Protein AF-A0A931GR93-F1 (afdb_monomer_lite)

Foldseek 3Di:
DLLVLLVQLLVLLVVLVVCVVVVVQPPDPVSVLSSLVSLLSSLLSLLLSVLVVCVVVVLAPPVLSVLLSVLSVLLSVLLSQLLSLCVQQVVCVVVVHDRDPSVVCNVVSNVSSLVSQLSSQLSNQLSNCVVDPDNVVSNVLSNLCSNLVSVLSSLLSNHSLASNVSSVVSNVVVCCVVPDDPPPPPPPPDPQQDDDLVLLQVLLVLLLVLLVQLVVLVCQLQCVVVVDVVQPDSLSSNLSSLLSLLVSLLSLLVSVLVVVCSGPNPLSVQLSVLQNQLSVLSNVLSVDDPPPPCSVVSLLSSLLSNLLSVLSVCLVVDDDDPVVSVVSSNVSSVSSSVRCRNRVSSCSSVSSSSSSNVSSVVSNDDPPPPPPPPPPPPPPDPPPPDPDDD

Radius of gyration: 24.65 Å; chains: 1; bounding box: 74×46×94 Å

Secondary structure (DSSP, 8-state):
-HHHHHHHHHHHHHHHHHHHHTSTTSS-HHHHHHHHHHHHHHHHHHHHHHHHHHHHTTSS-HHHHHHHHHHHHHHHHHHHHHHHHHHHHHHHHHTTPPPPHHHHTHHHHHHHHHHHHHHHHHHHHHHHTTT-S-HHHHHHHHHHHHHHHHHHHHHHTTSTHHHHHHHHHHHHHHHHHHH--------------PPPHHHHHHHHHHHHHHHHHHHHHHHHHHHGGGT-GGG-SHHHHHHHHHHHHHHHHHHHHHHHHHHHHHHHGGGGHHHHHHHHHHHHHHHHHHHS-TT-TTTTTTHHHHHHHHHHHHHHHHGGG--S-HHHHHHHHHHHHHHHHHHHTTHHHHHHHHHHHHHHHHHHHHHHS----------------S-SSSS---

Structure (mmCIF, N/CA/C/O backbone):
data_AF-A0A931GR93-F1
#
_entry.id   AF-A0A931GR93-F1
#
loop_
_atom_site.group_PDB
_atom_site.id
_atom_site.type_symbol
_atom_site.label_atom_id
_atom_site.label_alt_id
_atom_site.label_comp_id
_atom_site.label_asym_id
_atom_site.label_entity_id
_atom_site.label_seq_id
_atom_site.pdbx_PDB_ins_code
_atom_site.Cartn_x
_atom_site.Cartn_y
_atom_site.Cartn_z
_atom_site.occupancy
_atom_site.B_iso_or_equiv
_atom_site.auth_seq_id
_atom_site.auth_comp_id
_atom_site.auth_asym_id
_atom_site.auth_atom_id
_atom_site.pdbx_PDB_model_num
ATOM 1 N N . MET A 1 1 ? 0.830 -23.330 14.591 1.00 83.44 1 MET A N 1
ATOM 2 C CA . MET A 1 1 ? 0.644 -23.114 13.138 1.00 83.44 1 MET A CA 1
ATOM 3 C C . MET A 1 1 ? 0.915 -21.674 12.693 1.00 83.44 1 MET A C 1
ATOM 5 O O . MET A 1 1 ? 1.816 -21.501 11.894 1.00 83.44 1 MET A O 1
ATOM 9 N N . ILE A 1 2 ? 0.229 -20.644 13.222 1.00 85.94 2 ILE A N 1
ATOM 10 C CA . ILE A 1 2 ? 0.420 -19.230 12.799 1.00 85.94 2 ILE A CA 1
ATOM 11 C C . ILE A 1 2 ? 1.882 -18.762 12.901 1.00 85.94 2 ILE A C 1
ATOM 13 O O . ILE A 1 2 ? 2.428 -18.267 11.922 1.00 85.94 2 ILE A O 1
ATOM 17 N N . ILE A 1 3 ? 2.520 -18.954 14.066 1.00 80.81 3 ILE A N 1
ATOM 18 C CA . ILE A 1 3 ? 3.933 -18.584 14.275 1.00 80.81 3 ILE A CA 1
ATOM 19 C C . ILE A 1 3 ? 4.841 -19.329 13.290 1.00 80.81 3 ILE A C 1
ATOM 21 O O . ILE A 1 3 ? 5.715 -18.714 12.700 1.00 80.81 3 ILE A O 1
ATOM 25 N N . ILE A 1 4 ? 4.605 -20.628 13.078 1.00 85.94 4 ILE A N 1
ATOM 26 C CA . ILE A 1 4 ? 5.413 -21.464 12.176 1.00 85.94 4 ILE A CA 1
ATOM 27 C C . ILE A 1 4 ? 5.313 -20.949 10.737 1.00 85.94 4 ILE A C 1
ATOM 29 O O . ILE A 1 4 ? 6.338 -20.745 10.100 1.00 85.94 4 ILE A O 1
ATOM 33 N N . ALA A 1 5 ? 4.101 -20.678 10.242 1.00 84.06 5 ALA A N 1
ATOM 34 C CA . ALA A 1 5 ? 3.899 -20.144 8.896 1.00 84.06 5 ALA A CA 1
ATOM 35 C C . ALA A 1 5 ? 4.558 -18.766 8.721 1.00 84.06 5 ALA A C 1
ATOM 37 O O . ALA A 1 5 ? 5.224 -18.529 7.719 1.00 84.06 5 ALA A O 1
ATOM 38 N N . ALA A 1 6 ? 4.435 -17.877 9.711 1.00 80.81 6 ALA A N 1
ATOM 39 C CA . ALA A 1 6 ? 5.067 -16.561 9.657 1.00 80.81 6 ALA A CA 1
ATOM 40 C C . ALA A 1 6 ? 6.603 -16.635 9.764 1.00 80.81 6 ALA A C 1
ATOM 42 O O . ALA A 1 6 ? 7.291 -15.902 9.062 1.00 80.81 6 ALA A O 1
ATOM 43 N N . ALA A 1 7 ? 7.148 -17.540 10.584 1.00 81.56 7 ALA A N 1
ATOM 44 C CA . ALA A 1 7 ? 8.587 -17.774 10.702 1.00 81.56 7 ALA A CA 1
ATOM 45 C C . ALA A 1 7 ? 9.171 -18.394 9.425 1.00 81.56 7 ALA A C 1
ATOM 47 O O . ALA A 1 7 ? 10.207 -17.945 8.949 1.00 81.56 7 ALA A O 1
ATOM 48 N N . LEU A 1 8 ? 8.484 -19.369 8.825 1.00 86.69 8 LEU A N 1
ATOM 49 C CA . LEU A 1 8 ? 8.890 -19.944 7.544 1.00 86.69 8 LEU A CA 1
ATOM 50 C C . LEU A 1 8 ? 8.805 -18.900 6.422 1.00 86.69 8 LEU A C 1
ATOM 52 O O . LEU A 1 8 ? 9.730 -18.779 5.626 1.00 86.69 8 LEU A O 1
ATOM 56 N N . GLY A 1 9 ? 7.744 -18.087 6.409 1.00 83.56 9 GLY A N 1
ATOM 57 C CA . GLY A 1 9 ? 7.619 -16.957 5.490 1.00 83.56 9 GLY A CA 1
ATOM 58 C C . GLY A 1 9 ? 8.741 -15.928 5.657 1.00 83.56 9 GLY A C 1
ATOM 59 O O . GLY A 1 9 ? 9.243 -15.415 4.661 1.00 83.56 9 GLY A O 1
ATOM 60 N N . LEU A 1 10 ? 9.182 -15.668 6.893 1.00 82.44 10 LEU A N 1
ATOM 61 C CA . LEU A 1 10 ? 10.344 -14.825 7.176 1.00 82.44 10 LEU A CA 1
ATOM 62 C C . LEU A 1 10 ? 11.623 -15.438 6.588 1.00 82.44 10 LEU A C 1
ATOM 64 O O . LEU A 1 10 ? 12.320 -14.769 5.832 1.00 82.44 10 LEU A O 1
ATOM 68 N N . LEU A 1 11 ? 11.902 -16.710 6.888 1.00 84.94 11 LEU A N 1
ATOM 69 C CA . LEU A 1 11 ? 13.098 -17.417 6.417 1.00 84.94 11 LEU A CA 1
ATOM 70 C C . LEU A 1 11 ? 13.192 -17.439 4.886 1.00 84.94 11 LEU A C 1
ATOM 72 O O . LEU A 1 11 ? 14.250 -17.138 4.336 1.00 84.94 11 LEU A O 1
ATOM 76 N N . LEU A 1 12 ? 12.076 -17.712 4.203 1.00 86.25 12 LEU A N 1
ATOM 77 C CA . LEU A 1 12 ? 12.015 -17.712 2.739 1.00 86.25 12 LEU A CA 1
ATOM 78 C C . LEU A 1 12 ? 12.284 -16.335 2.117 1.00 86.25 12 LEU A C 1
ATOM 80 O O . LEU A 1 12 ? 12.721 -16.275 0.975 1.00 86.25 12 LEU A O 1
ATOM 84 N N . ASN A 1 13 ? 12.067 -15.236 2.847 1.00 83.06 13 ASN A N 1
ATOM 85 C CA . ASN A 1 13 ? 12.374 -13.886 2.364 1.00 83.06 13 ASN A CA 1
ATOM 86 C C . ASN A 1 13 ? 13.775 -13.397 2.756 1.00 83.06 13 ASN A C 1
ATOM 88 O O . ASN A 1 13 ? 14.333 -12.549 2.064 1.00 83.06 13 ASN A O 1
ATOM 92 N N . VAL A 1 14 ? 14.377 -13.940 3.819 1.00 82.88 14 VAL A N 1
ATOM 93 C CA . VAL A 1 14 ? 15.749 -13.590 4.229 1.00 82.88 14 VAL A CA 1
ATOM 94 C C . VAL A 1 14 ? 16.768 -14.007 3.165 1.00 82.88 14 VAL A C 1
ATOM 96 O O . VAL A 1 14 ? 17.642 -13.214 2.829 1.00 82.88 14 VAL A O 1
ATOM 99 N N . GLY A 1 15 ? 16.635 -15.209 2.592 1.00 81.62 15 GLY A N 1
ATOM 100 C CA . GLY A 1 15 ? 17.536 -15.700 1.539 1.00 81.62 15 GLY A CA 1
ATOM 101 C C . GLY A 1 15 ? 17.631 -14.752 0.333 1.00 81.62 15 GLY A C 1
ATOM 102 O O . GLY A 1 15 ? 18.725 -14.272 0.037 1.00 81.62 15 GLY A O 1
ATOM 103 N N . PRO A 1 16 ? 16.505 -14.401 -0.316 1.00 80.75 16 PRO A N 1
ATOM 104 C CA . PRO A 1 16 ? 16.459 -13.401 -1.381 1.00 80.75 16 PRO A CA 1
ATOM 105 C C . PRO A 1 16 ? 17.078 -12.047 -1.021 1.00 80.75 16 PRO A C 1
ATOM 107 O O . PRO A 1 16 ? 17.747 -11.456 -1.863 1.00 80.75 16 PRO A O 1
ATOM 110 N N . VAL A 1 17 ? 16.892 -11.560 0.214 1.00 78.88 17 VAL A N 1
ATOM 111 C CA . VAL A 1 17 ? 17.523 -10.312 0.682 1.00 78.88 17 VAL A CA 1
ATOM 112 C C . VAL A 1 17 ? 19.041 -10.459 0.768 1.00 78.88 17 VAL A C 1
ATOM 114 O O . VAL A 1 17 ? 19.751 -9.585 0.287 1.00 78.88 17 VAL A O 1
ATOM 117 N N . ILE A 1 18 ? 19.550 -11.553 1.341 1.00 79.56 18 ILE A N 1
ATOM 118 C CA . ILE A 1 18 ? 20.998 -11.803 1.437 1.00 79.56 18 ILE A CA 1
ATOM 119 C C . ILE A 1 18 ? 21.616 -11.867 0.040 1.00 79.56 18 ILE A C 1
ATOM 121 O O . ILE A 1 18 ? 22.628 -11.221 -0.204 1.00 79.56 18 ILE A O 1
ATOM 125 N N . VAL A 1 19 ? 20.976 -12.595 -0.877 1.00 80.19 19 VAL A N 1
ATOM 126 C CA . VAL A 1 19 ? 21.403 -12.738 -2.276 1.00 80.19 19 VAL A CA 1
ATOM 127 C C . VAL A 1 19 ? 21.390 -11.395 -3.013 1.00 80.19 19 VAL A C 1
ATOM 129 O O . VAL A 1 19 ? 22.293 -11.107 -3.794 1.00 80.19 19 VAL A O 1
ATOM 132 N N . LEU A 1 20 ? 20.390 -10.548 -2.749 1.00 75.50 20 LEU A N 1
ATOM 133 C CA . LEU A 1 20 ? 20.323 -9.195 -3.301 1.00 75.50 20 LEU A CA 1
ATOM 134 C C . LEU A 1 20 ? 21.449 -8.300 -2.756 1.00 75.50 20 LEU A C 1
ATOM 136 O O . LEU A 1 20 ? 22.062 -7.563 -3.519 1.00 75.50 20 LEU A O 1
ATOM 140 N N . LEU A 1 21 ? 21.727 -8.367 -1.451 1.00 76.69 21 LEU A N 1
ATOM 141 C CA . LEU A 1 21 ? 22.740 -7.537 -0.789 1.00 76.69 21 LEU A CA 1
ATOM 142 C C . LEU A 1 21 ? 24.176 -7.982 -1.081 1.00 76.69 21 LEU A C 1
ATOM 144 O O . LEU A 1 21 ? 25.079 -7.152 -1.054 1.00 76.69 21 LEU A O 1
ATOM 148 N N . SER A 1 22 ? 24.402 -9.270 -1.342 1.00 79.00 22 SER A N 1
ATOM 149 C CA . SER A 1 22 ? 25.732 -9.798 -1.655 1.00 79.00 22 SER A CA 1
ATOM 150 C C . SER A 1 22 ? 26.155 -9.557 -3.104 1.00 79.00 22 SER A C 1
ATOM 152 O O . SER A 1 22 ? 27.312 -9.798 -3.436 1.00 79.00 22 SER A O 1
ATOM 154 N N . GLY A 1 23 ? 25.231 -9.139 -3.978 1.00 70.88 23 GLY A N 1
ATOM 155 C CA . GLY A 1 23 ? 25.476 -9.035 -5.418 1.00 70.88 23 GLY A CA 1
ATOM 156 C C . GLY A 1 23 ? 25.681 -10.387 -6.113 1.00 70.88 23 GLY A C 1
ATOM 157 O O . GLY A 1 23 ? 25.935 -10.420 -7.309 1.00 70.88 23 GLY A O 1
ATOM 158 N N . ALA A 1 24 ? 25.529 -11.508 -5.398 1.00 67.06 24 ALA A N 1
ATOM 159 C CA . ALA A 1 24 ? 25.815 -12.851 -5.910 1.00 67.06 24 ALA A CA 1
ATOM 160 C C . ALA A 1 24 ? 24.807 -13.345 -6.969 1.00 67.06 24 ALA A C 1
ATOM 162 O O . ALA A 1 24 ? 24.987 -14.414 -7.537 1.00 67.06 24 ALA A O 1
ATOM 163 N N . ALA A 1 25 ? 23.733 -12.592 -7.212 1.00 58.75 25 ALA A N 1
ATOM 164 C CA . ALA A 1 25 ? 22.562 -13.032 -7.967 1.00 58.75 25 ALA A CA 1
ATOM 165 C C . ALA A 1 25 ? 22.611 -12.766 -9.480 1.00 58.75 25 ALA A C 1
ATOM 167 O O . ALA A 1 25 ? 21.604 -13.012 -10.140 1.00 58.75 25 ALA A O 1
ATOM 168 N N . ALA A 1 26 ? 23.681 -12.162 -10.004 1.00 58.69 26 ALA A N 1
ATOM 169 C CA . ALA A 1 26 ? 23.597 -11.475 -11.293 1.00 58.69 26 ALA A CA 1
ATOM 170 C C . ALA A 1 26 ? 23.498 -12.413 -12.512 1.00 58.69 26 ALA A C 1
ATOM 172 O O . ALA A 1 26 ? 22.806 -12.057 -13.460 1.00 58.69 26 ALA A O 1
ATOM 173 N N . ASP A 1 27 ? 24.078 -13.621 -12.467 1.00 68.06 27 ASP A N 1
ATOM 174 C CA . ASP A 1 27 ? 24.372 -14.340 -13.721 1.00 68.06 27 ASP A CA 1
ATOM 175 C C . ASP A 1 27 ? 23.695 -15.717 -13.888 1.00 68.06 27 ASP A C 1
ATOM 177 O O . ASP A 1 27 ? 23.726 -16.277 -14.982 1.00 68.06 27 ASP A O 1
ATOM 181 N N . ASP A 1 28 ? 23.059 -16.282 -12.851 1.00 80.19 28 ASP A N 1
ATOM 182 C CA . ASP A 1 28 ? 22.460 -17.630 -12.918 1.00 80.19 28 ASP A CA 1
ATOM 183 C C . ASP A 1 28 ? 20.910 -17.597 -12.971 1.00 80.19 28 ASP A C 1
ATOM 185 O O . ASP A 1 28 ? 20.251 -17.217 -11.985 1.00 80.19 28 ASP A O 1
ATOM 189 N N . PRO A 1 29 ? 20.285 -18.046 -14.083 1.00 79.06 29 PRO A N 1
ATOM 190 C CA . PRO A 1 29 ? 18.831 -18.151 -14.216 1.00 79.06 29 PRO A CA 1
ATOM 191 C C . PRO A 1 29 ? 18.175 -19.004 -13.124 1.00 79.06 29 PRO A C 1
ATOM 193 O O . PRO A 1 29 ? 17.070 -18.691 -12.671 1.00 79.06 29 PRO A O 1
ATOM 196 N N . TRP A 1 30 ? 18.850 -20.063 -12.664 1.00 80.75 30 TRP A N 1
ATOM 197 C CA . TRP A 1 30 ? 18.313 -20.952 -11.637 1.00 80.75 30 TRP A CA 1
ATOM 198 C C . TRP A 1 30 ? 18.225 -20.254 -10.278 1.00 80.75 30 TRP A C 1
ATOM 200 O O . TRP A 1 30 ? 17.198 -20.332 -9.597 1.00 80.75 30 TRP A O 1
ATOM 210 N N . GLN A 1 31 ? 19.256 -19.493 -9.908 1.00 81.44 31 GLN A N 1
ATOM 211 C CA . GLN A 1 31 ? 19.249 -18.688 -8.685 1.00 81.44 31 GLN A CA 1
ATOM 212 C C . GLN A 1 31 ? 18.173 -17.605 -8.727 1.00 81.44 31 GLN A C 1
ATOM 214 O O . GLN A 1 31 ? 17.493 -17.378 -7.724 1.00 81.44 31 GLN A O 1
ATOM 219 N N . THR A 1 32 ? 17.954 -16.988 -9.891 1.00 81.25 32 THR A N 1
ATOM 220 C CA . THR A 1 32 ? 16.860 -16.027 -10.078 1.00 81.25 32 THR A CA 1
ATOM 221 C C . THR A 1 32 ? 15.496 -16.693 -9.889 1.00 81.25 32 THR A C 1
ATOM 223 O O . THR A 1 32 ? 14.662 -16.175 -9.141 1.00 81.25 32 THR A O 1
ATOM 226 N N . GLY A 1 33 ? 15.278 -17.870 -10.484 1.00 83.81 33 GLY A N 1
ATOM 227 C CA . GLY A 1 33 ? 14.043 -18.642 -10.322 1.00 83.81 33 GLY A CA 1
ATOM 228 C C . GLY A 1 33 ? 13.776 -19.051 -8.871 1.00 83.81 33 GLY A C 1
ATOM 229 O O . GLY A 1 33 ? 12.669 -18.853 -8.359 1.00 83.81 33 GLY A O 1
ATOM 230 N N . LEU A 1 34 ? 14.797 -19.551 -8.170 1.00 84.88 34 LEU A N 1
ATOM 231 C CA . LEU A 1 34 ? 14.709 -19.886 -6.747 1.00 84.88 34 LEU A CA 1
ATOM 232 C C . LEU A 1 34 ? 14.417 -18.655 -5.886 1.00 84.88 34 LEU A C 1
ATOM 234 O O . LEU A 1 34 ? 13.566 -18.721 -4.998 1.00 84.88 34 LEU A O 1
ATOM 238 N N . ARG A 1 35 ? 15.072 -17.522 -6.165 1.00 85.81 35 ARG A N 1
ATOM 239 C CA . ARG A 1 35 ? 14.861 -16.255 -5.454 1.00 85.81 35 ARG A CA 1
ATOM 240 C C . ARG A 1 35 ? 13.415 -15.782 -5.577 1.00 85.81 35 ARG A C 1
ATOM 242 O O . ARG A 1 35 ? 12.784 -15.498 -4.559 1.00 85.81 35 ARG A O 1
ATOM 249 N N . VAL A 1 36 ? 12.883 -15.735 -6.801 1.00 86.81 36 VAL A N 1
ATOM 250 C CA . VAL A 1 36 ? 11.489 -15.341 -7.068 1.00 86.81 36 VAL A CA 1
ATOM 251 C C . VAL A 1 36 ? 10.528 -16.320 -6.393 1.00 86.81 36 VAL A C 1
ATOM 253 O O . VAL A 1 36 ? 9.618 -15.904 -5.680 1.00 86.81 36 VAL A O 1
ATOM 256 N N . THR A 1 37 ? 10.763 -17.625 -6.524 1.00 88.38 37 THR A N 1
ATOM 257 C CA . THR A 1 37 ? 9.907 -18.643 -5.899 1.00 88.38 37 THR A CA 1
ATOM 258 C C . THR A 1 37 ? 9.872 -18.490 -4.378 1.00 88.38 37 THR A C 1
ATOM 260 O O . THR A 1 37 ? 8.792 -18.455 -3.789 1.00 88.38 37 THR A O 1
ATOM 263 N N . ALA A 1 38 ? 11.032 -18.339 -3.732 1.00 88.25 38 ALA A N 1
ATOM 264 C CA . ALA A 1 38 ? 11.133 -18.166 -2.286 1.00 88.25 38 ALA A CA 1
ATOM 265 C C . ALA A 1 38 ? 10.428 -16.885 -1.806 1.00 88.25 38 ALA A C 1
ATOM 267 O O . ALA A 1 38 ? 9.664 -16.923 -0.840 1.00 88.25 38 ALA A O 1
ATOM 268 N N . GLN A 1 39 ? 10.606 -15.772 -2.521 1.00 88.12 39 GLN A N 1
ATOM 269 C CA . GLN A 1 39 ? 9.983 -14.484 -2.212 1.00 88.12 39 GLN A CA 1
ATOM 270 C C . GLN A 1 39 ? 8.446 -14.549 -2.250 1.00 88.12 39 GLN A C 1
ATOM 272 O O . GLN A 1 39 ? 7.775 -14.147 -1.293 1.00 88.12 39 GLN A O 1
ATOM 277 N N . PHE A 1 40 ? 7.869 -15.119 -3.311 1.00 90.38 40 PHE A N 1
ATOM 278 C CA . PHE A 1 40 ? 6.412 -15.207 -3.467 1.00 90.38 40 PHE A CA 1
ATOM 279 C C . PHE A 1 40 ? 5.794 -16.292 -2.574 1.00 90.38 40 PHE A C 1
ATOM 281 O O . PHE A 1 40 ? 4.736 -16.065 -1.980 1.00 90.38 40 PHE A O 1
ATOM 288 N N . ALA A 1 41 ? 6.474 -17.428 -2.383 1.00 91.75 41 ALA A N 1
ATOM 289 C CA . ALA A 1 41 ? 6.064 -18.439 -1.408 1.00 91.75 41 ALA A CA 1
ATOM 290 C C . ALA A 1 41 ? 6.064 -17.870 0.019 1.00 91.75 41 ALA A C 1
ATOM 292 O O . ALA A 1 41 ? 5.120 -18.082 0.784 1.00 91.75 41 ALA A O 1
ATOM 293 N N . GLY A 1 42 ? 7.082 -17.081 0.370 1.00 87.00 42 GLY A N 1
ATOM 294 C CA . GLY A 1 42 ? 7.139 -16.385 1.645 1.00 87.00 42 GLY A CA 1
ATOM 295 C C . GLY A 1 42 ? 5.984 -15.392 1.813 1.00 87.00 42 GLY A C 1
ATOM 296 O O . GLY A 1 42 ? 5.293 -15.434 2.833 1.00 87.00 42 GLY A O 1
ATOM 297 N N . GLY A 1 43 ? 5.708 -14.561 0.799 1.00 87.69 43 GLY A N 1
ATOM 298 C CA . GLY A 1 43 ? 4.552 -13.649 0.765 1.00 87.69 43 GLY A CA 1
ATOM 299 C C . GLY A 1 43 ? 3.206 -14.354 0.982 1.00 87.69 43 GLY A C 1
ATOM 300 O O . GLY A 1 43 ? 2.369 -13.898 1.776 1.00 87.69 43 GLY A O 1
ATOM 301 N N . PHE A 1 44 ? 3.019 -15.518 0.358 1.00 92.25 44 PHE A N 1
ATOM 302 C CA . PHE A 1 44 ? 1.843 -16.364 0.557 1.00 92.25 44 PHE A CA 1
ATOM 303 C C . PHE A 1 44 ? 1.726 -16.892 1.995 1.00 92.25 44 PHE A C 1
ATOM 305 O O . PHE A 1 44 ? 0.657 -16.786 2.609 1.00 92.25 44 PHE A O 1
ATOM 312 N N . LEU A 1 45 ? 2.814 -17.402 2.582 1.00 90.50 45 LEU A N 1
ATOM 313 C CA . LEU A 1 45 ? 2.814 -17.890 3.968 1.00 90.50 45 LEU A CA 1
ATOM 314 C C . LEU A 1 45 ? 2.488 -16.781 4.976 1.00 90.50 45 LEU A C 1
ATOM 316 O O . LEU A 1 45 ? 1.735 -17.005 5.927 1.00 90.50 45 LEU A O 1
ATOM 320 N N . ILE A 1 46 ? 2.993 -15.569 4.744 1.00 86.06 46 ILE A N 1
ATOM 321 C CA . ILE A 1 46 ? 2.688 -14.392 5.568 1.00 86.06 46 ILE A CA 1
ATOM 322 C C . ILE A 1 46 ? 1.208 -14.028 5.459 1.00 86.06 46 ILE A C 1
ATOM 324 O O . ILE A 1 46 ? 0.548 -13.813 6.478 1.00 86.06 46 ILE A O 1
ATOM 328 N N . SER A 1 47 ? 0.670 -14.004 4.237 1.00 88.69 47 SER A N 1
ATOM 329 C CA . SER A 1 47 ? -0.752 -13.742 3.980 1.00 88.69 47 SER A CA 1
ATOM 330 C C . SER A 1 47 ? -1.640 -14.773 4.685 1.00 88.69 47 SER A C 1
ATOM 332 O O . SER A 1 47 ? -2.626 -14.419 5.335 1.00 88.69 47 SER A O 1
ATOM 334 N N . THR A 1 48 ? -1.233 -16.044 4.644 1.00 91.31 48 THR A N 1
ATOM 335 C CA . THR A 1 48 ? -1.900 -17.159 5.330 1.00 91.31 48 THR A CA 1
ATOM 336 C C . THR A 1 48 ? -1.878 -16.980 6.846 1.00 91.31 48 THR A C 1
ATOM 338 O O . THR A 1 48 ? -2.911 -17.099 7.510 1.00 91.31 48 THR A O 1
ATOM 341 N N . ALA A 1 49 ? -0.718 -16.645 7.416 1.00 87.75 49 ALA A N 1
ATOM 342 C CA . ALA A 1 49 ? -0.571 -16.409 8.847 1.00 87.75 49 ALA A CA 1
ATOM 343 C C . ALA A 1 49 ? -1.398 -15.198 9.318 1.00 87.75 49 ALA A C 1
ATOM 345 O O . ALA A 1 49 ? -2.061 -15.273 10.357 1.00 87.75 49 ALA A O 1
ATOM 346 N N . ALA A 1 50 ? -1.434 -14.115 8.536 1.00 86.62 50 ALA A N 1
ATOM 347 C CA . ALA A 1 50 ? -2.273 -12.950 8.800 1.00 86.62 50 ALA A CA 1
ATOM 348 C C . ALA A 1 50 ? -3.772 -13.297 8.755 1.00 86.62 50 ALA A C 1
ATOM 350 O O . ALA A 1 50 ? -4.517 -12.944 9.673 1.00 86.62 50 ALA A O 1
ATOM 351 N N . GLY A 1 51 ? -4.218 -14.040 7.737 1.00 88.31 51 GLY A N 1
ATOM 352 C CA . GLY A 1 51 ? -5.595 -14.528 7.636 1.00 88.31 51 GLY A CA 1
ATOM 353 C C . GLY A 1 51 ? -5.990 -15.407 8.825 1.00 88.31 51 GLY A C 1
ATOM 354 O O . GLY A 1 51 ? -7.044 -15.204 9.430 1.00 88.31 51 GLY A O 1
ATOM 355 N N . ALA A 1 52 ? -5.109 -16.318 9.240 1.00 90.56 52 ALA A N 1
ATOM 356 C CA . ALA A 1 52 ? -5.326 -17.174 10.401 1.00 90.56 52 ALA A CA 1
ATOM 357 C C . ALA A 1 52 ? -5.413 -16.384 11.723 1.00 90.56 52 ALA A C 1
ATOM 359 O O . ALA A 1 52 ? -6.228 -16.726 12.583 1.00 90.56 52 ALA A O 1
ATOM 360 N N . LEU A 1 53 ? -4.635 -15.303 11.887 1.00 86.94 53 LEU A N 1
ATOM 361 C CA . LEU A 1 53 ? -4.774 -14.391 13.034 1.00 86.94 53 LEU A CA 1
ATOM 362 C C . LEU A 1 53 ? -6.141 -13.708 13.053 1.00 86.94 53 LEU A C 1
ATOM 364 O O . LEU A 1 53 ? -6.787 -13.641 14.099 1.00 86.94 53 LEU A O 1
ATOM 368 N N . LEU A 1 54 ? -6.600 -13.216 11.900 1.00 86.31 54 LEU A N 1
ATOM 369 C CA . LEU A 1 54 ? -7.910 -12.579 11.785 1.00 86.31 54 LEU A CA 1
ATOM 370 C C . LEU A 1 54 ? -9.048 -13.564 12.077 1.00 86.31 54 LEU A C 1
ATOM 372 O O . LEU A 1 54 ? -9.998 -13.199 12.776 1.00 86.31 54 LEU A O 1
ATOM 376 N N . LEU A 1 55 ? -8.939 -14.802 11.586 1.00 91.94 55 LEU A N 1
ATOM 377 C CA . LEU A 1 55 ? -9.906 -15.868 11.839 1.00 91.94 55 LEU A CA 1
ATOM 378 C C . LEU A 1 55 ? -9.959 -16.214 13.330 1.00 91.94 55 LEU A C 1
ATOM 380 O O . LEU A 1 55 ? -11.028 -16.183 13.936 1.00 91.94 55 LEU A O 1
ATOM 384 N N . ARG A 1 56 ? -8.799 -16.454 13.951 1.00 89.06 56 ARG A N 1
ATOM 385 C CA . ARG A 1 56 ? -8.700 -16.744 15.388 1.00 89.06 56 ARG A CA 1
ATOM 386 C C . ARG A 1 56 ? -9.236 -15.602 16.251 1.00 89.06 56 ARG A C 1
ATOM 388 O O . ARG A 1 56 ? -9.846 -15.847 17.285 1.00 89.06 56 ARG A O 1
ATOM 395 N N . GLY A 1 57 ? -9.029 -14.359 15.824 1.00 86.06 57 GLY A N 1
ATOM 396 C CA . GLY A 1 57 ? -9.568 -13.173 16.485 1.00 86.06 57 GLY A CA 1
ATOM 397 C C . GLY A 1 57 ? -11.072 -12.952 16.279 1.00 86.06 57 GLY A C 1
ATOM 398 O O . GLY A 1 57 ? -11.575 -11.910 16.702 1.00 86.06 57 GLY A O 1
ATOM 399 N N . GLY A 1 58 ? -11.778 -13.858 15.587 1.00 88.25 58 GLY A N 1
ATOM 400 C CA . GLY A 1 58 ? -13.202 -13.730 15.264 1.00 88.25 58 GLY A CA 1
ATOM 401 C C . GLY A 1 58 ? -13.520 -12.529 14.367 1.00 88.25 58 GLY A C 1
ATOM 402 O O . GLY A 1 58 ? -14.641 -12.021 14.378 1.00 88.25 58 GLY A O 1
ATOM 403 N N . ARG A 1 59 ? -12.524 -12.011 13.632 1.00 89.38 59 ARG A N 1
ATOM 404 C CA . ARG A 1 59 ? -12.660 -10.817 12.781 1.00 89.38 59 ARG A CA 1
ATOM 405 C C . ARG A 1 59 ? -13.186 -11.143 11.390 1.00 89.38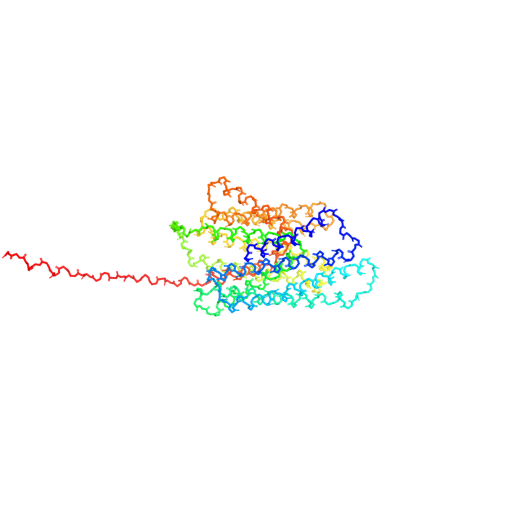 59 ARG A C 1
ATOM 407 O O . ARG A 1 59 ? -13.767 -10.268 10.751 1.00 89.38 59 ARG A O 1
ATOM 414 N N . ILE A 1 60 ? -12.989 -12.379 10.942 1.00 92.81 60 ILE A N 1
ATOM 415 C CA . ILE A 1 60 ? -13.457 -12.899 9.657 1.00 92.81 60 ILE A CA 1
ATOM 416 C C . ILE A 1 60 ? -14.102 -14.274 9.861 1.00 92.81 60 ILE A C 1
ATOM 418 O O . ILE A 1 60 ? -13.747 -14.988 10.797 1.00 92.81 60 ILE A O 1
ATOM 422 N N . ALA A 1 61 ? -15.064 -14.624 9.006 1.00 94.31 61 ALA A N 1
ATOM 423 C CA . ALA A 1 61 ? -15.665 -15.957 8.987 1.00 94.31 61 ALA A CA 1
ATOM 424 C C . ALA A 1 61 ? -14.722 -16.974 8.320 1.00 94.31 61 ALA A C 1
ATOM 426 O O . ALA A 1 61 ? -13.889 -16.591 7.496 1.00 94.31 61 ALA A O 1
ATOM 427 N N . ALA A 1 62 ? -14.872 -18.261 8.651 1.00 94.75 62 ALA A N 1
ATOM 428 C CA . ALA A 1 62 ? -14.039 -19.337 8.104 1.00 94.75 62 ALA A CA 1
ATOM 429 C C . ALA A 1 62 ? -14.145 -19.443 6.573 1.00 94.75 62 ALA A C 1
ATOM 431 O O . ALA A 1 62 ? -13.126 -19.549 5.899 1.00 94.75 62 ALA A O 1
ATOM 432 N N . GLU A 1 63 ? -15.356 -19.320 6.027 1.00 95.69 63 GLU A N 1
ATOM 433 C CA . GLU A 1 63 ? -15.621 -19.333 4.581 1.00 95.69 63 GLU A CA 1
ATOM 434 C C . GLU A 1 63 ? -14.875 -18.203 3.858 1.00 95.69 63 GLU A C 1
ATOM 436 O O . GLU A 1 63 ? -14.134 -18.446 2.906 1.00 95.69 63 GLU A O 1
ATOM 441 N N . SER A 1 64 ? -14.989 -16.968 4.364 1.00 93.25 64 SER A N 1
ATOM 442 C CA . SER A 1 64 ? -14.272 -15.812 3.815 1.00 93.25 64 SER A CA 1
ATOM 443 C C . SER A 1 64 ? -12.756 -15.975 3.912 1.00 93.25 64 SER A C 1
ATOM 445 O O . SER A 1 64 ? -12.039 -15.533 3.019 1.00 93.25 64 SER A O 1
ATOM 447 N N . ALA A 1 65 ? -12.262 -16.592 4.991 1.00 93.50 65 ALA A N 1
ATOM 448 C CA . ALA A 1 65 ? -10.839 -16.853 5.177 1.00 93.50 65 ALA A CA 1
ATOM 449 C C . ALA A 1 65 ? -10.314 -17.880 4.162 1.00 93.50 65 ALA A C 1
ATOM 451 O O . ALA A 1 65 ? -9.270 -17.647 3.558 1.00 93.50 65 ALA A O 1
ATOM 452 N N . LEU A 1 66 ? -11.051 -18.972 3.932 1.00 95.12 66 LEU A N 1
ATOM 453 C CA . LEU A 1 66 ? -10.732 -19.996 2.931 1.00 95.12 66 LEU A CA 1
ATOM 454 C C . LEU A 1 66 ? -10.743 -19.428 1.508 1.00 95.12 66 LEU A C 1
ATOM 456 O O . LEU A 1 66 ? -9.787 -19.625 0.762 1.00 95.12 66 LEU A O 1
ATOM 460 N N . ALA A 1 67 ? -11.776 -18.664 1.149 1.00 96.00 67 ALA A N 1
ATOM 461 C CA . ALA A 1 67 ? -11.866 -18.033 -0.166 1.00 96.00 67 ALA A CA 1
ATOM 462 C C . ALA A 1 67 ? -10.751 -16.990 -0.390 1.00 96.00 67 ALA A C 1
ATOM 464 O O . ALA A 1 67 ? -10.158 -16.934 -1.471 1.00 96.00 67 ALA A O 1
ATOM 465 N N . ALA A 1 68 ? -10.411 -16.202 0.637 1.00 94.38 68 ALA A N 1
ATOM 466 C CA . ALA A 1 68 ? -9.290 -15.264 0.578 1.00 94.38 68 ALA A CA 1
ATOM 467 C C . ALA A 1 68 ? -7.938 -15.987 0.475 1.00 94.38 68 ALA A C 1
ATOM 469 O O . ALA A 1 68 ? -7.044 -15.524 -0.232 1.00 94.38 68 ALA A O 1
ATOM 470 N N . LEU A 1 69 ? -7.792 -17.14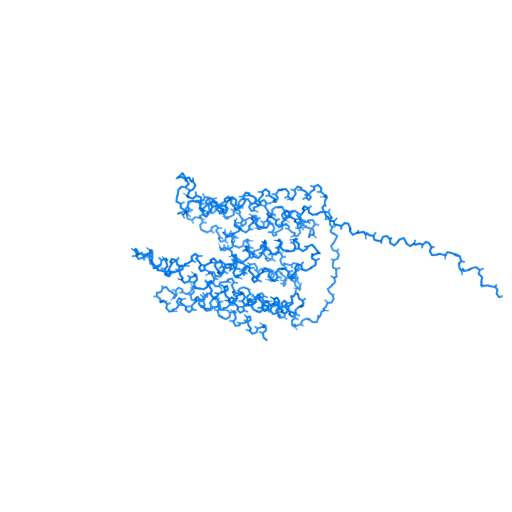0 1.130 1.00 95.31 69 LEU A N 1
ATOM 471 C CA . LEU A 1 69 ? -6.594 -17.967 1.040 1.00 95.31 69 LEU A CA 1
ATOM 472 C C . LEU A 1 69 ? -6.418 -18.540 -0.371 1.00 95.31 69 LEU A C 1
ATOM 474 O O . LEU A 1 69 ? -5.353 -18.364 -0.952 1.00 95.31 69 LEU A O 1
ATOM 478 N N . ALA A 1 70 ? -7.464 -19.136 -0.951 1.00 96.94 70 ALA A N 1
ATOM 479 C CA . ALA A 1 70 ? -7.429 -19.661 -2.317 1.00 96.94 70 ALA A CA 1
ATOM 480 C C . ALA A 1 70 ? -7.112 -18.556 -3.340 1.00 96.94 70 ALA A C 1
ATOM 482 O O . ALA A 1 70 ? -6.218 -18.707 -4.170 1.00 96.94 70 ALA A O 1
ATOM 483 N N . SER A 1 71 ? -7.778 -17.403 -3.218 1.00 96.06 71 SER A N 1
ATOM 484 C CA . SER A 1 71 ? -7.537 -16.248 -4.093 1.00 96.06 71 SER A CA 1
ATOM 485 C C . SER A 1 71 ? -6.118 -15.693 -3.939 1.00 96.06 71 SER A C 1
ATOM 487 O O . SER A 1 71 ? -5.496 -15.308 -4.926 1.00 96.06 71 SER A O 1
ATOM 489 N N . SER A 1 72 ? -5.573 -15.674 -2.715 1.00 94.81 72 SER A N 1
ATOM 490 C CA . SER A 1 72 ? -4.201 -15.211 -2.490 1.00 94.81 72 SER A CA 1
ATOM 491 C C . SER A 1 72 ? -3.161 -16.197 -3.025 1.00 94.81 72 SER A C 1
ATOM 493 O O . SER A 1 72 ? -2.176 -15.743 -3.592 1.00 94.81 72 SER A O 1
ATOM 495 N N . ALA A 1 73 ? -3.386 -17.514 -2.943 1.00 96.38 73 ALA A N 1
ATOM 496 C CA . ALA A 1 73 ? -2.504 -18.510 -3.559 1.00 96.38 73 ALA A CA 1
ATOM 497 C C . ALA A 1 73 ? -2.358 -18.276 -5.072 1.00 96.38 73 ALA A C 1
ATOM 499 O O . ALA A 1 73 ? -1.242 -18.209 -5.584 1.00 96.38 73 ALA A O 1
ATOM 500 N N . VAL A 1 74 ? -3.484 -18.064 -5.765 1.00 97.06 74 VAL A N 1
ATOM 501 C CA . VAL A 1 74 ? -3.501 -17.735 -7.199 1.00 97.06 74 VAL A CA 1
ATOM 502 C C . VAL A 1 74 ? -2.792 -16.406 -7.464 1.00 97.06 74 VAL A C 1
ATOM 504 O O . VAL A 1 74 ? -1.962 -16.323 -8.365 1.00 97.06 74 VAL A O 1
ATOM 507 N N . ALA A 1 75 ? -3.062 -15.379 -6.652 1.00 95.69 75 ALA A N 1
ATOM 508 C CA . ALA A 1 75 ? -2.429 -14.070 -6.793 1.00 95.69 75 ALA A CA 1
ATOM 509 C C . ALA A 1 75 ? -0.898 -14.136 -6.667 1.00 95.69 75 ALA A C 1
ATOM 511 O O . ALA A 1 75 ? -0.194 -13.560 -7.492 1.00 95.69 75 ALA A O 1
ATOM 512 N N . TRP A 1 76 ? -0.381 -14.855 -5.667 1.00 95.06 76 TRP A N 1
ATOM 513 C CA . TRP A 1 76 ? 1.059 -15.010 -5.448 1.00 95.06 76 TRP A CA 1
ATOM 514 C C . TRP A 1 76 ? 1.717 -15.859 -6.542 1.00 95.06 76 TRP A C 1
ATOM 516 O O . TRP A 1 76 ? 2.788 -15.496 -7.020 1.00 95.06 76 TRP A O 1
ATOM 526 N N . ALA A 1 77 ? 1.076 -16.938 -7.000 1.00 95.81 77 ALA A N 1
ATOM 527 C CA . ALA A 1 77 ? 1.601 -17.748 -8.101 1.00 95.81 77 ALA A CA 1
ATOM 528 C C . ALA A 1 77 ? 1.700 -16.942 -9.409 1.00 95.81 77 ALA A C 1
ATOM 530 O O . ALA A 1 77 ? 2.760 -16.889 -10.032 1.00 95.81 77 ALA A O 1
ATOM 531 N N . LEU A 1 78 ? 0.617 -16.256 -9.789 1.00 96.31 78 LEU A N 1
ATOM 532 C CA . LEU A 1 78 ? 0.587 -15.412 -10.986 1.00 96.31 78 LEU A CA 1
ATOM 533 C C . LEU A 1 78 ? 1.520 -14.205 -10.863 1.00 96.31 78 LEU A C 1
ATOM 535 O O . LEU A 1 78 ? 2.147 -13.828 -11.845 1.00 96.31 78 LEU A O 1
ATOM 539 N N . GLY A 1 79 ? 1.646 -13.620 -9.670 1.00 94.69 79 GLY A N 1
ATOM 540 C CA . GLY A 1 79 ? 2.572 -12.519 -9.415 1.00 94.69 79 GLY A CA 1
ATOM 541 C C . GLY A 1 79 ? 4.033 -12.936 -9.590 1.00 94.69 79 GLY A C 1
ATOM 542 O O . GLY A 1 79 ? 4.808 -12.193 -10.187 1.00 94.69 79 GLY A O 1
ATOM 543 N N . GLY A 1 80 ? 4.398 -14.139 -9.135 1.00 93.19 80 GLY A N 1
ATOM 544 C CA . GLY A 1 80 ? 5.742 -14.686 -9.327 1.00 93.19 80 GLY A CA 1
ATOM 545 C C . GLY A 1 80 ? 6.038 -14.949 -10.803 1.00 93.19 80 GLY A C 1
ATOM 546 O O . GLY A 1 80 ? 7.097 -14.567 -11.298 1.00 93.19 80 GLY A O 1
ATOM 547 N N . ALA A 1 81 ? 5.070 -15.519 -11.527 1.00 94.06 81 ALA A N 1
ATOM 548 C CA . ALA A 1 81 ? 5.169 -15.716 -12.972 1.00 94.06 81 ALA A CA 1
ATOM 549 C C . ALA A 1 81 ? 5.269 -14.384 -13.734 1.00 94.06 81 ALA A C 1
ATOM 551 O O . ALA A 1 81 ? 6.089 -14.261 -14.638 1.00 94.06 81 ALA A O 1
ATOM 552 N N . ALA A 1 82 ? 4.489 -13.371 -13.341 1.00 94.69 82 ALA A N 1
ATOM 553 C CA . ALA A 1 82 ? 4.560 -12.032 -13.917 1.00 94.69 82 ALA A CA 1
ATOM 554 C C . ALA A 1 82 ? 5.935 -11.394 -13.683 1.00 94.69 82 ALA A C 1
ATOM 556 O O . ALA A 1 82 ? 6.515 -10.840 -14.612 1.00 94.69 82 ALA A O 1
ATOM 557 N N . LEU A 1 83 ? 6.492 -11.503 -12.472 1.00 91.62 83 LEU A N 1
ATOM 558 C CA . LEU A 1 83 ? 7.820 -10.965 -12.184 1.00 91.62 83 LEU A CA 1
ATOM 559 C C . LEU A 1 83 ? 8.908 -11.659 -13.016 1.00 91.62 83 LEU A C 1
ATOM 561 O O . LEU A 1 83 ? 9.806 -10.994 -13.525 1.00 91.62 83 LEU A O 1
ATOM 565 N N . ALA A 1 84 ? 8.811 -12.979 -13.185 1.00 91.25 84 ALA A N 1
ATOM 566 C CA . ALA A 1 84 ? 9.717 -13.732 -14.044 1.00 91.25 84 ALA A CA 1
ATOM 567 C C . ALA A 1 84 ? 9.592 -13.308 -15.519 1.00 91.25 84 ALA A C 1
ATOM 569 O O . ALA A 1 84 ? 10.608 -13.057 -16.161 1.00 91.25 84 ALA A O 1
ATOM 570 N N . ALA A 1 85 ? 8.366 -13.164 -16.035 1.00 92.50 85 ALA A N 1
ATOM 571 C CA . ALA A 1 85 ? 8.102 -12.682 -17.394 1.00 92.50 85 ALA A CA 1
ATOM 572 C C . ALA A 1 85 ? 8.685 -11.283 -17.631 1.00 92.50 85 ALA A C 1
ATOM 574 O O . ALA A 1 85 ? 9.323 -11.036 -18.653 1.00 92.50 85 ALA A O 1
ATOM 575 N N . TRP A 1 86 ? 8.528 -10.386 -16.654 1.00 91.81 86 TRP A N 1
ATOM 576 C CA . TRP A 1 86 ? 9.110 -9.048 -16.703 1.00 91.81 86 TRP A CA 1
ATOM 577 C C . TRP A 1 86 ? 10.640 -9.082 -16.744 1.00 91.81 86 TRP A C 1
ATOM 579 O O . TRP A 1 86 ? 11.243 -8.400 -17.569 1.00 91.81 86 TRP A O 1
ATOM 589 N N . GLY A 1 87 ? 11.263 -9.911 -15.901 1.00 87.69 87 GLY A N 1
ATOM 590 C CA . GLY A 1 87 ? 12.716 -10.088 -15.884 1.00 87.69 87 GLY A CA 1
ATOM 591 C C . GLY A 1 87 ? 13.270 -10.620 -17.208 1.00 87.69 87 GLY A C 1
ATOM 592 O O . GLY A 1 87 ? 14.264 -10.102 -17.704 1.00 87.69 87 GLY A O 1
ATOM 593 N N . VAL A 1 88 ? 12.597 -11.601 -17.821 1.00 90.06 88 VAL A N 1
ATOM 594 C CA . VAL A 1 88 ? 12.969 -12.112 -19.153 1.00 90.06 88 VAL A CA 1
ATOM 595 C C . VAL A 1 88 ? 12.871 -11.011 -20.211 1.00 90.06 88 VAL A C 1
ATOM 597 O O . VAL A 1 88 ? 13.800 -10.846 -20.994 1.00 90.06 88 VAL A O 1
ATOM 600 N N . GLY A 1 89 ? 11.801 -10.211 -20.194 1.00 89.81 89 GLY A N 1
ATOM 601 C CA . GLY A 1 89 ? 11.631 -9.104 -21.139 1.00 89.81 89 GLY A CA 1
ATOM 602 C C . GLY A 1 89 ? 12.713 -8.027 -21.042 1.00 89.81 89 GLY A C 1
ATOM 603 O O . GLY A 1 89 ? 13.087 -7.458 -22.065 1.00 89.81 89 GLY A O 1
ATOM 604 N N . PHE A 1 90 ? 13.244 -7.761 -19.843 1.00 86.06 90 PHE A N 1
ATOM 605 C CA . PHE A 1 90 ? 14.406 -6.880 -19.689 1.00 86.06 90 PHE A CA 1
ATOM 606 C C . PHE A 1 90 ? 15.666 -7.476 -20.302 1.00 86.06 90 PHE A C 1
ATOM 608 O O . PHE A 1 90 ? 16.311 -6.810 -21.102 1.00 86.06 90 PHE A O 1
ATOM 615 N N . ASN A 1 91 ? 15.974 -8.738 -19.995 1.00 87.50 91 ASN A N 1
ATOM 616 C CA . ASN A 1 91 ? 17.156 -9.401 -20.546 1.00 87.50 91 ASN A CA 1
ATOM 617 C C . ASN A 1 91 ? 17.111 -9.458 -22.082 1.00 87.50 91 ASN A C 1
ATOM 619 O O . ASN A 1 91 ? 18.127 -9.263 -22.743 1.00 87.50 91 ASN A O 1
ATOM 623 N N . GLU A 1 92 ? 15.931 -9.702 -22.660 1.00 88.62 92 GLU A N 1
ATOM 624 C CA . GLU A 1 92 ? 15.726 -9.693 -24.112 1.00 88.62 92 GLU A CA 1
ATOM 625 C C . GLU A 1 92 ? 15.963 -8.307 -24.719 1.00 88.62 92 GLU A C 1
ATOM 627 O O . GLU A 1 92 ? 16.595 -8.206 -25.774 1.00 88.62 92 GLU A O 1
ATOM 632 N N . ALA A 1 93 ? 15.487 -7.252 -24.048 1.00 88.25 93 ALA A N 1
ATOM 633 C CA . ALA A 1 93 ? 15.691 -5.869 -24.465 1.00 88.25 93 ALA A CA 1
ATOM 634 C C . ALA A 1 93 ? 17.171 -5.462 -24.389 1.00 88.25 93 ALA A C 1
ATOM 636 O O . ALA A 1 93 ? 17.684 -4.883 -25.346 1.00 88.25 93 ALA A O 1
ATOM 637 N N . ASP A 1 94 ? 17.867 -5.828 -23.310 1.00 86.38 94 ASP A N 1
ATOM 638 C CA . ASP A 1 94 ? 19.299 -5.561 -23.124 1.00 86.38 94 ASP A CA 1
ATOM 639 C C . ASP A 1 94 ? 20.157 -6.322 -24.147 1.00 86.38 94 ASP A C 1
ATOM 641 O O . ASP A 1 94 ? 21.162 -5.807 -24.636 1.00 86.38 94 ASP A O 1
ATOM 645 N N . ALA A 1 95 ? 19.732 -7.529 -24.530 1.00 91.88 95 ALA A N 1
ATOM 646 C CA . ALA A 1 95 ? 20.366 -8.317 -25.583 1.00 91.88 95 ALA A CA 1
ATOM 647 C C . ALA A 1 95 ? 20.033 -7.831 -27.010 1.00 91.88 95 ALA A C 1
ATOM 649 O O . ALA A 1 95 ? 20.560 -8.381 -27.978 1.00 91.88 95 ALA A O 1
ATOM 650 N N . GLY A 1 96 ? 19.145 -6.842 -27.172 1.00 93.56 96 GLY A N 1
ATOM 651 C CA . GLY A 1 96 ? 18.688 -6.374 -28.485 1.00 93.56 96 GLY A CA 1
ATOM 652 C C . GLY A 1 96 ? 17.890 -7.424 -29.268 1.00 93.56 96 GLY A C 1
ATOM 653 O O . GLY A 1 96 ? 17.864 -7.400 -30.499 1.00 93.56 96 GLY A O 1
ATOM 654 N N . THR A 1 97 ? 17.264 -8.370 -28.567 1.00 95.00 97 THR A N 1
ATOM 655 C CA . THR A 1 97 ? 16.492 -9.471 -29.160 1.00 95.00 97 THR A CA 1
ATOM 656 C C . THR A 1 97 ? 14.995 -9.160 -29.200 1.00 95.00 97 THR A C 1
ATOM 658 O O . THR A 1 97 ? 14.488 -8.317 -28.460 1.00 95.00 97 THR A O 1
ATOM 661 N N . SER A 1 98 ? 14.259 -9.831 -30.092 1.00 94.12 98 SER A N 1
ATOM 662 C CA . SER A 1 98 ? 12.795 -9.742 -30.127 1.00 94.12 98 SER A CA 1
ATOM 663 C C . SER A 1 98 ? 12.179 -10.347 -28.866 1.00 94.12 98 SER A C 1
ATOM 665 O O . SER A 1 98 ? 12.651 -11.385 -28.401 1.00 94.12 98 SER A O 1
ATOM 667 N N . ARG A 1 99 ? 11.080 -9.760 -28.379 1.00 92.44 99 ARG A N 1
ATOM 668 C CA . ARG A 1 99 ? 10.350 -10.284 -27.218 1.00 92.44 99 ARG A CA 1
ATOM 669 C C . ARG A 1 99 ? 9.850 -11.708 -27.448 1.00 92.44 99 ARG A C 1
ATOM 671 O O . ARG A 1 99 ? 9.315 -12.017 -28.514 1.00 92.44 99 ARG A O 1
ATOM 678 N N . SER A 1 100 ? 10.014 -12.570 -26.449 1.00 95.69 100 SER A N 1
ATOM 679 C CA . SER A 1 100 ? 9.407 -13.899 -26.441 1.00 95.69 100 SER A CA 1
ATOM 680 C C . SER A 1 100 ? 7.933 -13.865 -26.028 1.00 95.69 100 SER A C 1
ATOM 682 O O . SER A 1 100 ? 7.443 -12.940 -25.383 1.00 95.69 100 SER A O 1
ATOM 684 N N . TRP A 1 101 ? 7.215 -14.953 -26.324 1.00 96.94 101 TRP A N 1
ATOM 685 C CA . TRP A 1 101 ? 5.828 -15.143 -25.882 1.00 96.94 101 TRP A CA 1
ATOM 686 C C . TRP A 1 101 ? 5.669 -15.059 -24.355 1.00 96.94 101 TRP A C 1
ATOM 688 O O . TRP A 1 101 ? 4.607 -14.681 -23.862 1.00 96.94 101 TRP A O 1
ATOM 698 N N . PHE A 1 102 ? 6.706 -15.437 -23.599 1.00 95.00 102 PHE A N 1
ATOM 699 C CA . PHE A 1 102 ? 6.669 -15.414 -22.143 1.00 95.00 102 PHE A CA 1
ATOM 700 C C . PHE A 1 102 ? 6.820 -13.990 -21.607 1.00 95.00 102 PHE A C 1
ATOM 702 O O . PHE A 1 102 ? 6.062 -13.606 -20.717 1.00 95.00 102 PHE A O 1
ATOM 709 N N . SER A 1 103 ? 7.729 -13.184 -22.167 1.00 92.50 103 SER A N 1
ATOM 710 C CA . SER A 1 103 ? 7.863 -11.778 -21.772 1.00 92.50 103 SER A CA 1
ATOM 711 C C . SER A 1 103 ? 6.630 -10.954 -22.161 1.00 92.50 103 SER A C 1
ATOM 713 O O . SER A 1 103 ? 6.151 -10.151 -21.356 1.00 92.50 103 SER A O 1
ATOM 715 N N . ASP A 1 104 ? 6.020 -11.239 -23.314 1.00 94.75 104 ASP A N 1
ATOM 716 C CA . ASP A 1 104 ? 4.756 -10.622 -23.744 1.00 94.75 104 ASP A CA 1
ATOM 717 C C . ASP A 1 104 ? 3.545 -11.017 -22.879 1.00 94.75 104 ASP A C 1
ATOM 719 O O . ASP A 1 104 ? 2.539 -10.304 -22.852 1.00 94.75 104 ASP A O 1
ATOM 723 N N . ALA A 1 105 ? 3.626 -12.113 -22.115 1.00 96.00 105 ALA A N 1
ATOM 724 C CA . ALA A 1 105 ? 2.569 -12.526 -21.192 1.00 96.00 105 ALA A CA 1
ATOM 725 C C . ALA A 1 105 ? 2.528 -11.695 -19.893 1.00 96.00 105 ALA A C 1
ATOM 727 O O . ALA A 1 105 ? 1.529 -11.756 -19.166 1.00 96.00 105 ALA A O 1
ATOM 728 N N . PHE A 1 106 ? 3.566 -10.897 -19.599 1.00 94.00 106 PHE A N 1
ATOM 729 C CA . PHE A 1 106 ? 3.658 -10.045 -18.405 1.00 94.00 106 PHE A CA 1
ATOM 730 C C . PHE A 1 106 ? 2.366 -9.274 -18.063 1.00 94.00 106 PHE A C 1
ATOM 732 O O . PHE A 1 106 ? 1.870 -9.449 -16.946 1.00 94.00 106 PHE A O 1
ATOM 739 N N . PRO A 1 107 ? 1.778 -8.449 -18.957 1.00 91.62 107 PRO A N 1
ATOM 740 C CA . PRO A 1 107 ? 0.607 -7.639 -18.620 1.00 91.62 107 PRO A CA 1
ATOM 741 C C . PRO A 1 107 ? -0.609 -8.486 -18.231 1.00 91.62 107 PRO A C 1
ATOM 743 O O . PRO A 1 107 ? -1.339 -8.123 -17.308 1.00 91.62 107 PRO A O 1
ATOM 746 N N . ILE A 1 108 ? -0.814 -9.630 -18.892 1.00 96.12 108 ILE A N 1
ATOM 747 C CA . ILE A 1 108 ? -1.931 -10.538 -18.600 1.00 96.12 108 ILE A CA 1
ATOM 748 C C . ILE A 1 108 ? -1.714 -11.206 -17.240 1.00 96.12 108 ILE A C 1
ATOM 750 O O . ILE A 1 108 ? -2.608 -11.181 -16.393 1.00 96.12 108 ILE A O 1
ATOM 754 N N . LEU A 1 109 ? -0.516 -11.747 -16.992 1.00 95.81 109 LEU A N 1
ATOM 755 C CA . LEU A 1 109 ? -0.169 -12.378 -15.716 1.00 95.81 109 LEU A CA 1
ATOM 756 C C . LEU A 1 109 ? -0.280 -11.385 -14.553 1.00 95.81 109 LEU A C 1
ATOM 758 O O . LEU A 1 109 ? -0.908 -11.693 -13.538 1.00 95.81 109 LEU A O 1
ATOM 762 N N . ALA A 1 110 ? 0.262 -10.176 -14.718 1.00 93.12 110 ALA A N 1
ATOM 763 C CA . ALA A 1 110 ? 0.184 -9.108 -13.728 1.00 93.12 110 ALA A CA 1
ATOM 764 C C . ALA A 1 110 ? -1.270 -8.677 -13.471 1.00 93.12 110 ALA A C 1
ATOM 766 O O . ALA A 1 110 ? -1.676 -8.531 -12.316 1.00 93.12 110 ALA A O 1
ATOM 767 N N . GLY A 1 111 ? -2.078 -8.535 -14.527 1.00 94.19 111 GLY A N 1
ATOM 768 C CA . GLY A 1 111 ? -3.499 -8.208 -14.424 1.00 94.19 111 GLY A CA 1
ATOM 769 C C . GLY A 1 111 ? -4.295 -9.268 -13.659 1.00 94.19 111 GLY A C 1
ATOM 770 O O . GLY A 1 111 ? -5.044 -8.938 -12.736 1.00 94.19 111 GLY A O 1
ATOM 771 N N . CYS A 1 112 ? -4.094 -10.551 -13.974 1.00 97.12 112 CYS A N 1
ATOM 772 C CA . CYS A 1 112 ? -4.752 -11.658 -13.280 1.00 97.12 112 CYS A CA 1
ATOM 773 C C . CYS A 1 112 ? -4.276 -11.807 -11.824 1.00 97.12 112 CYS A C 1
ATOM 775 O O . CYS A 1 112 ? -5.095 -12.070 -10.935 1.00 97.12 112 CYS A O 1
ATOM 777 N N . ALA A 1 113 ? -2.982 -11.596 -11.555 1.00 95.69 113 ALA A N 1
ATOM 778 C CA . ALA A 1 113 ? -2.429 -11.573 -10.202 1.00 95.69 113 ALA A CA 1
ATOM 779 C C . ALA A 1 113 ? -3.070 -10.459 -9.362 1.00 95.69 113 ALA A C 1
ATOM 781 O O . ALA A 1 113 ? -3.561 -10.704 -8.257 1.00 95.69 113 ALA A O 1
ATOM 782 N N . TRP A 1 114 ? -3.135 -9.245 -9.914 1.00 93.56 114 TRP A N 1
ATOM 783 C CA . TRP A 1 114 ? -3.740 -8.083 -9.269 1.00 93.56 114 TRP A CA 1
ATOM 784 C C . TRP A 1 114 ? -5.234 -8.272 -8.999 1.00 93.56 114 TRP A C 1
ATOM 786 O O . TRP A 1 114 ? -5.703 -7.984 -7.893 1.00 93.56 114 TRP A O 1
ATOM 796 N N . PHE A 1 115 ? -5.981 -8.800 -9.970 1.00 96.62 115 PHE A N 1
ATOM 797 C CA . PHE A 1 115 ? -7.400 -9.103 -9.806 1.00 96.62 115 PHE A CA 1
ATOM 798 C C . PHE A 1 115 ? -7.627 -10.130 -8.688 1.00 96.62 115 PHE A C 1
ATOM 800 O O . PHE A 1 115 ? -8.399 -9.879 -7.760 1.00 96.62 115 PHE A O 1
ATOM 807 N N . SER A 1 116 ? -6.884 -11.240 -8.707 1.00 97.00 116 SER A N 1
ATOM 808 C CA . SER A 1 116 ? -6.978 -12.296 -7.687 1.00 97.00 116 SER A CA 1
ATOM 809 C C . SER A 1 116 ? -6.613 -11.776 -6.290 1.00 97.00 116 SER A C 1
ATOM 811 O O . SER A 1 116 ? -7.313 -12.049 -5.310 1.00 97.00 116 SER A O 1
ATOM 813 N N . GLY A 1 117 ? -5.565 -10.950 -6.191 1.00 94.19 117 GLY A N 1
ATOM 814 C CA . GLY A 1 117 ? -5.173 -10.287 -4.946 1.00 94.19 117 GLY A CA 1
ATOM 815 C C . GLY A 1 117 ? -6.246 -9.317 -4.443 1.00 94.19 117 GLY A C 1
ATOM 816 O O . GLY A 1 117 ? -6.543 -9.275 -3.246 1.00 94.19 117 GLY A O 1
ATOM 817 N N . SER A 1 118 ? -6.897 -8.592 -5.355 1.00 94.31 118 SER A N 1
ATOM 818 C CA . SER A 1 118 ? -8.014 -7.698 -5.040 1.00 94.31 118 SER A CA 1
ATOM 819 C C . SER A 1 118 ? -9.222 -8.473 -4.512 1.00 94.31 118 SER A C 1
ATOM 821 O O . SER A 1 118 ? -9.821 -8.060 -3.521 1.00 94.31 118 SER A O 1
ATOM 823 N N . CYS A 1 119 ? -9.554 -9.628 -5.094 1.00 97.00 119 CYS A N 1
ATOM 824 C CA . CYS A 1 119 ? -10.600 -10.512 -4.573 1.00 97.00 119 CYS A CA 1
ATOM 825 C C . CYS A 1 119 ? -10.281 -10.993 -3.148 1.00 97.00 119 CYS A C 1
ATOM 827 O O . CYS A 1 119 ? -11.134 -10.893 -2.261 1.00 97.00 119 CYS A O 1
ATOM 829 N N . ALA A 1 120 ? -9.043 -11.436 -2.896 1.00 94.94 120 ALA A N 1
ATOM 830 C CA . ALA A 1 120 ? -8.610 -11.874 -1.569 1.00 94.94 120 ALA A CA 1
ATOM 831 C C . ALA A 1 120 ? -8.768 -10.761 -0.516 1.00 94.94 120 ALA A C 1
ATOM 833 O O . ALA A 1 120 ? -9.374 -10.959 0.543 1.00 94.94 120 ALA A O 1
ATOM 834 N N . LEU A 1 121 ? -8.273 -9.559 -0.823 1.00 90.81 121 LEU A N 1
ATOM 835 C CA . LEU A 1 121 ? -8.354 -8.410 0.078 1.00 90.81 121 LEU A CA 1
ATOM 836 C C . LEU A 1 121 ? -9.776 -7.876 0.232 1.00 90.81 121 LEU A C 1
ATOM 838 O O . LEU A 1 121 ? -10.129 -7.422 1.320 1.00 90.81 121 LEU A O 1
ATOM 842 N N . PHE A 1 122 ? -10.607 -7.950 -0.809 1.00 95.19 122 PHE A N 1
ATOM 843 C CA . PHE A 1 122 ? -12.009 -7.550 -0.739 1.00 95.19 122 PHE A CA 1
ATOM 844 C C . PHE A 1 122 ? -12.748 -8.372 0.315 1.00 95.19 122 PHE A C 1
ATOM 846 O O . PHE A 1 122 ? -13.414 -7.791 1.170 1.00 95.19 122 PHE A O 1
ATOM 853 N N . LEU A 1 123 ? -12.582 -9.698 0.319 1.00 95.44 123 LEU A N 1
ATOM 854 C CA . LEU A 1 123 ? -13.221 -10.593 1.292 1.00 95.44 123 LEU A CA 1
ATOM 855 C C . LEU A 1 123 ? -12.824 -10.253 2.737 1.00 95.44 123 LEU A C 1
ATOM 857 O O . LEU A 1 123 ? -13.677 -10.195 3.634 1.00 95.44 123 LEU A O 1
ATOM 861 N N . ILE A 1 124 ? -11.539 -9.961 2.954 1.00 91.00 124 ILE A N 1
ATOM 862 C CA . ILE A 1 124 ? -11.007 -9.548 4.258 1.00 91.00 124 ILE A CA 1
ATOM 863 C C . ILE A 1 124 ? -11.573 -8.179 4.651 1.00 91.00 124 ILE A C 1
ATOM 865 O O . ILE A 1 124 ? -12.175 -8.038 5.718 1.00 91.00 124 ILE A O 1
ATOM 869 N N . ALA A 1 125 ? -11.440 -7.173 3.786 1.00 89.31 125 ALA A N 1
ATOM 870 C CA . ALA A 1 125 ? -11.909 -5.816 4.043 1.00 89.31 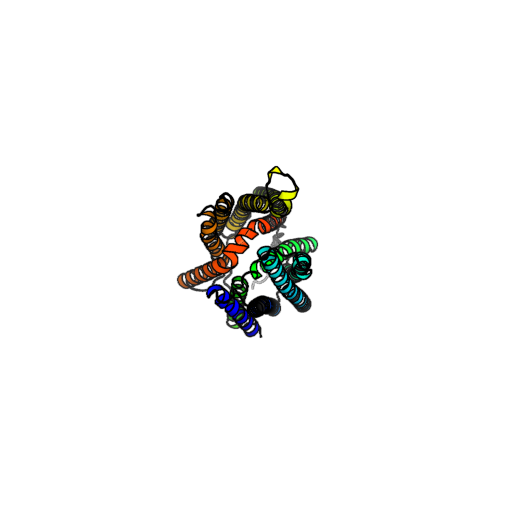125 ALA A CA 1
ATOM 871 C C . ALA A 1 125 ? -13.424 -5.777 4.286 1.00 89.31 125 ALA A C 1
ATOM 873 O O . ALA A 1 125 ? -13.890 -5.096 5.197 1.00 89.31 125 ALA A O 1
ATOM 874 N N . HIS A 1 126 ? -14.208 -6.529 3.512 1.00 93.81 126 HIS A N 1
ATOM 875 C CA . HIS A 1 126 ? -15.662 -6.617 3.654 1.00 93.81 126 HIS A CA 1
ATOM 876 C C . HIS A 1 126 ? -16.074 -7.200 5.002 1.00 93.81 126 HIS A C 1
ATOM 878 O O . HIS A 1 126 ? -16.989 -6.683 5.648 1.00 93.81 126 HIS A O 1
ATOM 884 N N . SER A 1 127 ? -15.348 -8.217 5.466 1.00 92.25 127 SER A N 1
ATOM 885 C CA . SER A 1 127 ? -15.552 -8.822 6.782 1.00 92.25 127 SER A CA 1
ATOM 886 C C . SER A 1 127 ? -15.177 -7.860 7.916 1.00 92.25 127 SER A C 1
ATOM 888 O O . SER A 1 127 ? -15.947 -7.679 8.860 1.00 92.25 127 SER A O 1
ATOM 890 N N . LEU A 1 128 ? -14.049 -7.153 7.799 1.00 85.75 128 LEU A N 1
ATOM 891 C CA . LEU A 1 128 ? -13.608 -6.162 8.791 1.00 85.75 128 LEU A CA 1
ATOM 892 C C . LEU A 1 128 ? -14.546 -4.951 8.881 1.00 85.75 128 LEU A C 1
ATOM 894 O O . LEU A 1 128 ? -14.732 -4.372 9.954 1.00 85.75 128 LEU A O 1
ATOM 898 N N . LEU A 1 129 ? -15.177 -4.591 7.765 1.00 88.81 129 LEU A N 1
ATOM 899 C CA . LEU A 1 129 ? -16.157 -3.517 7.674 1.00 88.81 129 LEU A CA 1
ATOM 900 C C . LEU A 1 129 ? -17.593 -3.975 7.988 1.00 88.81 129 LEU A C 1
ATOM 902 O O . LEU A 1 129 ? -18.530 -3.191 7.817 1.00 88.81 129 LEU A O 1
ATOM 906 N N . ARG A 1 130 ? -17.796 -5.194 8.516 1.00 91.12 130 ARG A N 1
ATOM 907 C CA . ARG A 1 130 ? -19.105 -5.702 8.977 1.00 91.12 130 ARG A CA 1
ATOM 908 C C . ARG A 1 130 ? -19.883 -4.742 9.897 1.00 91.12 130 ARG A C 1
ATOM 910 O O . ARG A 1 130 ? -21.106 -4.718 9.770 1.00 91.12 130 ARG A O 1
ATOM 917 N N . PRO A 1 131 ? -19.258 -3.919 10.769 1.00 88.44 131 PRO A N 1
ATOM 918 C CA . PRO A 1 131 ? -19.990 -2.936 11.576 1.00 88.44 131 PRO A CA 1
ATOM 919 C C . PRO A 1 131 ? -20.742 -1.867 10.762 1.00 88.44 131 PRO A C 1
ATOM 921 O O . PRO A 1 131 ? -21.634 -1.200 11.292 1.00 88.44 131 PRO A O 1
ATOM 924 N N . LEU A 1 132 ? -20.405 -1.675 9.482 1.00 84.56 132 LEU A N 1
ATOM 925 C CA . LEU A 1 132 ? -21.135 -0.775 8.595 1.00 84.56 132 LEU A CA 1
ATOM 926 C C . LEU A 1 132 ? -22.475 -1.404 8.193 1.00 84.56 132 LEU A C 1
ATOM 928 O O . LEU A 1 132 ? -22.521 -2.369 7.436 1.00 84.56 132 LEU A O 1
ATOM 932 N N . ARG A 1 133 ? -23.583 -0.810 8.659 1.00 87.06 133 ARG A N 1
ATOM 933 C CA . ARG A 1 133 ? -24.947 -1.285 8.352 1.00 87.06 133 ARG A CA 1
ATOM 934 C C . ARG A 1 133 ? -25.340 -1.158 6.875 1.00 87.06 133 ARG A C 1
ATOM 936 O O . ARG A 1 133 ? -26.230 -1.864 6.427 1.00 87.06 133 ARG A O 1
ATOM 943 N N . LEU A 1 134 ? -24.735 -0.226 6.133 1.00 90.75 134 LEU A N 1
ATOM 944 C CA . LEU A 1 134 ? -25.071 0.016 4.726 1.00 90.75 134 LEU A CA 1
ATOM 945 C C . LEU A 1 134 ? -24.225 -0.886 3.826 1.00 90.75 134 LEU A C 1
ATOM 947 O O . LEU A 1 134 ? -23.039 -0.613 3.637 1.00 90.75 134 LEU A O 1
ATOM 951 N N . GLN A 1 135 ? -24.846 -1.919 3.256 1.00 93.06 135 GLN A N 1
ATOM 952 C CA . GLN A 1 135 ? -24.174 -2.919 2.422 1.00 93.06 135 GLN A CA 1
ATOM 953 C C . GLN A 1 135 ? -23.466 -2.295 1.217 1.00 93.06 135 GLN A C 1
ATOM 955 O O . GLN A 1 135 ? -22.288 -2.564 1.014 1.00 93.06 135 GLN A O 1
ATOM 960 N N . THR A 1 136 ? -24.117 -1.373 0.502 1.00 92.38 136 THR A N 1
ATOM 961 C CA . THR A 1 136 ? -23.513 -0.661 -0.637 1.00 92.38 136 THR A CA 1
ATOM 962 C C . THR A 1 136 ? -22.243 0.090 -0.239 1.00 92.38 136 THR A C 1
ATOM 964 O O . THR A 1 136 ? -21.242 0.020 -0.943 1.00 92.38 136 THR A O 1
ATOM 967 N N . LEU A 1 137 ? -22.236 0.767 0.920 1.00 86.81 137 LEU A N 1
ATOM 968 C CA . LEU A 1 137 ? -21.021 1.436 1.402 1.00 86.81 137 LEU A CA 1
ATOM 969 C C . LEU A 1 137 ? -19.928 0.422 1.700 1.00 86.81 137 LEU A C 1
ATOM 971 O O . LEU A 1 137 ? -18.772 0.661 1.370 1.00 86.81 137 LEU A O 1
ATOM 975 N N . ARG A 1 138 ? -20.292 -0.656 2.396 1.00 91.44 138 ARG A N 1
ATOM 976 C CA . ARG A 1 138 ? -19.346 -1.694 2.778 1.00 91.44 138 ARG A CA 1
ATOM 977 C C . ARG A 1 138 ? -18.663 -2.239 1.531 1.00 91.44 138 ARG A C 1
ATOM 979 O O . ARG A 1 138 ? -17.446 -2.237 1.493 1.00 91.44 138 ARG A O 1
ATOM 986 N N . THR A 1 139 ? -19.429 -2.579 0.494 1.00 94.31 139 THR A N 1
ATOM 987 C CA . THR A 1 139 ? -18.901 -3.003 -0.808 1.00 94.31 139 THR A CA 1
ATOM 988 C C . THR A 1 139 ? -17.987 -1.945 -1.423 1.00 94.31 139 THR A C 1
ATOM 990 O O . THR A 1 139 ? -16.838 -2.259 -1.698 1.00 94.31 139 THR A O 1
ATOM 993 N N . ILE A 1 140 ? -18.436 -0.689 -1.548 1.00 89.31 140 ILE A N 1
ATOM 994 C CA . ILE A 1 140 ? -17.629 0.394 -2.140 1.00 89.31 140 ILE A CA 1
ATOM 995 C C . ILE A 1 140 ? -16.298 0.576 -1.395 1.00 89.31 140 ILE A C 1
ATOM 997 O O . ILE A 1 140 ? -15.247 0.611 -2.024 1.00 89.31 140 ILE A O 1
ATOM 1001 N N . LEU A 1 141 ? -16.314 0.665 -0.061 1.00 82.44 141 LEU A N 1
ATOM 1002 C CA . LEU A 1 141 ? -15.090 0.835 0.730 1.00 82.44 141 LEU A CA 1
ATOM 1003 C C . LEU A 1 141 ? -14.182 -0.390 0.661 1.00 82.44 141 LEU A C 1
ATOM 1005 O O . LEU A 1 141 ? -12.970 -0.230 0.599 1.00 82.44 141 LEU A O 1
ATOM 1009 N N . SER A 1 142 ? -14.744 -1.599 0.664 1.00 87.88 142 SER A N 1
ATOM 1010 C CA . SER A 1 142 ? -13.963 -2.824 0.496 1.00 87.88 142 SER A CA 1
ATOM 1011 C C . SER A 1 142 ? -13.270 -2.862 -0.857 1.00 87.88 142 SER A C 1
ATOM 1013 O O . SER A 1 142 ? -12.087 -3.169 -0.900 1.00 87.88 142 SER A O 1
ATOM 1015 N N . THR A 1 143 ? -13.964 -2.501 -1.938 1.00 90.25 143 THR A N 1
ATOM 1016 C CA . THR A 1 143 ? -13.392 -2.435 -3.288 1.00 90.25 143 THR A CA 1
ATOM 1017 C C . THR A 1 143 ? -12.311 -1.357 -3.379 1.00 90.25 143 THR A C 1
ATOM 1019 O O . THR A 1 143 ? -11.204 -1.640 -3.828 1.00 90.25 143 THR A O 1
ATOM 1022 N N . LEU A 1 144 ? -12.590 -0.149 -2.873 1.00 79.88 144 LEU A N 1
ATOM 1023 C CA . LEU A 1 144 ? -11.637 0.967 -2.859 1.00 79.88 144 LEU A CA 1
ATOM 1024 C C . LEU A 1 144 ? -10.400 0.703 -1.998 1.00 79.88 144 LEU A C 1
ATOM 1026 O O . LEU A 1 144 ? -9.363 1.299 -2.251 1.00 79.88 144 LEU A O 1
ATOM 1030 N N . LEU A 1 145 ? -10.496 -0.146 -0.974 1.00 78.44 145 LEU A N 1
ATOM 1031 C CA . LEU A 1 145 ? -9.339 -0.579 -0.191 1.00 78.44 145 LEU A CA 1
ATOM 1032 C C . LEU A 1 145 ? -8.593 -1.715 -0.890 1.00 78.44 145 LEU A C 1
ATOM 1034 O O . LEU A 1 145 ? -7.372 -1.672 -0.983 1.00 78.44 145 LEU A O 1
ATOM 1038 N N . ALA A 1 146 ? -9.311 -2.725 -1.375 1.00 85.31 146 ALA A N 1
ATOM 1039 C CA . ALA A 1 146 ? -8.723 -3.948 -1.902 1.00 85.31 146 ALA A CA 1
ATOM 1040 C C . ALA A 1 146 ? -7.911 -3.724 -3.178 1.00 85.31 146 ALA A C 1
ATOM 1042 O O . ALA A 1 146 ? -6.777 -4.181 -3.245 1.00 85.31 146 ALA A O 1
ATOM 1043 N N . ILE A 1 147 ? -8.459 -2.985 -4.145 1.00 86.44 147 ILE A N 1
ATOM 1044 C CA . ILE A 1 147 ? -7.830 -2.749 -5.451 1.00 86.44 147 ILE A CA 1
ATOM 1045 C C . ILE A 1 147 ? -6.440 -2.092 -5.325 1.00 86.44 147 ILE A C 1
ATOM 1047 O O . ILE A 1 147 ? -5.454 -2.681 -5.782 1.00 86.44 147 ILE A O 1
ATOM 1051 N N . PRO A 1 148 ? -6.299 -0.910 -4.690 1.00 76.38 148 PRO A N 1
ATOM 1052 C CA . PRO A 1 148 ? -4.995 -0.264 -4.563 1.00 76.38 148 PRO A CA 1
ATOM 1053 C C . PRO A 1 148 ? -4.085 -0.992 -3.577 1.00 76.38 148 PRO A C 1
ATOM 1055 O O . PRO A 1 148 ? -2.875 -0.984 -3.766 1.00 76.38 148 PRO A O 1
ATOM 1058 N N . THR A 1 149 ? -4.632 -1.646 -2.544 1.00 75.75 149 THR A N 1
ATOM 1059 C CA . THR A 1 149 ? -3.803 -2.413 -1.601 1.00 75.75 149 THR A CA 1
ATOM 1060 C C . THR A 1 149 ? -3.222 -3.654 -2.273 1.00 75.75 149 THR A C 1
ATOM 1062 O O . THR A 1 149 ? -2.070 -3.973 -2.021 1.00 75.75 149 THR A O 1
ATOM 1065 N N . ALA A 1 150 ? -3.964 -4.329 -3.155 1.00 85.75 150 ALA A N 1
ATOM 1066 C CA . ALA A 1 150 ? -3.448 -5.459 -3.925 1.00 85.75 150 ALA A CA 1
ATOM 1067 C C . ALA A 1 150 ? -2.320 -5.016 -4.856 1.00 85.75 150 ALA A C 1
ATOM 1069 O O . ALA A 1 150 ? -1.279 -5.663 -4.893 1.00 85.75 150 ALA A O 1
ATOM 1070 N N . LEU A 1 151 ? -2.505 -3.890 -5.555 1.00 81.31 151 LEU A N 1
ATOM 1071 C CA . LEU A 1 151 ? -1.469 -3.318 -6.414 1.00 81.31 151 LEU A CA 1
ATOM 1072 C C . LEU A 1 151 ? -0.232 -2.932 -5.601 1.00 81.31 151 LEU A C 1
ATOM 1074 O O . LEU A 1 151 ? 0.878 -3.321 -5.948 1.00 81.31 151 LEU A O 1
ATOM 1078 N N . ALA A 1 152 ? -0.429 -2.218 -4.491 1.00 73.56 152 ALA A N 1
ATOM 1079 C CA . ALA A 1 152 ? 0.646 -1.832 -3.593 1.00 73.56 152 ALA A CA 1
ATOM 1080 C C . ALA A 1 152 ? 1.389 -3.062 -3.069 1.00 73.56 152 ALA A C 1
ATOM 1082 O O . ALA A 1 152 ? 2.609 -3.073 -3.112 1.00 73.56 152 ALA A O 1
ATOM 1083 N N . LEU A 1 153 ? 0.677 -4.112 -2.640 1.00 77.69 153 LEU A N 1
ATOM 1084 C CA . LEU A 1 153 ? 1.286 -5.355 -2.171 1.00 77.69 153 LEU A CA 1
ATOM 1085 C C . LEU A 1 153 ? 2.044 -6.087 -3.287 1.00 77.69 153 LEU A C 1
ATOM 1087 O O . LEU A 1 153 ? 3.161 -6.530 -3.043 1.00 77.69 153 LEU A O 1
ATOM 1091 N N . GLY A 1 154 ? 1.495 -6.161 -4.499 1.00 81.62 154 GLY A N 1
ATOM 1092 C CA . GLY A 1 154 ? 2.157 -6.794 -5.643 1.00 81.62 154 GLY A CA 1
ATOM 1093 C C . GLY A 1 154 ? 3.430 -6.063 -6.075 1.00 81.62 154 GLY A C 1
ATOM 1094 O O . GLY A 1 154 ? 4.483 -6.682 -6.216 1.00 81.62 154 GLY A O 1
ATOM 1095 N N . LEU A 1 155 ? 3.368 -4.733 -6.201 1.00 77.38 155 LEU A N 1
ATOM 1096 C CA . LEU A 1 155 ? 4.545 -3.902 -6.487 1.00 77.38 155 LEU A CA 1
ATOM 1097 C C . LEU A 1 155 ? 5.565 -3.991 -5.353 1.00 77.38 155 LEU A C 1
ATOM 1099 O O . LEU A 1 155 ? 6.764 -4.098 -5.584 1.00 77.38 155 LEU A O 1
ATOM 1103 N N . SER A 1 156 ? 5.083 -4.006 -4.111 1.00 70.06 156 SER A N 1
ATOM 1104 C CA . SER A 1 156 ? 5.930 -4.153 -2.937 1.00 70.06 156 SER A CA 1
ATOM 1105 C C . SER A 1 156 ? 6.646 -5.504 -2.905 1.00 70.06 156 SER A C 1
ATOM 1107 O O . SER A 1 156 ? 7.793 -5.600 -2.491 1.00 70.06 156 SER A O 1
ATOM 1109 N N . SER A 1 157 ? 6.000 -6.558 -3.399 1.00 77.25 157 SER A N 1
ATOM 1110 C CA . SER A 1 157 ? 6.604 -7.878 -3.474 1.00 77.25 157 SER A CA 1
ATOM 1111 C C . SER A 1 157 ? 7.559 -8.047 -4.642 1.00 77.25 157 SER A C 1
ATOM 1113 O O . SER A 1 157 ? 8.037 -9.155 -4.828 1.00 77.25 157 SER A O 1
ATOM 1115 N N . VAL A 1 158 ? 7.855 -7.001 -5.416 1.00 79.62 158 VAL A N 1
ATOM 1116 C CA . VAL A 1 158 ? 9.004 -7.007 -6.331 1.00 79.62 158 VAL A CA 1
ATOM 1117 C C . VAL A 1 158 ? 10.303 -6.974 -5.523 1.00 79.62 158 VAL A C 1
ATOM 1119 O O . VAL A 1 158 ? 11.270 -7.639 -5.893 1.00 79.62 158 VAL A O 1
ATOM 1122 N N . THR A 1 159 ? 10.314 -6.311 -4.360 1.00 75.12 159 THR A N 1
ATOM 1123 C CA . THR A 1 159 ? 11.440 -6.370 -3.424 1.00 75.12 159 THR A CA 1
ATOM 1124 C C . THR A 1 159 ? 11.193 -7.376 -2.298 1.00 75.12 159 THR A C 1
ATOM 1126 O O . THR A 1 159 ? 10.117 -7.411 -1.695 1.00 75.12 159 THR A O 1
ATOM 1129 N N . PRO A 1 160 ? 12.203 -8.181 -1.930 1.00 68.69 160 PRO A N 1
ATOM 1130 C CA . PRO A 1 160 ? 12.043 -9.187 -0.880 1.00 68.69 160 PRO A CA 1
ATOM 1131 C C . PRO A 1 160 ? 11.952 -8.577 0.534 1.00 68.69 160 PRO A C 1
ATOM 1133 O O . PRO A 1 160 ? 11.627 -9.264 1.503 1.00 68.69 160 PRO A O 1
ATOM 1136 N N . THR A 1 161 ? 12.191 -7.270 0.677 1.00 68.56 161 THR A N 1
ATOM 1137 C CA . THR A 1 161 ? 12.195 -6.562 1.964 1.00 68.56 161 THR A CA 1
ATOM 1138 C C . THR A 1 161 ? 10.796 -6.380 2.562 1.00 68.56 161 THR A C 1
ATOM 1140 O O . THR A 1 161 ? 10.646 -6.388 3.785 1.00 68.56 161 THR A O 1
ATOM 1143 N N . ILE A 1 162 ? 9.748 -6.244 1.743 1.00 64.62 162 ILE A N 1
ATOM 1144 C CA . ILE A 1 162 ? 8.387 -5.933 2.224 1.00 64.62 162 ILE A CA 1
ATOM 1145 C C . ILE A 1 162 ? 7.664 -7.147 2.808 1.00 64.62 162 ILE A C 1
ATOM 1147 O O . ILE A 1 162 ? 7.136 -7.034 3.923 1.00 64.62 162 ILE A O 1
ATOM 1151 N N . PRO A 1 163 ? 7.689 -8.328 2.169 1.00 66.81 163 PRO A N 1
ATOM 1152 C CA . PRO A 1 163 ? 7.214 -9.545 2.814 1.00 66.81 163 PRO A CA 1
ATOM 1153 C C . PRO A 1 163 ? 7.947 -9.817 4.140 1.00 66.81 163 PRO A C 1
ATOM 1155 O O . PRO A 1 163 ? 7.312 -10.161 5.134 1.00 66.81 163 PRO A O 1
ATOM 1158 N N . LEU A 1 164 ? 9.257 -9.557 4.218 1.00 69.88 164 LEU A N 1
ATOM 1159 C CA . LEU A 1 164 ? 10.037 -9.736 5.448 1.00 69.88 164 LEU A CA 1
ATOM 1160 C C . LEU A 1 164 ? 9.474 -8.914 6.625 1.00 69.88 164 LEU A C 1
ATOM 1162 O O . LEU A 1 164 ? 9.317 -9.437 7.732 1.00 69.88 164 LEU A O 1
ATOM 1166 N N . LEU A 1 165 ? 9.065 -7.662 6.392 1.00 66.88 165 LEU A N 1
ATOM 1167 C CA . LEU A 1 165 ? 8.371 -6.883 7.422 1.00 66.88 165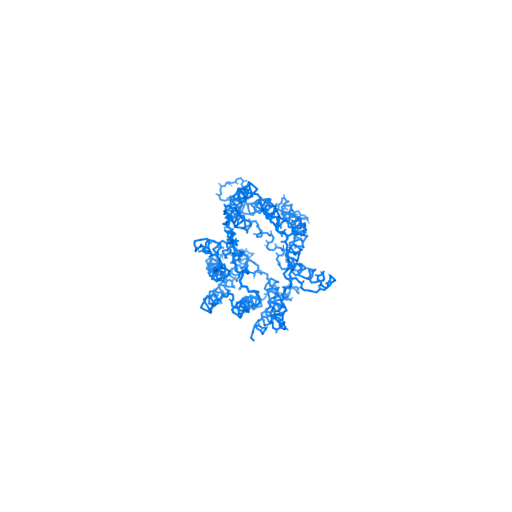 LEU A CA 1
ATOM 1168 C C . LEU A 1 165 ? 6.986 -7.411 7.751 1.00 66.88 165 LEU A C 1
ATOM 1170 O O . LEU A 1 165 ? 6.598 -7.420 8.919 1.00 66.88 165 LEU A O 1
ATOM 1174 N N . GLY A 1 166 ? 6.225 -7.806 6.730 1.00 65.31 166 GLY A N 1
ATOM 1175 C CA . GLY A 1 166 ? 4.909 -8.399 6.919 1.00 65.31 166 GLY A CA 1
ATOM 1176 C C . GLY A 1 166 ? 4.996 -9.599 7.860 1.00 65.31 166 GLY A C 1
ATOM 1177 O O . GLY A 1 166 ? 4.238 -9.680 8.827 1.00 65.31 166 GLY A O 1
ATOM 1178 N N . ALA A 1 167 ? 5.985 -10.470 7.645 1.00 69.56 167 ALA A N 1
ATOM 1179 C CA . ALA A 1 167 ? 6.285 -11.597 8.519 1.00 69.56 167 ALA A CA 1
ATOM 1180 C C . ALA A 1 167 ? 6.610 -11.150 9.948 1.00 69.56 167 ALA A C 1
ATOM 1182 O O . ALA A 1 167 ? 6.014 -11.663 10.895 1.00 69.56 167 ALA A O 1
ATOM 1183 N N . ALA A 1 168 ? 7.505 -10.171 10.113 1.00 69.69 168 ALA A N 1
ATOM 1184 C CA . ALA A 1 168 ? 7.890 -9.654 11.424 1.00 69.69 168 ALA A CA 1
ATOM 1185 C C . ALA A 1 168 ? 6.688 -9.070 12.187 1.00 69.69 168 ALA A C 1
ATOM 1187 O O . ALA A 1 168 ? 6.470 -9.399 13.353 1.00 69.69 168 ALA A O 1
ATOM 1188 N N . VAL A 1 169 ? 5.850 -8.267 11.526 1.00 73.00 169 VAL A N 1
ATOM 1189 C CA . VAL A 1 169 ? 4.628 -7.704 12.119 1.00 73.00 169 VAL A CA 1
ATOM 1190 C C . VAL A 1 169 ? 3.659 -8.815 12.518 1.00 73.00 169 VAL A C 1
ATOM 1192 O O . VAL A 1 169 ? 3.155 -8.809 13.641 1.00 73.00 169 VAL A O 1
ATOM 1195 N N . VAL A 1 170 ? 3.417 -9.791 11.639 1.00 69.69 170 VAL A N 1
ATOM 1196 C CA . VAL A 1 170 ? 2.546 -10.937 11.931 1.00 69.69 170 VAL A CA 1
ATOM 1197 C C . VAL A 1 170 ? 3.083 -11.747 13.114 1.00 69.69 170 VAL A C 1
ATOM 1199 O O . VAL A 1 170 ? 2.302 -12.098 13.995 1.00 69.69 170 VAL A O 1
ATOM 1202 N N . LEU A 1 171 ? 4.394 -11.991 13.193 1.00 71.25 171 LEU A N 1
ATOM 1203 C CA . LEU A 1 171 ? 5.044 -12.689 14.309 1.00 71.25 171 LEU A CA 1
ATOM 1204 C C . LEU A 1 171 ? 4.904 -11.930 15.629 1.00 71.25 171 LEU A C 1
ATOM 1206 O O . LEU A 1 171 ? 4.551 -12.531 16.645 1.00 71.25 171 LEU A O 1
ATOM 1210 N N . VAL A 1 172 ? 5.134 -10.617 15.619 1.00 73.12 172 VAL A N 1
ATOM 1211 C CA . VAL A 1 172 ? 5.002 -9.761 16.804 1.00 73.12 172 VAL A CA 1
ATOM 1212 C C . VAL A 1 172 ? 3.552 -9.749 17.288 1.00 73.12 172 VAL A C 1
ATOM 1214 O O . VAL A 1 172 ? 3.282 -10.013 18.460 1.00 73.12 172 VAL A O 1
ATOM 1217 N N . VAL A 1 173 ? 2.594 -9.521 16.384 1.00 73.88 173 VAL A N 1
ATOM 1218 C CA . VAL A 1 173 ? 1.160 -9.519 16.712 1.00 73.88 173 VAL A CA 1
ATOM 1219 C C . VAL A 1 173 ? 0.707 -10.892 17.207 1.00 73.88 173 VAL A C 1
ATOM 1221 O O . VAL A 1 173 ? -0.005 -10.967 18.210 1.00 73.88 173 VAL A O 1
ATOM 1224 N N . ALA A 1 174 ? 1.135 -11.975 16.551 1.00 74.19 174 ALA A N 1
ATOM 1225 C CA . ALA A 1 174 ? 0.831 -13.337 16.975 1.00 74.19 174 ALA A CA 1
ATOM 1226 C C . ALA A 1 174 ? 1.362 -13.610 18.384 1.00 74.19 174 ALA A C 1
ATOM 1228 O O . ALA A 1 174 ? 0.616 -14.111 19.222 1.00 74.19 174 ALA A O 1
ATOM 1229 N N . SER A 1 175 ? 2.612 -13.233 18.661 1.00 73.06 175 SER A N 1
ATOM 1230 C CA . SER A 1 175 ? 3.258 -13.419 19.966 1.00 73.06 175 SER A CA 1
ATOM 1231 C C . SER A 1 175 ? 2.509 -12.689 21.081 1.00 73.06 175 SER A C 1
ATOM 1233 O O . SER A 1 175 ? 2.235 -13.276 22.127 1.00 73.06 175 SER A O 1
ATOM 1235 N N . PHE A 1 176 ? 2.079 -11.446 20.841 1.00 74.19 176 PHE A N 1
ATOM 1236 C CA . PHE A 1 176 ? 1.285 -10.699 21.818 1.00 74.19 176 PHE A CA 1
ATOM 1237 C C . PHE A 1 176 ? -0.107 -11.295 22.034 1.00 74.19 176 PHE A C 1
ATOM 1239 O O . PHE A 1 176 ? -0.533 -11.443 23.179 1.00 74.19 176 PHE A O 1
ATOM 1246 N N . GLN A 1 177 ? -0.821 -11.663 20.967 1.00 73.25 177 GLN A N 1
ATOM 1247 C CA . GLN A 1 177 ? -2.162 -12.249 21.089 1.00 73.25 177 GLN A CA 1
ATOM 1248 C C . GLN A 1 177 ? -2.152 -13.636 21.742 1.00 73.25 177 GLN A C 1
ATOM 1250 O O . GLN A 1 177 ? -3.134 -14.028 22.366 1.00 73.25 177 GLN A O 1
ATOM 1255 N N . LEU A 1 178 ? -1.056 -14.380 21.593 1.00 71.81 178 LEU A N 1
ATOM 1256 C CA . LEU A 1 178 ? -0.856 -15.684 22.220 1.00 71.81 178 LEU A CA 1
ATOM 1257 C C . LEU A 1 178 ? -0.433 -15.576 23.687 1.00 71.81 178 LEU A C 1
ATOM 1259 O O . LEU A 1 178 ? -0.851 -16.404 24.492 1.00 71.81 178 LEU A O 1
ATOM 1263 N N . GLY A 1 179 ? 0.382 -14.575 24.029 1.00 62.44 179 GLY A N 1
ATOM 1264 C CA . GLY A 1 179 ? 0.954 -14.423 25.368 1.00 62.44 179 GLY A CA 1
ATOM 1265 C C . GLY A 1 179 ? 0.112 -13.605 26.347 1.00 62.44 179 GLY A C 1
ATOM 1266 O O . GLY A 1 179 ? 0.278 -13.743 27.557 1.00 62.44 179 GLY A O 1
ATOM 1267 N N . THR A 1 180 ? -0.798 -12.751 25.871 1.00 56.06 180 THR A N 1
ATOM 1268 C CA . THR A 1 180 ? -1.540 -11.841 26.755 1.00 56.06 180 THR A CA 1
ATOM 1269 C C . THR A 1 180 ? -2.966 -12.327 27.010 1.00 56.06 180 THR A C 1
ATOM 1271 O O . THR A 1 180 ? -3.822 -12.330 26.126 1.00 56.06 180 THR A O 1
ATOM 1274 N N . ARG A 1 181 ? -3.258 -12.707 28.265 1.00 53.78 181 ARG A N 1
ATOM 1275 C CA . ARG A 1 181 ? -4.644 -12.726 28.766 1.00 53.78 181 ARG A CA 1
ATOM 1276 C C . ARG A 1 181 ? -5.217 -11.315 28.585 1.00 53.78 181 ARG A C 1
ATOM 1278 O O . ARG A 1 181 ? -4.471 -10.362 28.802 1.00 53.78 181 ARG A O 1
ATOM 1285 N N . PRO A 1 182 ? -6.496 -11.151 28.203 1.00 52.59 182 PRO A N 1
ATOM 1286 C CA . PRO A 1 182 ? -7.072 -9.847 27.902 1.00 52.59 182 PRO A CA 1
ATOM 1287 C C . PRO A 1 182 ? -7.065 -8.957 29.149 1.00 52.59 182 PRO A C 1
ATOM 1289 O O . PRO A 1 182 ? -8.011 -8.934 29.934 1.00 52.59 182 PRO A O 1
ATOM 1292 N N . THR A 1 183 ? -5.991 -8.195 29.340 1.00 51.31 183 THR A N 1
ATOM 1293 C CA . THR A 1 183 ? -5.938 -7.111 30.308 1.00 51.31 183 THR A CA 1
ATOM 1294 C C . THR A 1 183 ? -6.917 -6.068 29.805 1.00 51.31 183 THR A C 1
ATOM 1296 O O . THR A 1 183 ? -6.733 -5.483 28.738 1.00 51.31 183 THR A O 1
ATOM 1299 N N . ARG A 1 184 ? -8.022 -5.904 30.538 1.00 49.16 184 ARG A N 1
ATOM 1300 C CA . ARG A 1 184 ? -9.117 -4.980 30.231 1.00 49.16 184 ARG A CA 1
ATOM 1301 C C . ARG A 1 184 ? -8.525 -3.598 29.955 1.00 49.16 184 ARG A C 1
ATOM 1303 O O . ARG A 1 184 ? -8.169 -2.880 30.885 1.00 49.16 184 ARG A O 1
ATOM 1310 N N . ALA A 1 185 ? -8.366 -3.256 28.675 1.00 52.53 185 ALA A N 1
ATOM 1311 C CA . ALA A 1 185 ? -7.719 -2.019 28.275 1.00 52.53 185 ALA A CA 1
ATOM 1312 C C . ALA A 1 185 ? -8.466 -0.853 28.925 1.00 52.53 185 ALA A C 1
ATOM 1314 O O . ALA A 1 185 ? -9.675 -0.687 28.722 1.00 52.53 185 ALA A O 1
ATOM 1315 N N . LYS A 1 186 ? -7.749 -0.070 29.737 1.00 47.72 186 LYS A N 1
ATOM 1316 C CA . LYS A 1 186 ? -8.271 1.148 30.354 1.00 47.72 186 LYS A CA 1
ATOM 1317 C C . LYS A 1 186 ? -8.749 2.029 29.200 1.00 47.72 186 LYS A C 1
ATOM 1319 O O . LYS A 1 186 ? -7.938 2.475 28.390 1.00 47.72 186 LYS A O 1
ATOM 1324 N N . ARG A 1 187 ? -10.069 2.198 29.052 1.00 51.16 187 ARG A N 1
ATOM 1325 C CA . ARG A 1 187 ? -10.636 3.068 28.015 1.00 51.16 187 ARG A CA 1
ATOM 1326 C C . ARG A 1 187 ? -10.174 4.482 28.328 1.00 51.16 187 ARG A C 1
ATOM 1328 O O . ARG A 1 187 ? -10.747 5.144 29.183 1.00 51.16 187 ARG A O 1
ATOM 1335 N N . VAL A 1 188 ? -9.121 4.928 27.653 1.00 55.97 188 VAL A N 1
ATOM 1336 C CA . VAL A 1 188 ? -8.769 6.341 27.629 1.00 55.97 188 VAL A CA 1
ATOM 1337 C C . VAL A 1 188 ? -9.870 7.021 26.829 1.00 55.97 188 VAL A C 1
ATOM 1339 O O . VAL A 1 188 ? -9.964 6.875 25.607 1.00 55.97 188 VAL A O 1
ATOM 1342 N N . THR A 1 189 ? -10.769 7.690 27.541 1.00 55.47 189 THR A N 1
ATOM 1343 C CA . THR A 1 189 ? -11.828 8.496 26.945 1.00 55.47 189 THR A CA 1
ATOM 1344 C C . THR A 1 189 ? -11.176 9.735 26.348 1.00 55.47 189 THR A C 1
ATOM 1346 O O . THR A 1 189 ? -11.048 10.763 27.000 1.00 55.47 189 THR A O 1
ATOM 1349 N N . TYR A 1 190 ? -10.711 9.639 25.105 1.00 57.47 190 TYR A N 1
ATOM 1350 C CA . TYR A 1 190 ? -10.325 10.829 24.358 1.00 57.47 190 TYR A CA 1
ATOM 1351 C C . TYR A 1 190 ? -11.577 11.684 24.156 1.00 57.47 190 TYR A C 1
ATOM 1353 O O . TYR A 1 190 ? -12.554 11.215 23.562 1.00 57.47 190 TYR A O 1
ATOM 1361 N N . HIS A 1 191 ? -11.552 12.931 24.632 1.00 59.38 191 HIS A N 1
ATOM 1362 C CA . HIS A 1 191 ? -12.549 13.927 24.259 1.00 59.38 191 HIS A CA 1
ATOM 1363 C C . HIS A 1 191 ? -12.443 14.174 22.755 1.00 59.38 191 HIS A C 1
ATOM 1365 O O . HIS A 1 191 ? -11.583 14.906 22.272 1.00 59.38 191 HIS A O 1
ATOM 1371 N N . ARG A 1 192 ? -13.299 13.491 21.994 1.00 70.12 192 ARG A N 1
ATOM 1372 C CA . ARG A 1 192 ? -13.402 13.678 20.552 1.00 70.12 192 ARG A CA 1
ATOM 1373 C C . ARG A 1 192 ? -14.083 15.011 20.303 1.00 70.12 192 ARG A C 1
ATOM 1375 O O . ARG A 1 192 ? -15.274 15.146 20.576 1.00 70.12 192 ARG A O 1
ATOM 1382 N N . GLN A 1 193 ? -13.349 15.962 19.742 1.00 78.88 193 GLN A N 1
ATOM 1383 C CA . GLN A 1 193 ? -13.973 17.144 19.172 1.00 78.88 193 GLN A CA 1
ATOM 1384 C C . GLN A 1 193 ? -14.695 16.718 17.892 1.00 78.88 193 GLN A C 1
ATOM 1386 O O . GLN A 1 193 ? -14.092 16.218 16.935 1.00 78.88 193 GLN A O 1
ATOM 1391 N N . ALA A 1 194 ? -16.020 16.844 17.902 1.00 81.44 194 ALA A N 1
ATOM 1392 C CA . ALA A 1 194 ? -16.818 16.607 16.714 1.00 81.44 194 ALA A CA 1
ATOM 1393 C C . ALA A 1 194 ? -16.516 17.711 15.690 1.00 81.44 194 ALA A C 1
ATOM 1395 O O . ALA A 1 194 ? -16.607 18.894 16.005 1.00 81.44 194 ALA A O 1
ATOM 1396 N N . LEU A 1 195 ? -16.153 17.323 14.465 1.00 86.12 195 LEU A N 1
ATOM 1397 C CA . LEU A 1 195 ? 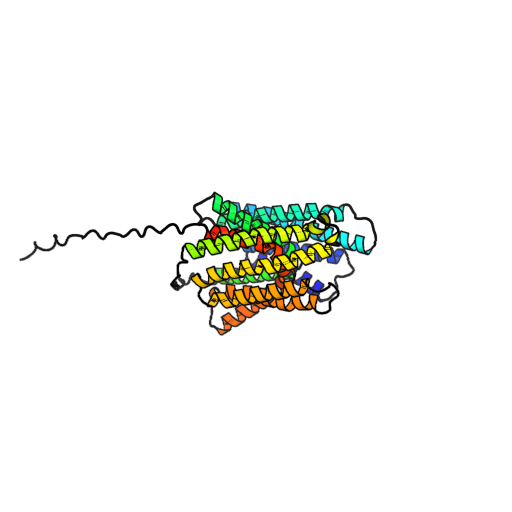-15.996 18.273 13.362 1.00 86.12 195 LEU A CA 1
ATOM 1398 C C . LEU A 1 195 ? -17.346 18.927 13.053 1.00 86.12 195 LEU A C 1
ATOM 1400 O O . LEU A 1 195 ? -18.353 18.223 12.929 1.00 86.12 195 LEU A O 1
ATOM 1404 N N . ASN A 1 196 ? -17.355 20.248 12.863 1.00 91.50 196 ASN A N 1
ATOM 1405 C CA . ASN A 1 196 ? -18.553 20.958 12.418 1.00 91.50 196 ASN A CA 1
ATOM 1406 C C . ASN A 1 196 ? -18.951 20.471 11.010 1.00 91.50 196 ASN A C 1
ATOM 1408 O O . ASN A 1 196 ? -18.089 20.195 10.174 1.00 91.50 196 ASN A O 1
ATOM 1412 N N . GLN A 1 197 ? -20.250 20.390 10.717 1.00 89.62 197 GLN A N 1
ATOM 1413 C CA . GLN A 1 197 ? -20.774 19.949 9.424 1.00 89.62 197 GLN A CA 1
ATOM 1414 C C . GLN A 1 197 ? -20.163 20.733 8.250 1.00 89.62 197 GLN A C 1
ATOM 1416 O O . GLN A 1 197 ? -19.798 20.121 7.250 1.00 89.62 197 GLN A O 1
ATOM 1421 N N . GLY A 1 198 ? -19.959 22.049 8.395 1.00 93.06 198 GLY A N 1
ATOM 1422 C CA . GLY A 1 198 ? -19.296 22.868 7.373 1.00 93.06 198 GLY A CA 1
ATOM 1423 C C . GLY A 1 198 ? -17.848 22.442 7.092 1.00 93.06 198 GLY A C 1
ATOM 1424 O O . GLY A 1 198 ? -17.450 22.333 5.934 1.00 93.06 198 GLY A O 1
ATOM 1425 N N . GLN A 1 199 ? -17.072 22.119 8.133 1.00 92.94 199 GLN A N 1
ATOM 1426 C CA . GLN A 1 199 ? -15.703 21.608 7.978 1.00 92.94 199 GLN A CA 1
ATOM 1427 C C . GLN A 1 199 ? -15.696 20.244 7.286 1.00 92.94 199 GLN A C 1
ATOM 1429 O O . GLN A 1 199 ? -14.871 19.999 6.412 1.00 92.94 199 GLN A O 1
ATOM 1434 N N . ARG A 1 200 ? -16.644 19.366 7.633 1.00 92.69 200 ARG A N 1
ATOM 1435 C CA . ARG A 1 200 ? -16.764 18.033 7.025 1.00 92.69 200 ARG A CA 1
ATOM 1436 C C . ARG A 1 200 ? -17.064 18.115 5.533 1.00 92.69 200 ARG A C 1
ATOM 1438 O O . ARG A 1 200 ? -16.421 17.411 4.764 1.00 92.69 200 ARG A O 1
ATOM 1445 N N . THR A 1 201 ? -17.983 18.994 5.128 1.00 94.38 201 THR A N 1
ATOM 1446 C CA . THR A 1 201 ? -18.278 19.230 3.709 1.00 94.38 201 THR A CA 1
ATOM 1447 C C . THR A 1 201 ? -17.049 19.762 2.977 1.00 94.38 201 THR A C 1
ATOM 1449 O O . THR A 1 201 ? -16.693 19.210 1.946 1.00 94.38 201 THR A O 1
ATOM 1452 N N . ARG A 1 202 ? -16.336 20.753 3.538 1.00 96.19 202 ARG A N 1
ATOM 1453 C CA . ARG A 1 202 ? -15.102 21.287 2.929 1.00 96.19 202 ARG A CA 1
ATOM 1454 C C . ARG A 1 202 ? -14.034 20.207 2.737 1.00 96.19 202 ARG A C 1
ATOM 1456 O O . ARG A 1 202 ? -13.495 20.086 1.645 1.00 96.19 202 ARG A O 1
ATOM 1463 N N . ILE A 1 203 ? -13.768 19.395 3.764 1.00 95.44 203 ILE A N 1
ATOM 1464 C CA . ILE A 1 203 ? -12.804 18.284 3.678 1.00 95.44 203 ILE A CA 1
ATOM 1465 C C . ILE A 1 203 ? -13.248 17.272 2.617 1.00 95.44 203 ILE A C 1
ATOM 1467 O O . ILE A 1 203 ? -12.418 16.798 1.848 1.00 95.44 203 ILE A O 1
ATOM 1471 N N . ALA A 1 204 ? -14.546 16.956 2.550 1.00 95.62 204 ALA A N 1
ATOM 1472 C CA . ALA A 1 204 ? -15.070 16.035 1.550 1.00 95.62 204 ALA A CA 1
ATOM 1473 C C . ALA A 1 204 ? -14.885 16.563 0.121 1.00 95.62 204 ALA A C 1
ATOM 1475 O O . ALA A 1 204 ? -14.441 15.813 -0.742 1.00 95.62 204 ALA A O 1
ATOM 1476 N N . THR A 1 205 ? -15.174 17.846 -0.117 1.00 96.50 205 THR A N 1
ATOM 1477 C CA . THR A 1 205 ? -14.984 18.493 -1.421 1.00 96.50 205 THR A CA 1
ATOM 1478 C C . THR A 1 205 ? -13.511 18.531 -1.817 1.00 96.50 205 THR A C 1
ATOM 1480 O O . THR A 1 205 ? -13.174 18.121 -2.921 1.00 96.50 205 THR A O 1
ATOM 1483 N N . VAL A 1 206 ? -12.621 18.953 -0.911 1.00 97.00 206 VAL A N 1
ATOM 1484 C CA . VAL A 1 206 ? -11.171 18.993 -1.167 1.00 97.00 206 VAL A CA 1
ATOM 1485 C C . VAL A 1 206 ? -10.632 17.597 -1.484 1.00 97.00 206 VAL A C 1
ATOM 1487 O O . VAL A 1 206 ? -9.885 17.432 -2.444 1.00 97.00 206 VAL A O 1
ATOM 1490 N N . ALA A 1 207 ? -11.050 16.578 -0.730 1.00 96.25 207 ALA A N 1
ATOM 1491 C CA . ALA A 1 207 ? -10.650 15.199 -0.983 1.00 96.25 207 ALA A CA 1
ATOM 1492 C C . ALA A 1 207 ? -11.220 14.655 -2.308 1.00 96.25 207 ALA A C 1
ATOM 1494 O O . ALA A 1 207 ? -10.534 13.923 -3.011 1.00 96.25 207 ALA A O 1
ATOM 1495 N N . ALA A 1 208 ? -12.440 15.037 -2.697 1.00 96.56 208 ALA A N 1
ATOM 1496 C CA . ALA A 1 208 ? -13.003 14.659 -3.993 1.00 96.56 208 ALA A CA 1
ATOM 1497 C C . ALA A 1 208 ? -12.230 15.293 -5.163 1.00 96.56 208 ALA A C 1
ATOM 1499 O O . ALA A 1 208 ? -11.921 14.602 -6.129 1.00 96.56 208 ALA A O 1
ATOM 1500 N N . ILE A 1 209 ? -11.859 16.574 -5.053 1.00 97.25 209 ILE A N 1
ATOM 1501 C CA . ILE A 1 209 ? -11.025 17.258 -6.054 1.00 97.25 209 ILE A CA 1
ATOM 1502 C C . ILE A 1 209 ? -9.653 16.582 -6.151 1.00 97.25 209 ILE A C 1
ATOM 1504 O O . ILE A 1 209 ? -9.212 16.249 -7.248 1.00 97.25 209 ILE A O 1
ATOM 1508 N N . ALA A 1 210 ? -9.006 16.314 -5.011 1.00 97.19 210 ALA A N 1
ATOM 1509 C CA . ALA A 1 210 ? -7.720 15.621 -4.980 1.00 97.19 210 ALA A CA 1
ATOM 1510 C C . ALA A 1 210 ? -7.802 14.212 -5.594 1.00 97.19 210 ALA A C 1
ATOM 1512 O O . ALA A 1 210 ? -6.877 13.797 -6.285 1.00 97.19 210 ALA A O 1
ATOM 1513 N N . ALA A 1 211 ? -8.915 13.495 -5.405 1.00 96.38 211 ALA A N 1
ATOM 1514 C CA . ALA A 1 211 ? -9.140 12.208 -6.055 1.00 96.38 211 ALA A CA 1
ATOM 1515 C C . ALA A 1 211 ? -9.198 12.336 -7.583 1.00 96.38 211 ALA A C 1
ATOM 1517 O O . ALA A 1 211 ? -8.498 11.605 -8.276 1.00 96.38 211 ALA A O 1
ATOM 1518 N N . VAL A 1 212 ? -10.004 13.266 -8.108 1.00 97.06 212 VAL A N 1
ATOM 1519 C CA . VAL A 1 212 ? -10.153 13.476 -9.560 1.00 97.06 212 VAL A CA 1
ATOM 1520 C C . VAL A 1 212 ? -8.819 13.859 -10.195 1.00 97.06 212 VAL A C 1
ATOM 1522 O O . VAL A 1 212 ? -8.395 13.223 -11.157 1.00 97.06 212 VAL A O 1
ATOM 1525 N N . LEU A 1 213 ? -8.130 14.852 -9.624 1.00 97.38 213 LEU A N 1
ATOM 1526 C CA . LEU A 1 213 ? -6.824 15.285 -10.119 1.00 97.38 213 LEU A CA 1
ATOM 1527 C C . LEU A 1 213 ? -5.792 14.158 -10.025 1.00 97.38 213 LEU A C 1
ATOM 1529 O O . LEU A 1 213 ? -5.043 13.923 -10.967 1.00 97.38 213 LEU A O 1
ATOM 1533 N N . GLY A 1 214 ? -5.786 13.419 -8.916 1.00 96.06 214 GLY A N 1
ATOM 1534 C CA . GLY A 1 214 ? -4.858 12.320 -8.704 1.00 96.06 214 GLY A CA 1
ATOM 1535 C C . GLY A 1 214 ? -5.072 11.155 -9.678 1.00 96.06 214 GLY A C 1
ATOM 1536 O O . GLY A 1 214 ? -4.097 10.613 -10.188 1.00 96.06 214 GLY A O 1
ATOM 1537 N N . PHE A 1 215 ? -6.323 10.800 -10.002 1.00 95.75 215 PHE A N 1
ATOM 1538 C CA . PHE A 1 215 ? -6.610 9.833 -11.070 1.00 95.75 215 PHE A CA 1
ATOM 1539 C C . PHE A 1 215 ? -6.147 10.342 -12.438 1.00 95.75 215 PHE A C 1
ATOM 1541 O O . PHE A 1 215 ? -5.608 9.559 -13.216 1.00 95.75 215 PHE A O 1
ATOM 1548 N N . GLY A 1 216 ? -6.298 11.642 -12.707 1.00 96.31 216 GLY A N 1
ATOM 1549 C CA . GLY A 1 216 ? -5.747 12.281 -13.902 1.00 96.31 216 GLY A CA 1
ATOM 1550 C C . GLY A 1 216 ? -4.227 12.133 -13.991 1.00 96.31 216 GLY A C 1
ATOM 1551 O O . GLY A 1 216 ? -3.717 11.708 -15.022 1.00 96.31 216 GLY A O 1
ATOM 1552 N N . CYS A 1 217 ? -3.502 12.390 -12.898 1.00 96.00 217 CYS A N 1
ATOM 1553 C CA . CYS A 1 217 ? -2.049 12.214 -12.844 1.00 96.00 217 CYS A CA 1
ATOM 1554 C C . CYS A 1 217 ? -1.615 10.754 -12.988 1.00 96.00 217 CYS A C 1
ATOM 1556 O O . CYS A 1 217 ? -0.643 10.485 -13.684 1.00 96.00 217 CYS A O 1
ATOM 1558 N N . ALA A 1 218 ? -2.337 9.812 -12.377 1.00 93.12 218 ALA A N 1
ATOM 1559 C CA . ALA A 1 218 ? -2.075 8.385 -12.535 1.00 93.12 218 ALA A CA 1
ATOM 1560 C C . ALA A 1 218 ? -2.286 7.925 -13.988 1.00 93.12 218 ALA A C 1
ATOM 1562 O O . ALA A 1 218 ? -1.448 7.216 -14.534 1.00 93.12 218 ALA A O 1
ATOM 1563 N N . ALA A 1 219 ? -3.374 8.360 -14.633 1.00 93.44 219 ALA A N 1
ATOM 1564 C CA . ALA A 1 219 ? -3.621 8.074 -16.043 1.00 93.44 219 ALA A CA 1
ATOM 1565 C C . ALA A 1 219 ? -2.536 8.696 -16.935 1.00 93.44 219 ALA A C 1
ATOM 1567 O O . ALA A 1 219 ? -1.986 8.016 -17.797 1.00 93.44 219 ALA A O 1
ATOM 1568 N N . PHE A 1 220 ? -2.163 9.952 -16.677 1.00 93.88 220 PHE A N 1
ATOM 1569 C CA . PHE A 1 220 ? -1.089 10.627 -17.400 1.00 93.88 220 PHE A CA 1
ATOM 1570 C C . PHE A 1 220 ? 0.262 9.915 -17.230 1.00 93.88 220 PHE A C 1
ATOM 1572 O O . PHE A 1 220 ? 0.985 9.743 -18.202 1.00 93.88 220 PHE A O 1
ATOM 1579 N N . ALA A 1 221 ? 0.577 9.422 -16.029 1.00 92.25 221 ALA A N 1
ATOM 1580 C CA . ALA A 1 221 ? 1.809 8.677 -15.787 1.00 92.25 221 ALA A CA 1
ATOM 1581 C C . ALA A 1 221 ? 1.890 7.370 -16.596 1.00 92.25 221 ALA A C 1
ATOM 1583 O O . ALA A 1 221 ? 2.981 6.942 -16.954 1.00 92.25 221 ALA A O 1
ATOM 1584 N N . LEU A 1 222 ? 0.748 6.724 -16.851 1.00 89.00 222 LEU A N 1
ATOM 1585 C CA . LEU A 1 222 ? 0.689 5.417 -17.513 1.00 89.00 222 LEU A CA 1
ATOM 1586 C C . LEU A 1 222 ? 0.587 5.515 -19.036 1.00 89.00 222 LEU A C 1
ATOM 1588 O O . LEU A 1 222 ? 1.166 4.692 -19.737 1.00 89.00 222 LEU A O 1
ATOM 1592 N N . ILE A 1 223 ? -0.186 6.475 -19.546 1.00 91.06 223 ILE A N 1
ATOM 1593 C CA . ILE A 1 223 ? -0.519 6.569 -20.977 1.00 91.06 223 ILE A CA 1
ATOM 1594 C C . ILE A 1 223 ? -0.331 7.976 -21.558 1.00 91.06 223 ILE A C 1
ATOM 1596 O O . ILE A 1 223 ? -0.657 8.198 -22.722 1.00 91.06 223 ILE A O 1
ATOM 1600 N N . GLY A 1 224 ? 0.205 8.932 -20.794 1.00 91.81 224 GLY A N 1
ATOM 1601 C CA . GLY A 1 224 ? 0.311 10.338 -21.203 1.00 91.81 224 GLY A CA 1
ATOM 1602 C C . GLY A 1 224 ? 1.173 10.578 -22.443 1.00 91.81 224 GLY A C 1
ATOM 1603 O O . GLY A 1 224 ? 0.879 11.494 -23.207 1.00 91.81 224 GLY A O 1
ATOM 1604 N N . SER A 1 225 ? 2.162 9.720 -22.711 1.00 93.12 225 SER A N 1
ATOM 1605 C CA . SER A 1 225 ? 2.987 9.790 -23.929 1.00 93.12 225 SER A CA 1
ATOM 1606 C C . SER A 1 225 ? 2.186 9.555 -25.215 1.00 93.12 225 SER A C 1
ATOM 1608 O O . SER A 1 225 ? 2.579 10.009 -26.283 1.00 93.12 225 SER A O 1
ATOM 1610 N N . THR A 1 226 ? 1.027 8.893 -25.124 1.00 92.62 226 THR A N 1
ATOM 1611 C CA . THR A 1 226 ? 0.128 8.681 -26.271 1.00 92.62 226 THR A CA 1
ATOM 1612 C C . THR A 1 226 ? -0.828 9.848 -26.511 1.00 92.62 226 THR A C 1
ATOM 1614 O O . THR A 1 226 ? -1.474 9.902 -27.554 1.00 92.62 226 THR A O 1
ATOM 1617 N N . TRP A 1 227 ? -0.956 10.777 -25.556 1.00 91.56 227 TRP A N 1
ATOM 1618 C CA . TRP A 1 227 ? -1.955 11.847 -25.630 1.00 91.56 227 TRP A CA 1
ATOM 1619 C C . TRP A 1 227 ? -1.475 13.014 -26.487 1.00 91.56 227 TRP A C 1
ATOM 1621 O O . TRP A 1 227 ? -2.255 13.579 -27.250 1.00 91.56 227 TRP A O 1
ATOM 1631 N N . LEU A 1 228 ? -0.205 13.401 -26.339 1.00 86.56 228 LEU A N 1
ATOM 1632 C CA . LEU A 1 228 ? 0.374 14.570 -26.994 1.00 86.56 228 LEU A CA 1
ATOM 1633 C C . LEU A 1 228 ? 1.858 14.316 -27.313 1.00 86.56 228 LEU A C 1
ATOM 1635 O O . LEU A 1 228 ? 2.610 13.996 -26.392 1.00 86.56 228 LEU A O 1
ATOM 1639 N N . PRO A 1 229 ? 2.325 14.566 -28.555 1.00 86.06 229 PRO A N 1
ATOM 1640 C CA . PRO A 1 229 ? 3.742 14.425 -28.919 1.00 86.06 229 PRO A CA 1
ATOM 1641 C C . PRO A 1 229 ? 4.694 15.285 -28.072 1.00 86.06 229 PRO A C 1
ATOM 1643 O O . PRO A 1 229 ? 5.860 14.951 -27.907 1.00 86.06 229 PRO A O 1
ATOM 1646 N N . ALA A 1 230 ? 4.193 16.394 -27.516 1.00 85.94 230 ALA A N 1
ATOM 1647 C CA . ALA A 1 230 ? 4.967 17.328 -26.699 1.00 85.94 230 ALA A CA 1
ATOM 1648 C C . ALA A 1 230 ? 5.344 16.792 -25.303 1.00 85.94 230 ALA A C 1
ATOM 1650 O O . ALA A 1 230 ? 6.147 17.419 -24.620 1.00 85.94 230 ALA A O 1
ATOM 1651 N N . VAL A 1 231 ? 4.757 15.674 -24.859 1.00 85.06 231 VAL A N 1
ATOM 1652 C CA . VAL A 1 231 ? 5.041 15.075 -23.541 1.00 85.06 231 VAL A CA 1
ATOM 1653 C C . VAL A 1 231 ? 6.381 14.329 -23.530 1.00 85.06 231 VAL A C 1
ATOM 1655 O O . VAL A 1 231 ? 6.937 14.117 -22.458 1.00 85.06 231 VAL A O 1
ATOM 1658 N N . GLY A 1 232 ? 6.921 13.991 -24.704 1.00 86.88 232 GLY A N 1
ATOM 1659 C CA . GLY A 1 232 ? 8.143 13.203 -24.832 1.00 86.88 232 GLY A CA 1
ATOM 1660 C C . GLY A 1 232 ? 7.857 11.703 -24.836 1.00 86.88 232 GLY A C 1
ATOM 1661 O O . GLY A 1 232 ? 6.821 11.252 -25.334 1.00 86.88 232 GLY A O 1
ATOM 1662 N N . ASP A 1 233 ? 8.798 10.924 -24.313 1.00 90.62 233 ASP A N 1
ATOM 1663 C CA . ASP A 1 233 ? 8.660 9.475 -24.217 1.00 90.62 233 ASP A CA 1
ATOM 1664 C C . ASP A 1 233 ? 7.773 9.049 -23.023 1.00 90.62 233 ASP A C 1
ATOM 1666 O O . ASP A 1 233 ? 7.218 9.860 -22.274 1.00 90.62 233 ASP A O 1
ATOM 1670 N N . GLY A 1 234 ? 7.595 7.736 -22.841 1.00 86.50 234 GLY A N 1
ATOM 1671 C CA . GLY A 1 234 ? 6.851 7.201 -21.694 1.00 86.50 234 GLY A CA 1
ATOM 1672 C C . GLY A 1 234 ? 7.496 7.525 -20.341 1.00 86.50 234 GLY A C 1
ATOM 1673 O O . GLY A 1 234 ? 6.790 7.644 -19.339 1.00 86.50 234 GLY A O 1
ATOM 1674 N N . THR A 1 235 ? 8.815 7.708 -20.308 1.00 89.31 235 THR A N 1
ATOM 1675 C CA . THR A 1 235 ? 9.580 8.015 -19.096 1.00 89.31 235 THR A CA 1
ATOM 1676 C C . THR A 1 235 ? 9.276 9.427 -18.610 1.00 89.31 235 THR A C 1
ATOM 1678 O O . THR A 1 235 ? 9.014 9.629 -17.422 1.00 89.31 235 THR A O 1
ATOM 1681 N N . ASP A 1 236 ? 9.233 10.393 -19.525 1.00 90.38 236 ASP A N 1
ATOM 1682 C CA . ASP A 1 236 ? 8.873 11.777 -19.233 1.00 90.38 236 ASP A CA 1
ATOM 1683 C C . ASP A 1 236 ? 7.417 11.904 -18.777 1.00 90.38 236 ASP A C 1
ATOM 1685 O O . ASP A 1 236 ? 7.145 12.539 -17.750 1.00 90.38 236 ASP A O 1
ATOM 1689 N N . ALA A 1 237 ? 6.490 11.222 -19.460 1.00 93.06 237 ALA A N 1
ATOM 1690 C CA . ALA A 1 237 ? 5.088 11.160 -19.047 1.00 93.06 237 ALA A CA 1
ATOM 1691 C C . ALA A 1 237 ? 4.938 10.595 -17.623 1.00 93.06 237 ALA A C 1
ATOM 1693 O O . ALA A 1 237 ? 4.270 11.194 -16.770 1.00 93.06 237 ALA A O 1
ATOM 1694 N N . MET A 1 238 ? 5.610 9.473 -17.338 1.00 93.00 238 MET A N 1
ATOM 1695 C CA . MET A 1 238 ? 5.612 8.837 -16.021 1.00 93.00 238 MET A CA 1
ATOM 1696 C C . MET A 1 238 ? 6.188 9.767 -14.951 1.00 93.00 238 MET A C 1
ATOM 1698 O O . MET A 1 238 ? 5.585 9.926 -13.887 1.00 93.00 238 MET A O 1
ATOM 1702 N N . ARG A 1 239 ? 7.316 10.427 -15.234 1.00 93.19 239 ARG A N 1
ATOM 1703 C CA . ARG A 1 239 ? 7.978 11.361 -14.315 1.00 93.19 239 ARG A CA 1
ATOM 1704 C C . ARG A 1 239 ? 7.074 12.531 -13.943 1.00 93.19 239 ARG A C 1
ATOM 1706 O O . ARG A 1 239 ? 6.860 12.782 -12.756 1.00 93.19 239 ARG A O 1
ATOM 1713 N N . VAL A 1 240 ? 6.497 13.207 -14.936 1.00 94.44 240 VAL A N 1
ATOM 1714 C CA . VAL A 1 240 ? 5.589 14.346 -14.718 1.00 94.44 240 VAL A CA 1
ATOM 1715 C C . VAL A 1 240 ? 4.315 13.904 -13.992 1.00 94.44 240 VAL A C 1
ATOM 1717 O O . VAL A 1 240 ? 3.838 14.605 -13.091 1.00 94.44 240 VAL A O 1
ATOM 1720 N N . GLY A 1 241 ? 3.780 12.726 -14.323 1.00 94.75 241 GLY A N 1
ATOM 1721 C CA . GLY A 1 241 ? 2.616 12.159 -13.648 1.00 94.75 241 GLY A CA 1
ATOM 1722 C C . GLY A 1 241 ? 2.881 11.822 -12.175 1.00 94.75 241 GLY A C 1
ATOM 1723 O O . GLY A 1 241 ? 2.074 12.183 -11.315 1.00 94.75 241 GLY A O 1
ATOM 1724 N N . ILE A 1 242 ? 4.030 11.213 -11.852 1.00 94.12 242 ILE A N 1
ATOM 1725 C CA . ILE A 1 242 ? 4.436 10.918 -10.466 1.00 94.12 242 ILE A CA 1
ATOM 1726 C C . ILE A 1 242 ? 4.656 12.212 -9.679 1.00 94.12 242 ILE A C 1
ATOM 1728 O O . ILE A 1 242 ? 4.117 12.329 -8.577 1.00 94.12 242 ILE A O 1
ATOM 1732 N N . LEU A 1 243 ? 5.379 13.182 -10.251 1.00 95.88 243 LEU A N 1
ATOM 1733 C CA . LEU A 1 243 ? 5.601 14.514 -9.680 1.00 95.88 243 LEU A CA 1
ATOM 1734 C C . LEU A 1 243 ? 4.277 15.193 -9.305 1.00 95.88 243 LEU A C 1
ATOM 1736 O O . LEU A 1 243 ? 4.049 15.551 -8.148 1.00 95.88 243 LEU A O 1
ATOM 1740 N N . SER A 1 244 ? 3.386 15.338 -10.285 1.00 96.62 244 SER A N 1
ATOM 1741 C CA . SER A 1 244 ? 2.094 16.009 -10.107 1.00 96.62 244 SER A CA 1
ATOM 1742 C C . SER A 1 244 ? 1.214 15.250 -9.111 1.00 96.62 244 SER A C 1
ATOM 1744 O O . SER A 1 244 ? 0.592 15.847 -8.231 1.00 96.62 244 SER A O 1
ATOM 1746 N N . GLY A 1 245 ? 1.217 13.916 -9.194 1.00 96.31 245 GLY A N 1
ATOM 1747 C CA . GLY A 1 245 ? 0.505 13.043 -8.267 1.00 96.31 245 GLY A CA 1
ATOM 1748 C C . GLY A 1 245 ? 1.001 13.176 -6.825 1.00 96.31 245 GLY A C 1
ATOM 1749 O O . GLY A 1 245 ? 0.179 13.213 -5.909 1.00 96.31 245 GLY A O 1
ATOM 1750 N N . ALA A 1 246 ? 2.310 13.337 -6.609 1.00 96.31 246 ALA A N 1
ATOM 1751 C CA . ALA A 1 246 ? 2.885 13.547 -5.282 1.00 96.31 246 ALA A CA 1
ATOM 1752 C C . ALA A 1 246 ? 2.439 14.893 -4.686 1.00 96.31 246 ALA A C 1
ATOM 1754 O O . ALA A 1 246 ? 2.046 14.952 -3.518 1.00 96.31 246 ALA A O 1
ATOM 1755 N N . VAL A 1 247 ? 2.398 15.956 -5.497 1.00 97.31 247 VAL A N 1
ATOM 1756 C CA . VAL A 1 247 ? 1.876 17.270 -5.083 1.00 97.31 247 VAL A CA 1
ATOM 1757 C C . VAL A 1 247 ? 0.393 17.182 -4.702 1.00 97.31 247 VAL A C 1
ATOM 1759 O O . VAL A 1 247 ? -0.017 17.692 -3.659 1.00 97.31 247 VAL A O 1
ATOM 1762 N N . ILE A 1 248 ? -0.428 16.479 -5.484 1.00 97.75 248 ILE A N 1
ATOM 1763 C CA . ILE A 1 248 ? -1.855 16.288 -5.170 1.00 97.75 248 ILE A CA 1
ATOM 1764 C C . ILE A 1 248 ? -2.047 15.399 -3.931 1.00 97.75 248 ILE A C 1
ATOM 1766 O O . ILE A 1 248 ? -2.951 15.631 -3.119 1.00 97.75 248 ILE A O 1
ATOM 1770 N N . ALA A 1 249 ? -1.181 14.407 -3.725 1.00 96.50 249 ALA A N 1
ATOM 1771 C CA . ALA A 1 249 ? -1.206 13.567 -2.535 1.00 96.50 249 ALA A CA 1
ATOM 1772 C C . ALA A 1 249 ? -1.004 14.388 -1.248 1.00 96.50 249 ALA A C 1
ATOM 1774 O O . ALA A 1 249 ? -1.635 14.074 -0.236 1.00 96.50 249 ALA A O 1
ATOM 1775 N N . ILE A 1 250 ? -0.233 15.486 -1.284 1.00 97.50 250 ILE A N 1
ATOM 1776 C CA . ILE A 1 250 ? -0.068 16.402 -0.138 1.00 97.50 250 ILE A CA 1
ATOM 1777 C C . ILE A 1 250 ? -1.425 16.966 0.298 1.00 97.50 250 ILE A C 1
ATOM 1779 O O . ILE A 1 250 ? -1.727 16.983 1.492 1.00 97.50 250 ILE A O 1
ATOM 1783 N N . ILE A 1 251 ? -2.289 17.346 -0.649 1.00 97.31 251 ILE A N 1
ATOM 1784 C CA . ILE A 1 251 ? -3.645 17.842 -0.358 1.00 97.31 251 ILE A CA 1
ATOM 1785 C C . ILE A 1 251 ? -4.451 16.775 0.396 1.00 97.31 251 ILE A C 1
ATOM 1787 O O . ILE A 1 251 ? -5.112 17.067 1.397 1.00 97.31 251 ILE A O 1
ATOM 1791 N N . THR A 1 252 ? -4.348 15.518 -0.041 1.00 96.25 252 THR A N 1
ATOM 1792 C CA . THR A 1 252 ? -5.014 14.375 0.604 1.00 96.25 252 THR A CA 1
ATOM 1793 C C . THR A 1 252 ? -4.485 14.139 2.020 1.00 96.25 252 THR A C 1
ATOM 1795 O O . THR A 1 252 ? -5.272 13.928 2.948 1.00 96.25 252 THR A O 1
ATOM 1798 N N . VAL A 1 253 ? -3.165 14.225 2.216 1.00 96.69 253 VAL A N 1
ATOM 1799 C CA . VAL A 1 253 ? -2.526 14.090 3.533 1.00 96.69 253 VAL A CA 1
ATOM 1800 C C . VAL A 1 253 ? -2.958 15.216 4.469 1.00 96.69 253 VAL A C 1
ATOM 1802 O O . VAL A 1 253 ? -3.325 14.931 5.607 1.00 96.69 253 VAL A O 1
ATOM 1805 N N . ILE A 1 254 ? -2.999 16.469 4.006 1.00 97.38 254 ILE A N 1
ATOM 1806 C CA . ILE A 1 254 ? -3.471 17.616 4.798 1.00 97.38 254 ILE A CA 1
ATOM 1807 C C . ILE A 1 254 ? -4.931 17.409 5.218 1.00 97.38 254 ILE A C 1
ATOM 1809 O O . ILE A 1 254 ? -5.264 17.535 6.398 1.00 97.38 254 ILE A O 1
ATOM 1813 N N . ALA A 1 255 ? -5.803 17.025 4.282 1.00 96.19 255 ALA A N 1
ATOM 1814 C CA . ALA A 1 255 ? -7.208 16.749 4.570 1.00 96.19 255 ALA A CA 1
ATOM 1815 C C . ALA A 1 255 ? -7.367 15.616 5.605 1.00 96.19 255 ALA A C 1
ATOM 1817 O O . ALA A 1 255 ? -8.142 15.735 6.560 1.00 96.19 255 ALA A O 1
ATOM 1818 N N . GLY A 1 256 ? -6.591 14.536 5.465 1.00 95.50 256 GLY A N 1
ATOM 1819 C CA . GLY A 1 256 ? -6.549 13.432 6.423 1.00 95.50 256 GLY A CA 1
ATOM 1820 C C . GLY A 1 256 ? -6.010 13.852 7.794 1.00 95.50 256 GLY A C 1
ATOM 1821 O O . GLY A 1 256 ? -6.563 13.454 8.823 1.00 95.50 256 GLY A O 1
ATOM 1822 N N . ALA A 1 257 ? -4.985 14.704 7.824 1.00 95.44 257 ALA A N 1
ATOM 1823 C CA . ALA A 1 257 ? -4.387 15.237 9.040 1.00 95.44 257 ALA A CA 1
ATOM 1824 C C . ALA A 1 257 ? -5.389 16.080 9.830 1.00 95.44 257 ALA A C 1
ATOM 1826 O O . ALA A 1 257 ? -5.527 15.869 11.031 1.00 95.44 257 ALA A O 1
ATOM 1827 N N . VAL A 1 258 ? -6.166 16.950 9.176 1.00 95.62 258 VAL A N 1
ATOM 1828 C CA . VAL A 1 258 ? -7.233 17.728 9.836 1.00 95.62 258 VAL A CA 1
ATOM 1829 C C . VAL A 1 258 ? -8.243 16.803 10.527 1.00 95.62 258 VAL A C 1
ATOM 1831 O O . VAL A 1 258 ? -8.611 17.024 11.684 1.00 95.62 258 VAL A O 1
ATOM 1834 N N . VAL A 1 259 ? -8.649 15.715 9.861 1.00 94.25 259 VAL A N 1
ATOM 1835 C CA . VAL A 1 259 ? -9.564 14.715 10.440 1.00 94.25 259 VAL A CA 1
ATOM 1836 C C . VAL A 1 259 ? -8.919 13.944 11.593 1.00 94.25 259 VAL A C 1
ATOM 1838 O O . VAL A 1 259 ? -9.585 13.624 12.581 1.00 94.25 259 VAL A O 1
ATOM 1841 N N . LEU A 1 260 ? -7.633 13.614 11.487 1.00 92.56 260 LEU A N 1
ATOM 1842 C CA . LEU A 1 260 ? -6.908 12.901 12.534 1.00 92.56 260 LEU A CA 1
ATOM 1843 C C . LEU A 1 260 ? -6.646 13.787 13.752 1.00 92.56 260 LEU A C 1
ATOM 1845 O O . LEU A 1 260 ? -6.815 13.309 14.872 1.00 92.56 260 LEU A O 1
ATOM 1849 N N . VAL A 1 261 ? -6.311 15.065 13.563 1.00 94.12 261 VAL A N 1
ATOM 1850 C CA . VAL A 1 261 ? -6.080 16.037 14.640 1.00 94.12 261 VAL A CA 1
ATOM 1851 C C . VAL A 1 261 ? -7.343 16.238 15.471 1.00 94.12 261 VAL A C 1
ATOM 1853 O O . VAL A 1 261 ? -7.266 16.236 16.696 1.00 94.12 261 VAL A O 1
ATOM 1856 N N . SER A 1 262 ? -8.526 16.281 14.852 1.00 89.50 262 SER A N 1
ATOM 1857 C CA . SER A 1 262 ? -9.787 16.399 15.604 1.00 89.50 262 SER A CA 1
ATOM 1858 C C . SER A 1 262 ? -10.082 15.177 16.495 1.00 89.50 262 SER A C 1
ATOM 1860 O O . SER A 1 262 ? -10.882 15.251 17.430 1.00 89.50 262 SER A O 1
ATOM 1862 N N . ARG A 1 263 ? -9.459 14.024 16.202 1.00 88.50 263 ARG A N 1
ATOM 1863 C CA . ARG A 1 263 ? -9.686 12.746 16.900 1.00 88.50 263 ARG A CA 1
ATOM 1864 C C . ARG A 1 263 ? -8.569 12.361 17.864 1.00 88.50 263 ARG A C 1
ATOM 1866 O O . ARG A 1 263 ? -8.853 11.732 18.879 1.00 88.50 263 ARG A O 1
ATOM 1873 N N . ARG A 1 264 ? -7.319 12.660 17.512 1.00 87.50 264 ARG A N 1
ATOM 1874 C CA . ARG A 1 264 ? -6.094 12.272 18.232 1.00 87.50 264 ARG A CA 1
ATOM 1875 C C . ARG A 1 264 ? -5.318 13.480 18.776 1.00 87.50 264 ARG A C 1
ATOM 1877 O O . ARG A 1 264 ? -4.260 13.298 19.372 1.00 87.50 264 ARG A O 1
ATOM 1884 N N . GLY A 1 265 ? -5.827 14.699 18.593 1.00 89.69 265 GLY A N 1
ATOM 1885 C CA . GLY A 1 265 ? -5.160 15.933 18.998 1.00 89.69 265 GLY A CA 1
ATOM 1886 C C . GLY A 1 265 ? -3.894 16.215 18.186 1.00 89.69 265 GLY A C 1
ATOM 1887 O O . GLY A 1 265 ? -3.694 15.686 17.091 1.00 89.69 265 GLY A O 1
ATOM 1888 N N . ARG A 1 266 ? -2.997 17.029 18.756 1.00 91.31 266 ARG A N 1
ATOM 1889 C CA . ARG A 1 266 ? -1.733 17.441 18.115 1.00 91.31 266 ARG A CA 1
ATOM 1890 C C . ARG A 1 266 ? -0.781 16.279 17.806 1.00 91.31 266 ARG A C 1
ATOM 1892 O O . ARG A 1 266 ? 0.085 16.429 16.955 1.00 91.31 266 ARG A O 1
ATOM 1899 N N . VAL A 1 267 ? -0.977 15.108 18.417 1.00 89.50 267 VAL A N 1
ATOM 1900 C CA . VAL A 1 267 ? -0.174 13.897 18.156 1.00 89.50 267 VAL A CA 1
ATOM 1901 C C . VAL A 1 267 ? -0.268 13.449 16.690 1.00 89.50 267 VAL A C 1
ATOM 1903 O O . VAL A 1 267 ? 0.657 12.834 16.173 1.00 89.50 267 VAL A O 1
ATOM 1906 N N . ALA A 1 268 ? -1.356 13.783 15.988 1.00 92.06 268 ALA A N 1
ATOM 1907 C CA . ALA A 1 268 ? -1.502 13.483 14.564 1.00 92.06 268 ALA A CA 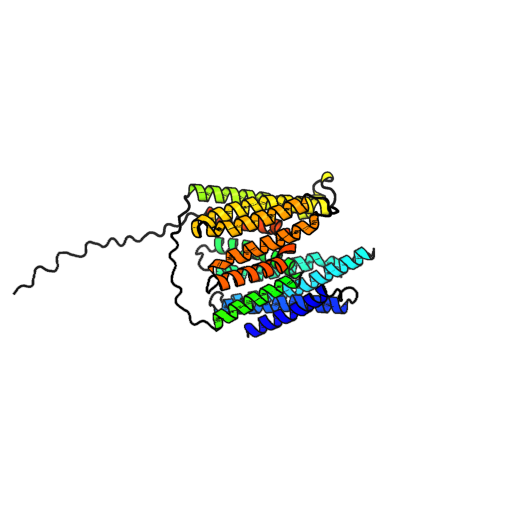1
ATOM 1908 C C . ALA A 1 268 ? -0.680 14.396 13.634 1.00 92.06 268 ALA A C 1
ATOM 1910 O O . ALA A 1 268 ? -0.557 14.077 12.454 1.00 92.06 268 ALA A O 1
ATOM 1911 N N . LEU A 1 269 ? -0.121 15.507 14.133 1.00 94.94 269 LEU A N 1
ATOM 1912 C CA . LEU A 1 269 ? 0.651 16.438 13.306 1.00 94.94 269 LEU A CA 1
ATOM 1913 C C . LEU A 1 269 ? 1.996 15.842 12.890 1.00 94.94 269 LEU A C 1
ATOM 1915 O O . LEU A 1 269 ? 2.331 15.912 11.718 1.00 94.94 269 LEU A O 1
ATOM 1919 N N . ALA A 1 270 ? 2.713 15.185 13.805 1.00 94.88 270 ALA A N 1
ATOM 1920 C CA . ALA A 1 270 ? 4.024 14.594 13.522 1.00 94.88 270 ALA A CA 1
ATOM 1921 C C . ALA A 1 270 ? 4.028 13.572 12.355 1.00 94.88 270 ALA A C 1
ATOM 1923 O O . ALA A 1 270 ? 4.850 13.711 11.449 1.00 94.88 270 ALA A O 1
ATOM 1924 N N . PRO A 1 271 ? 3.120 12.571 12.293 1.00 95.56 271 PRO A N 1
ATOM 1925 C CA . PRO A 1 271 ? 3.072 11.670 11.139 1.00 95.56 271 PRO A CA 1
ATOM 1926 C C . PRO A 1 271 ? 2.650 12.382 9.847 1.00 95.56 271 PRO A C 1
ATOM 1928 O O . PRO A 1 271 ? 3.108 11.994 8.773 1.00 95.56 271 PRO A O 1
ATOM 1931 N N . ALA A 1 272 ? 1.806 13.417 9.934 1.00 96.12 272 ALA A N 1
ATOM 1932 C CA . ALA A 1 272 ? 1.386 14.198 8.774 1.00 96.12 272 ALA A CA 1
ATOM 1933 C C . ALA A 1 272 ? 2.531 15.051 8.213 1.00 96.12 272 ALA A C 1
ATOM 1935 O O . ALA A 1 272 ? 2.738 15.058 7.005 1.00 96.12 272 ALA A O 1
ATOM 1936 N N . THR A 1 273 ? 3.311 15.718 9.068 1.00 97.06 273 THR A N 1
ATOM 1937 C CA . THR A 1 273 ? 4.482 16.497 8.642 1.00 97.06 273 THR A CA 1
ATOM 1938 C C . THR A 1 273 ? 5.546 15.604 8.020 1.00 97.06 273 THR A C 1
ATOM 1940 O O . THR A 1 273 ? 6.096 15.964 6.985 1.00 97.06 273 THR A O 1
ATOM 1943 N N . ALA A 1 274 ? 5.786 14.418 8.591 1.00 95.69 274 ALA A N 1
ATOM 1944 C CA . ALA A 1 274 ? 6.688 13.434 7.997 1.00 95.69 274 ALA A CA 1
ATOM 1945 C C . ALA A 1 274 ? 6.192 12.976 6.613 1.00 95.69 274 ALA A C 1
ATOM 1947 O O . ALA A 1 274 ? 6.968 12.969 5.664 1.00 95.69 274 ALA A O 1
ATOM 1948 N N . ALA A 1 275 ? 4.890 12.706 6.459 1.00 95.56 275 ALA A N 1
ATOM 1949 C CA . ALA A 1 275 ? 4.315 12.273 5.184 1.00 95.56 275 ALA A CA 1
ATOM 1950 C C . ALA A 1 275 ? 4.390 13.368 4.111 1.00 95.56 275 ALA A C 1
ATOM 1952 O O . ALA A 1 275 ? 4.714 13.088 2.962 1.00 95.56 275 ALA A O 1
ATOM 1953 N N . ILE A 1 276 ? 4.117 14.621 4.486 1.00 97.06 276 ILE A N 1
ATOM 1954 C CA . ILE A 1 276 ? 4.247 15.773 3.586 1.00 97.06 276 ILE A CA 1
ATOM 1955 C C . ILE A 1 276 ? 5.709 15.953 3.171 1.00 97.06 276 ILE A C 1
ATOM 1957 O O . ILE A 1 276 ? 5.977 16.098 1.985 1.00 97.06 276 ILE A O 1
ATOM 1961 N N . GLY A 1 277 ? 6.652 15.888 4.117 1.00 96.75 277 GLY A N 1
ATOM 1962 C CA . GLY A 1 277 ? 8.082 15.950 3.810 1.00 96.75 277 GLY A CA 1
ATOM 1963 C C . GLY A 1 277 ? 8.514 14.843 2.845 1.00 96.75 277 GLY A C 1
ATOM 1964 O O . GLY A 1 277 ? 9.218 15.117 1.879 1.00 96.75 277 GLY A O 1
ATOM 1965 N N . ALA A 1 278 ? 8.014 13.621 3.046 1.00 95.31 278 ALA A N 1
ATOM 1966 C CA . ALA A 1 278 ? 8.272 12.491 2.161 1.00 95.31 278 ALA A CA 1
ATOM 1967 C C . ALA A 1 278 ? 7.782 12.769 0.725 1.00 95.31 278 ALA A C 1
ATOM 1969 O O . ALA A 1 278 ? 8.531 12.594 -0.232 1.00 95.31 278 ALA A O 1
ATOM 1970 N N . LEU A 1 279 ? 6.553 13.276 0.577 1.00 96.19 279 LEU A N 1
ATOM 1971 C CA . LEU A 1 279 ? 5.972 13.639 -0.721 1.00 96.19 279 LEU A CA 1
ATOM 1972 C C . LEU A 1 279 ? 6.703 14.801 -1.402 1.00 96.19 279 LEU A C 1
ATOM 1974 O O . LEU A 1 279 ? 6.852 14.786 -2.620 1.00 96.19 279 LEU A O 1
ATOM 1978 N N . ILE A 1 280 ? 7.186 15.781 -0.633 1.00 97.38 280 ILE A N 1
ATOM 1979 C CA . ILE A 1 280 ? 8.013 16.873 -1.160 1.00 97.38 280 ILE A CA 1
ATOM 1980 C C . ILE A 1 280 ? 9.330 16.314 -1.700 1.00 97.38 280 ILE A C 1
ATOM 1982 O O . ILE A 1 280 ? 9.709 16.664 -2.810 1.00 97.38 280 ILE A O 1
ATOM 1986 N N . CYS A 1 281 ? 10.003 15.413 -0.978 1.00 95.75 281 CYS A N 1
ATOM 1987 C CA . CYS A 1 281 ? 11.225 14.780 -1.475 1.00 95.75 281 CYS A CA 1
ATOM 1988 C C . CYS A 1 281 ? 10.989 14.008 -2.784 1.00 95.75 281 CYS A C 1
ATOM 1990 O O . CYS A 1 281 ? 11.807 14.117 -3.695 1.00 95.75 281 CYS A O 1
ATOM 1992 N N . VAL A 1 282 ? 9.863 13.291 -2.914 1.00 94.94 282 VAL A N 1
ATOM 1993 C CA . VAL A 1 282 ? 9.480 12.630 -4.178 1.00 94.94 282 VAL A CA 1
ATOM 1994 C C . VAL A 1 282 ? 9.243 13.651 -5.281 1.00 94.94 282 VAL A C 1
ATOM 1996 O O . VAL A 1 282 ? 9.804 13.515 -6.362 1.00 94.94 282 VAL A O 1
ATOM 1999 N N . ALA A 1 283 ? 8.455 14.692 -5.018 1.00 96.25 283 ALA A N 1
ATOM 2000 C CA . ALA A 1 283 ? 8.200 15.735 -6.002 1.00 96.25 283 ALA A CA 1
ATOM 2001 C C . ALA A 1 283 ? 9.514 16.387 -6.470 1.00 96.25 283 ALA A C 1
ATOM 2003 O O . ALA A 1 283 ? 9.772 16.463 -7.664 1.00 96.25 283 ALA A O 1
ATOM 2004 N N . VAL A 1 284 ? 10.404 16.772 -5.554 1.00 96.81 284 VAL A N 1
ATOM 2005 C CA . VAL A 1 284 ? 11.700 17.356 -5.930 1.00 96.81 284 VAL A CA 1
ATOM 2006 C C . VAL A 1 284 ? 12.528 16.359 -6.745 1.00 96.81 284 VAL A C 1
ATOM 2008 O O . VAL A 1 284 ? 13.020 16.728 -7.805 1.00 96.81 284 VAL A O 1
ATOM 2011 N N . SER A 1 285 ? 12.612 15.095 -6.323 1.00 94.88 285 SER A N 1
ATOM 2012 C CA . SER A 1 285 ? 13.323 14.035 -7.054 1.00 94.88 285 SER A CA 1
ATOM 2013 C C . SER A 1 285 ? 12.862 13.914 -8.514 1.00 94.88 285 SER A C 1
ATOM 2015 O O . SER A 1 285 ? 13.689 13.972 -9.420 1.00 94.88 285 SER A O 1
ATOM 2017 N N . TYR A 1 286 ? 11.548 13.851 -8.756 1.00 94.25 286 TYR A N 1
ATOM 2018 C CA . TYR A 1 286 ? 10.970 13.728 -10.101 1.00 94.25 286 TYR A CA 1
ATOM 2019 C C . TYR A 1 286 ? 10.883 15.057 -10.872 1.00 94.25 286 TYR A C 1
ATOM 2021 O O . TYR A 1 286 ? 10.588 15.051 -12.064 1.00 94.25 286 TYR A O 1
ATOM 2029 N N . SER A 1 287 ? 11.147 16.200 -10.232 1.00 96.31 287 SER A N 1
ATOM 2030 C CA . SER A 1 287 ? 11.285 17.490 -10.925 1.00 96.31 287 SER A CA 1
ATOM 2031 C C . SER A 1 287 ? 12.659 17.675 -11.576 1.00 96.31 287 SER A C 1
ATOM 2033 O O . SER A 1 287 ? 12.802 18.477 -12.497 1.00 96.31 287 SER A O 1
ATOM 2035 N N . LEU A 1 288 ? 13.666 16.930 -11.112 1.00 94.44 288 LEU A N 1
ATOM 2036 C CA . LEU A 1 288 ? 15.024 16.970 -11.646 1.00 94.44 288 LEU A CA 1
ATOM 2037 C C . LEU A 1 288 ? 15.143 16.093 -12.906 1.00 94.44 288 LEU A C 1
ATOM 2039 O O . LEU A 1 288 ? 14.293 15.240 -13.186 1.00 94.44 288 LEU A O 1
ATOM 2043 N N . SER A 1 289 ? 16.193 16.316 -13.702 1.00 88.06 289 SER A N 1
ATOM 2044 C CA . SER A 1 289 ? 16.540 15.410 -14.804 1.00 88.06 289 SER A CA 1
ATOM 2045 C C . SER A 1 289 ? 16.914 14.027 -14.269 1.00 88.06 289 SER A C 1
ATOM 2047 O O . SER A 1 289 ? 17.403 13.902 -13.146 1.00 88.06 289 SER A O 1
ATOM 2049 N N . ILE A 1 290 ? 16.688 12.991 -15.083 1.00 85.44 290 ILE A N 1
ATOM 2050 C CA . ILE A 1 290 ? 17.001 11.594 -14.737 1.00 85.44 290 ILE A CA 1
ATOM 2051 C C . ILE A 1 290 ? 18.485 11.451 -14.362 1.00 85.44 290 ILE A C 1
ATOM 2053 O O . ILE A 1 290 ? 18.815 10.761 -13.402 1.00 85.44 290 ILE A O 1
ATOM 2057 N N . ASP A 1 291 ? 19.352 12.200 -15.046 1.00 88.19 291 ASP A N 1
ATOM 2058 C CA . ASP A 1 291 ? 20.803 12.175 -14.840 1.00 88.19 291 ASP A CA 1
ATOM 2059 C C . ASP A 1 291 ? 21.283 13.080 -13.694 1.00 88.19 291 ASP A C 1
ATOM 2061 O O . ASP A 1 291 ? 22.480 13.165 -13.412 1.00 88.19 291 ASP A O 1
ATOM 2065 N N . HIS A 1 292 ? 20.382 13.802 -13.019 1.00 91.88 292 HIS A N 1
ATOM 2066 C CA . HIS A 1 292 ? 20.791 14.698 -11.946 1.00 91.88 292 HIS A CA 1
ATOM 2067 C C . HIS A 1 292 ? 21.288 13.888 -10.744 1.00 91.88 292 HIS A C 1
ATOM 2069 O O . HIS A 1 292 ? 20.528 13.147 -10.119 1.00 91.88 292 HIS A O 1
ATOM 2075 N N . ALA A 1 293 ? 22.529 14.138 -10.314 1.00 91.50 293 ALA A N 1
ATOM 2076 C CA . ALA A 1 293 ? 23.207 13.399 -9.238 1.00 91.50 293 ALA A CA 1
ATOM 2077 C C . ALA A 1 293 ? 22.472 13.370 -7.878 1.00 91.50 293 ALA A C 1
ATOM 2079 O O . ALA A 1 293 ? 22.828 12.599 -6.994 1.00 91.50 293 ALA A O 1
ATOM 2080 N N . VAL A 1 294 ? 21.452 14.214 -7.696 1.00 91.81 294 VAL A N 1
ATOM 2081 C CA . VAL A 1 294 ? 20.709 14.394 -6.438 1.00 91.81 294 VAL A CA 1
ATOM 2082 C C . VAL A 1 294 ? 19.285 13.827 -6.533 1.00 91.81 294 VAL A C 1
ATOM 2084 O O . VAL A 1 294 ? 18.658 13.596 -5.502 1.00 91.81 294 VAL A O 1
ATOM 2087 N N . GLY A 1 295 ? 18.785 13.519 -7.739 1.00 88.31 295 GLY A N 1
ATOM 2088 C CA . GLY A 1 295 ? 17.427 13.009 -7.948 1.00 88.31 295 GLY A CA 1
ATOM 2089 C C . GLY A 1 295 ? 17.178 11.698 -7.205 1.00 88.31 295 GLY A C 1
ATOM 2090 O O . GLY A 1 295 ? 16.291 11.628 -6.355 1.00 88.31 295 GLY A O 1
ATOM 2091 N N . TRP A 1 296 ? 18.003 10.679 -7.450 1.00 86.69 296 TRP A N 1
ATOM 2092 C CA . TRP A 1 296 ? 17.876 9.386 -6.772 1.00 86.69 296 TRP A CA 1
ATOM 2093 C C . TRP A 1 296 ? 18.164 9.453 -5.258 1.00 86.69 296 TRP A C 1
ATOM 2095 O O . TRP A 1 296 ? 17.339 8.953 -4.487 1.00 86.69 296 TRP A O 1
ATOM 2105 N N . PRO A 1 297 ? 19.238 10.125 -4.781 1.00 88.44 297 PRO A N 1
ATOM 2106 C CA . PRO A 1 297 ? 19.491 10.261 -3.346 1.00 88.44 297 PRO A CA 1
ATOM 2107 C C . PRO A 1 297 ? 18.343 10.883 -2.548 1.00 88.44 297 PRO A C 1
ATOM 2109 O O . PRO A 1 297 ? 18.179 10.531 -1.384 1.00 88.44 297 PRO A O 1
ATOM 2112 N N . LEU A 1 298 ? 17.518 11.756 -3.144 1.00 90.62 298 LEU A N 1
ATOM 2113 C CA . LEU A 1 298 ? 16.340 12.339 -2.484 1.00 90.62 298 LEU A CA 1
ATOM 2114 C C . LEU A 1 298 ? 15.240 11.318 -2.162 1.00 90.62 298 LEU A C 1
ATOM 2116 O O . LEU A 1 298 ? 14.433 11.566 -1.265 1.00 90.62 298 LEU A O 1
ATOM 2120 N N . LEU A 1 299 ? 15.215 10.156 -2.817 1.00 89.69 299 LEU A N 1
ATOM 2121 C CA . LEU A 1 299 ? 14.263 9.092 -2.492 1.00 89.69 299 LEU A CA 1
ATOM 2122 C C . LEU A 1 299 ? 14.612 8.380 -1.175 1.00 89.69 299 LEU A C 1
ATOM 2124 O O . LEU A 1 299 ? 13.720 7.843 -0.522 1.00 89.69 299 LEU A O 1
ATOM 2128 N N . ILE A 1 300 ? 15.872 8.435 -0.722 1.00 84.56 300 ILE A N 1
ATOM 2129 C CA . ILE A 1 300 ? 16.317 7.865 0.562 1.00 84.56 300 ILE A CA 1
ATOM 2130 C C . ILE A 1 300 ? 15.686 8.588 1.771 1.00 84.56 300 ILE A C 1
ATOM 2132 O O . ILE A 1 300 ? 15.055 7.923 2.599 1.00 84.56 300 ILE A O 1
ATOM 2136 N N . PRO A 1 301 ? 15.791 9.925 1.928 1.00 88.19 301 PRO A N 1
ATOM 2137 C CA . PRO A 1 301 ? 15.097 10.617 3.008 1.00 88.19 301 PRO A CA 1
ATOM 2138 C C . PRO A 1 301 ? 13.576 10.516 2.852 1.00 88.19 301 PRO A C 1
ATOM 2140 O O . PRO A 1 301 ? 12.873 10.419 3.855 1.00 88.19 301 PRO A O 1
ATOM 2143 N N . ALA A 1 302 ? 13.055 10.454 1.623 1.00 92.00 302 ALA A N 1
ATOM 2144 C CA . ALA A 1 302 ? 11.632 10.235 1.384 1.00 92.00 302 ALA A CA 1
ATOM 2145 C C . ALA A 1 302 ? 11.163 8.878 1.958 1.00 92.00 302 ALA A C 1
ATOM 2147 O O . ALA A 1 302 ? 10.178 8.805 2.703 1.00 92.00 302 ALA A O 1
ATOM 2148 N N . ALA A 1 303 ? 11.923 7.814 1.690 1.00 87.50 303 ALA A N 1
ATOM 2149 C CA . ALA A 1 303 ? 11.737 6.483 2.254 1.00 87.50 303 ALA A CA 1
ATOM 2150 C C . ALA A 1 303 ? 11.771 6.499 3.790 1.00 87.50 303 ALA A C 1
ATOM 2152 O O . ALA A 1 303 ? 10.855 5.986 4.441 1.00 87.50 303 ALA A O 1
ATOM 2153 N N . ALA A 1 304 ? 12.785 7.145 4.374 1.00 86.12 304 ALA A N 1
ATOM 2154 C CA . ALA A 1 304 ? 12.936 7.292 5.821 1.00 86.12 304 ALA A CA 1
ATOM 2155 C C . ALA A 1 304 ? 11.733 8.001 6.464 1.00 86.12 304 ALA A C 1
ATOM 2157 O O . ALA A 1 304 ? 11.181 7.522 7.457 1.00 86.12 304 ALA A O 1
ATOM 2158 N N . LEU A 1 305 ? 11.280 9.108 5.869 1.00 93.19 305 LEU A N 1
ATOM 2159 C CA . LEU A 1 305 ? 10.122 9.870 6.334 1.00 93.19 305 LEU A CA 1
ATOM 2160 C C . LEU A 1 305 ? 8.814 9.078 6.208 1.00 93.19 305 LEU A C 1
ATOM 2162 O O . LEU A 1 305 ? 7.979 9.133 7.110 1.00 93.19 305 LEU A O 1
ATOM 2166 N N . THR A 1 306 ? 8.656 8.284 5.148 1.00 91.62 306 THR A N 1
ATOM 2167 C CA . THR A 1 306 ? 7.509 7.374 4.982 1.00 91.62 306 THR A CA 1
ATOM 2168 C C . THR A 1 306 ? 7.479 6.314 6.078 1.00 91.62 306 THR A C 1
ATOM 2170 O O . THR A 1 306 ? 6.436 6.081 6.699 1.00 91.62 306 THR A O 1
ATOM 2173 N N . GLY A 1 307 ? 8.633 5.708 6.370 1.00 84.94 307 GLY A N 1
ATOM 2174 C CA . GLY A 1 307 ? 8.768 4.777 7.483 1.00 84.94 307 GLY A CA 1
ATOM 2175 C C . GLY A 1 307 ? 8.417 5.431 8.819 1.00 84.94 307 GLY A C 1
ATOM 2176 O O . GLY A 1 307 ? 7.607 4.891 9.579 1.00 84.94 307 GLY A O 1
ATOM 2177 N N . LEU A 1 308 ? 8.938 6.638 9.062 1.00 90.12 308 LEU A N 1
ATOM 2178 C CA . LEU A 1 308 ? 8.647 7.436 10.253 1.00 90.12 308 LEU A CA 1
ATOM 2179 C C . LEU A 1 308 ? 7.150 7.738 10.404 1.00 90.12 308 LEU A C 1
ATOM 2181 O O . LEU A 1 308 ? 6.600 7.571 11.493 1.00 90.12 308 LEU A O 1
ATOM 2185 N N . THR A 1 309 ? 6.458 8.124 9.328 1.00 93.69 309 THR A N 1
ATOM 2186 C CA . THR A 1 309 ? 4.998 8.303 9.332 1.00 93.69 309 THR A CA 1
ATOM 2187 C C . THR A 1 309 ? 4.292 7.042 9.818 1.00 93.69 309 THR A C 1
ATOM 2189 O O . THR A 1 309 ? 3.430 7.118 10.698 1.00 93.69 309 THR A O 1
ATOM 2192 N N . GLY A 1 310 ? 4.658 5.878 9.278 1.00 88.00 310 GLY A N 1
ATOM 2193 C CA . GLY A 1 310 ? 4.066 4.601 9.665 1.00 88.00 310 GLY A CA 1
ATOM 2194 C C . GLY A 1 310 ? 4.324 4.247 11.133 1.00 88.00 310 GLY A C 1
ATOM 2195 O O . GLY A 1 310 ? 3.380 3.934 11.865 1.00 88.00 310 GLY A O 1
ATOM 2196 N N . GLY A 1 311 ? 5.569 4.377 11.597 1.00 85.44 311 GLY A N 1
ATOM 2197 C CA . GLY A 1 311 ? 5.930 4.140 12.996 1.00 85.44 311 GLY A CA 1
ATOM 2198 C C . GLY A 1 311 ? 5.188 5.066 13.963 1.00 85.44 311 GLY A C 1
ATOM 2199 O O . GLY A 1 311 ? 4.615 4.604 14.954 1.00 85.44 311 GLY A O 1
ATOM 2200 N N . LEU A 1 312 ? 5.106 6.363 13.653 1.00 90.88 312 LEU A N 1
ATOM 2201 C CA . LEU A 1 312 ? 4.393 7.347 14.475 1.00 90.88 312 LEU A CA 1
ATOM 2202 C C . LEU A 1 312 ? 2.877 7.100 14.517 1.00 90.88 312 LEU A C 1
ATOM 2204 O O . LEU A 1 312 ? 2.250 7.283 15.563 1.00 90.88 312 LEU A O 1
ATOM 2208 N N . LEU A 1 313 ? 2.266 6.651 13.415 1.00 90.44 313 LEU A N 1
ATOM 2209 C CA . LEU A 1 313 ? 0.839 6.301 13.387 1.00 90.44 313 LEU A CA 1
ATOM 2210 C C . LEU A 1 313 ? 0.507 5.088 14.266 1.00 90.44 313 LEU A C 1
ATOM 2212 O O . LEU A 1 313 ? -0.610 5.013 14.802 1.00 90.44 313 LEU A O 1
ATOM 2216 N N . LEU A 1 314 ? 1.471 4.176 14.417 1.00 87.12 314 LEU A N 1
ATOM 2217 C CA . LEU A 1 314 ? 1.385 2.970 15.239 1.00 87.12 314 LEU A CA 1
ATOM 2218 C C . LEU A 1 314 ? 1.777 3.208 16.703 1.00 87.12 314 LEU A C 1
ATOM 2220 O O . LEU A 1 314 ? 1.331 2.453 17.565 1.00 87.12 314 LEU A O 1
ATOM 2224 N N . ALA A 1 315 ? 2.512 4.281 17.011 1.00 87.88 315 ALA A N 1
ATOM 2225 C CA . ALA A 1 315 ? 2.967 4.616 18.362 1.00 87.88 315 ALA A CA 1
ATOM 2226 C C . ALA A 1 315 ? 1.886 4.503 19.462 1.00 87.88 315 ALA A C 1
ATOM 2228 O O . ALA A 1 315 ? 2.178 3.932 20.515 1.00 87.88 315 ALA A O 1
ATOM 2229 N N . PRO A 1 316 ? 0.627 4.955 19.259 1.00 84.06 316 PRO A N 1
ATOM 2230 C CA . PRO A 1 316 ? -0.415 4.842 20.283 1.00 84.06 316 PRO A CA 1
ATOM 2231 C C . PRO A 1 316 ? -0.858 3.403 20.584 1.00 84.06 316 PRO A C 1
ATOM 2233 O O . PRO A 1 316 ? -1.472 3.165 21.621 1.00 84.06 316 PRO A O 1
ATOM 2236 N N . ALA A 1 317 ? -0.600 2.460 19.676 1.00 80.44 317 ALA A N 1
ATOM 2237 C CA . ALA A 1 317 ? -0.957 1.052 19.832 1.00 80.44 317 ALA A CA 1
ATOM 2238 C C . ALA A 1 317 ? 0.158 0.226 20.494 1.00 80.44 317 ALA A C 1
ATOM 2240 O O . ALA A 1 317 ? -0.092 -0.903 20.911 1.00 80.44 317 ALA A O 1
ATOM 2241 N N . LEU A 1 318 ? 1.373 0.774 20.598 1.00 76.81 318 LEU A N 1
ATOM 2242 C CA . LEU A 1 318 ? 2.528 0.059 21.128 1.00 76.81 318 LEU A CA 1
ATOM 2243 C C . LEU A 1 318 ? 2.518 0.057 22.674 1.00 76.81 318 LEU A C 1
ATOM 2245 O O . LEU A 1 318 ? 2.462 1.132 23.300 1.00 76.81 318 LEU A O 1
ATOM 2249 N N . PRO A 1 319 ? 2.559 -1.129 23.311 1.00 76.44 319 PRO A N 1
ATOM 2250 C CA . PRO A 1 319 ? 2.592 -1.254 24.764 1.00 76.44 319 PRO A CA 1
ATOM 2251 C C . PRO A 1 319 ? 3.971 -0.885 25.335 1.00 76.44 319 PRO A C 1
ATOM 2253 O O . PRO A 1 319 ? 4.978 -0.926 24.633 1.00 76.44 319 PRO A O 1
ATOM 2256 N N . GLY A 1 320 ? 4.016 -0.559 26.631 1.00 79.56 320 GLY A N 1
ATOM 2257 C CA . GLY A 1 320 ? 5.265 -0.398 27.383 1.00 79.56 320 GLY A CA 1
ATOM 2258 C C . GLY A 1 320 ? 5.638 1.040 27.776 1.00 79.56 320 GLY A C 1
ATOM 2259 O O . GLY A 1 320 ? 4.912 1.988 27.454 1.00 79.56 320 GLY A O 1
ATOM 2260 N N . PRO A 1 321 ? 6.754 1.196 28.519 1.00 89.81 321 PRO A N 1
ATOM 2261 C CA . PRO A 1 321 ? 7.285 2.493 28.939 1.00 89.81 321 PRO A CA 1
ATOM 2262 C C . PRO A 1 321 ? 7.751 3.332 27.739 1.00 89.81 321 PRO A C 1
ATOM 2264 O O . PRO A 1 321 ? 7.980 2.806 26.651 1.00 89.81 321 PRO A O 1
ATOM 2267 N N . ALA A 1 322 ? 7.919 4.645 27.936 1.00 87.25 322 ALA A N 1
ATOM 2268 C CA . ALA A 1 322 ? 8.223 5.592 26.857 1.00 87.25 322 ALA A CA 1
ATOM 2269 C C . ALA A 1 322 ? 9.474 5.218 26.042 1.00 87.25 322 ALA A C 1
ATOM 2271 O O . ALA A 1 322 ? 9.435 5.306 24.818 1.00 87.25 322 ALA A O 1
ATOM 2272 N N . LEU A 1 323 ? 10.537 4.738 26.699 1.00 85.50 323 LEU A N 1
ATOM 2273 C CA . LEU A 1 323 ? 11.768 4.299 26.032 1.00 85.50 323 LEU A CA 1
ATOM 2274 C C . LEU A 1 323 ? 11.546 3.070 25.143 1.00 85.50 323 LEU A C 1
ATOM 2276 O O . LEU A 1 323 ? 11.976 3.066 23.995 1.00 85.50 323 LEU A O 1
ATOM 2280 N N . LEU A 1 324 ? 10.820 2.060 25.637 1.00 75.88 324 LEU A N 1
ATOM 2281 C CA . LEU A 1 324 ? 10.479 0.875 24.845 1.00 75.88 324 LEU A CA 1
ATOM 2282 C C . LEU A 1 324 ? 9.550 1.235 23.680 1.00 75.88 324 LEU A C 1
ATOM 2284 O O . LEU A 1 324 ? 9.696 0.728 22.575 1.00 75.88 324 LEU A O 1
ATOM 2288 N N . ARG A 1 325 ? 8.594 2.141 23.900 1.00 80.62 325 ARG A N 1
ATOM 2289 C CA . ARG A 1 325 ? 7.732 2.629 22.822 1.00 80.62 325 ARG A CA 1
ATOM 2290 C C . ARG A 1 325 ? 8.545 3.379 21.770 1.00 80.62 325 ARG A C 1
ATOM 2292 O O . ARG A 1 325 ? 8.317 3.156 20.590 1.00 80.62 325 ARG A O 1
ATOM 2299 N N . ALA A 1 326 ? 9.476 4.238 22.180 1.00 82.31 326 ALA A N 1
ATOM 2300 C CA . ALA A 1 326 ? 10.354 4.955 21.263 1.00 82.31 326 ALA A CA 1
ATOM 2301 C C . ALA A 1 326 ? 11.222 3.982 20.455 1.00 82.31 326 ALA A C 1
ATOM 2303 O O . ALA A 1 326 ? 11.256 4.094 19.234 1.00 82.31 326 ALA A O 1
ATOM 2304 N N . SER A 1 327 ? 11.836 2.980 21.095 1.00 72.69 327 SER A N 1
ATOM 2305 C CA . SER A 1 327 ? 12.640 1.978 20.387 1.00 72.69 327 SER A CA 1
ATOM 2306 C C . SER A 1 327 ? 11.806 1.148 19.408 1.00 72.69 327 SER A C 1
ATOM 2308 O O . SER A 1 327 ? 12.234 0.943 18.275 1.00 72.69 327 SER A O 1
ATOM 2310 N N . LEU A 1 328 ? 10.586 0.749 19.784 1.00 73.12 328 LEU A N 1
ATOM 2311 C CA . LEU A 1 328 ? 9.659 0.055 18.887 1.00 73.12 328 LEU A CA 1
ATOM 2312 C C . LEU A 1 328 ? 9.211 0.941 17.718 1.00 73.12 328 LEU A C 1
ATOM 2314 O O . LEU A 1 328 ? 9.163 0.466 16.589 1.00 73.12 328 LEU A O 1
ATOM 2318 N N . VAL A 1 329 ? 8.908 2.222 17.954 1.00 82.69 329 VAL A N 1
ATOM 2319 C CA . VAL A 1 329 ? 8.575 3.175 16.881 1.00 82.69 329 VAL A CA 1
ATOM 2320 C C . VAL A 1 329 ? 9.748 3.328 15.921 1.00 82.69 329 VAL A C 1
ATOM 2322 O O . VAL A 1 329 ? 9.532 3.262 14.713 1.00 82.69 329 VAL A O 1
ATOM 2325 N N . THR A 1 330 ? 10.973 3.488 16.424 1.00 76.19 330 THR A N 1
ATOM 2326 C CA . THR A 1 330 ? 12.181 3.585 15.593 1.00 76.19 330 THR A CA 1
ATOM 2327 C C . THR A 1 330 ? 12.393 2.309 14.788 1.00 76.19 330 THR A C 1
ATOM 2329 O O . THR A 1 330 ? 12.554 2.387 13.575 1.00 76.19 330 THR A O 1
ATOM 2332 N N . ALA A 1 331 ? 12.307 1.136 15.421 1.00 68.81 331 ALA A N 1
ATOM 2333 C CA . ALA A 1 331 ? 12.456 -0.149 14.744 1.00 68.81 331 ALA A CA 1
ATOM 2334 C C . ALA A 1 331 ? 11.403 -0.341 13.641 1.00 68.81 331 ALA A C 1
ATOM 2336 O O . ALA A 1 331 ? 11.754 -0.692 12.519 1.00 68.81 331 ALA A O 1
ATOM 2337 N N . VAL A 1 332 ? 10.129 -0.040 13.925 1.00 75.75 332 VAL A N 1
ATOM 2338 C CA . VAL A 1 332 ? 9.040 -0.081 12.934 1.00 75.75 332 VAL A CA 1
ATOM 2339 C C . VAL A 1 332 ? 9.266 0.943 11.823 1.00 75.75 332 VAL A C 1
ATOM 2341 O O . VAL A 1 332 ? 8.995 0.645 10.666 1.00 75.75 332 VAL A O 1
ATOM 2344 N N . SER A 1 333 ? 9.779 2.131 12.141 1.00 81.06 333 SER A N 1
ATOM 2345 C CA . SER A 1 333 ? 10.043 3.170 11.142 1.00 81.06 333 SER A CA 1
ATOM 2346 C C . SER A 1 333 ? 11.169 2.771 10.196 1.00 81.06 333 SER A C 1
ATOM 2348 O O . SER A 1 333 ? 10.992 2.862 8.988 1.00 81.06 333 SER A O 1
ATOM 2350 N N . VAL A 1 334 ? 12.294 2.285 10.730 1.00 72.19 334 VAL A N 1
ATOM 2351 C CA . VAL A 1 334 ? 13.437 1.793 9.942 1.00 72.19 334 VAL A CA 1
ATOM 2352 C C . VAL A 1 334 ? 13.013 0.617 9.076 1.00 72.19 334 VAL A C 1
ATOM 2354 O O . VAL A 1 334 ? 13.300 0.605 7.884 1.00 72.19 334 VAL A O 1
ATOM 2357 N N . ALA A 1 335 ? 12.269 -0.323 9.660 1.00 69.75 335 ALA A N 1
ATOM 2358 C CA . ALA A 1 335 ? 11.646 -1.414 8.936 1.00 69.75 335 ALA A CA 1
ATOM 2359 C C . ALA A 1 335 ? 10.836 -0.874 7.749 1.00 69.75 335 ALA A C 1
ATOM 2361 O O . ALA A 1 335 ? 11.197 -1.121 6.600 1.00 69.75 335 ALA A O 1
ATOM 2362 N N . LEU A 1 336 ? 9.784 -0.091 8.013 1.00 76.44 336 LEU A N 1
ATOM 2363 C CA . LEU A 1 336 ? 8.885 0.441 6.986 1.00 76.44 336 LEU A CA 1
ATOM 2364 C C . LEU A 1 336 ? 9.613 1.296 5.942 1.00 76.44 336 LEU A C 1
ATOM 2366 O O . LEU A 1 336 ? 9.239 1.242 4.778 1.00 76.44 336 LEU A O 1
ATOM 2370 N N . ALA A 1 337 ? 10.652 2.040 6.323 1.00 77.62 337 ALA A N 1
ATOM 2371 C CA . ALA A 1 337 ? 11.486 2.796 5.394 1.00 77.62 337 ALA A CA 1
ATOM 2372 C C . ALA A 1 337 ? 12.279 1.875 4.461 1.00 77.62 337 ALA A C 1
ATOM 2374 O O . ALA A 1 337 ? 12.225 2.046 3.247 1.00 77.62 337 ALA A O 1
ATOM 2375 N N . ALA A 1 338 ? 12.971 0.875 5.012 1.00 66.81 338 ALA A N 1
ATOM 2376 C CA . ALA A 1 338 ? 13.771 -0.073 4.238 1.00 66.81 338 ALA A CA 1
ATOM 2377 C C . ALA A 1 338 ? 12.913 -0.916 3.289 1.00 66.81 338 ALA A C 1
ATOM 2379 O O . ALA A 1 338 ? 13.356 -1.304 2.209 1.00 66.81 338 ALA A O 1
ATOM 2380 N N . ALA A 1 339 ? 11.681 -1.207 3.696 1.00 65.69 339 ALA A N 1
ATOM 2381 C CA . ALA A 1 339 ? 10.800 -2.018 2.891 1.00 65.69 339 ALA A CA 1
ATOM 2382 C C . ALA A 1 339 ? 9.943 -1.173 1.957 1.00 65.69 339 ALA A C 1
ATOM 2384 O O . ALA A 1 339 ? 10.113 -1.245 0.752 1.00 65.69 339 ALA A O 1
ATOM 2385 N N . LEU A 1 340 ? 9.048 -0.344 2.489 1.00 68.44 340 LEU A N 1
ATOM 2386 C CA . LEU A 1 340 ? 8.087 0.406 1.680 1.00 68.44 340 LEU A CA 1
ATOM 2387 C C . LEU A 1 340 ? 8.734 1.605 0.982 1.00 68.44 340 LEU A C 1
ATOM 2389 O O . LEU A 1 340 ? 8.225 2.082 -0.025 1.00 68.44 340 LEU A O 1
ATOM 2393 N N . GLY A 1 341 ? 9.827 2.131 1.522 1.00 65.06 341 GLY A N 1
ATOM 2394 C CA . GLY A 1 341 ? 10.186 3.519 1.304 1.00 65.06 341 GLY A CA 1
ATOM 2395 C C . GLY A 1 341 ? 10.561 3.907 -0.124 1.00 65.06 341 GLY A C 1
ATOM 2396 O O . GLY A 1 341 ? 10.237 5.021 -0.496 1.00 65.06 341 GLY A O 1
ATOM 2397 N N . LEU A 1 342 ? 11.177 3.043 -0.938 1.00 69.31 342 LEU A N 1
ATOM 2398 C CA . LEU A 1 342 ? 11.524 3.404 -2.326 1.00 69.31 342 LEU A CA 1
ATOM 2399 C C . LEU A 1 342 ? 10.405 3.087 -3.331 1.00 69.31 342 LEU A C 1
ATOM 2401 O O . LEU A 1 342 ? 10.154 3.874 -4.238 1.00 69.31 342 LEU A O 1
ATOM 2405 N N . ILE A 1 343 ? 9.695 1.968 -3.161 1.00 71.88 343 ILE A N 1
ATOM 2406 C CA . ILE A 1 343 ? 8.658 1.524 -4.112 1.00 71.88 343 ILE A CA 1
ATOM 2407 C C . ILE A 1 343 ? 7.286 2.092 -3.764 1.00 71.88 343 ILE A C 1
ATOM 2409 O O . ILE A 1 343 ? 6.544 2.547 -4.628 1.00 71.88 343 ILE A O 1
ATOM 2413 N N . VAL A 1 344 ? 6.910 2.078 -2.488 1.00 71.38 344 VAL A N 1
ATOM 2414 C CA . VAL A 1 344 ? 5.581 2.546 -2.081 1.00 71.38 344 VAL A CA 1
ATOM 2415 C C . VAL A 1 344 ? 5.500 4.057 -2.152 1.00 71.38 344 VAL A C 1
ATOM 2417 O O . VAL A 1 344 ? 4.425 4.589 -2.416 1.00 71.38 344 VAL A O 1
ATOM 2420 N N . ILE A 1 345 ? 6.614 4.762 -1.952 1.00 78.81 345 ILE A N 1
ATOM 2421 C CA . ILE A 1 345 ? 6.586 6.215 -2.036 1.00 78.81 345 ILE A CA 1
ATOM 2422 C C . ILE A 1 345 ? 6.425 6.721 -3.466 1.00 78.81 345 ILE A C 1
ATOM 2424 O O . ILE A 1 345 ? 5.807 7.755 -3.669 1.00 78.81 345 ILE A O 1
ATOM 2428 N N . THR A 1 346 ? 6.914 5.989 -4.463 1.00 79.12 346 THR A N 1
ATOM 2429 C CA . THR A 1 346 ? 6.654 6.303 -5.872 1.00 79.12 346 THR A CA 1
ATOM 2430 C C . THR A 1 346 ? 5.252 5.835 -6.263 1.00 79.12 346 THR A C 1
ATOM 2432 O O . THR A 1 346 ? 4.513 6.562 -6.926 1.00 79.12 346 THR A O 1
ATOM 2435 N N . ALA A 1 347 ? 4.807 4.692 -5.726 1.00 85.06 347 ALA A N 1
ATOM 2436 C CA . ALA A 1 347 ? 3.434 4.213 -5.875 1.00 85.06 347 ALA A CA 1
ATOM 2437 C C . ALA A 1 347 ? 2.385 5.103 -5.172 1.00 85.06 347 ALA A C 1
ATOM 2439 O O . ALA A 1 347 ? 1.192 5.002 -5.470 1.00 85.06 347 ALA A O 1
ATOM 2440 N N . ILE A 1 348 ? 2.785 5.990 -4.251 1.00 85.88 348 ILE A N 1
ATOM 2441 C CA . ILE A 1 348 ? 1.861 6.826 -3.472 1.00 85.88 348 ILE A CA 1
ATOM 2442 C C . ILE A 1 348 ? 1.010 7.718 -4.380 1.00 85.88 348 ILE A C 1
ATOM 2444 O O . ILE A 1 348 ? -0.161 7.937 -4.078 1.00 85.88 348 ILE A O 1
ATOM 2448 N N . SER A 1 349 ? 1.558 8.157 -5.518 1.00 86.50 349 SER A N 1
ATOM 2449 C CA . SER A 1 349 ? 0.855 8.958 -6.524 1.00 86.50 349 SER A CA 1
ATOM 2450 C C . SER A 1 349 ? -0.327 8.201 -7.140 1.00 86.50 349 SER A C 1
ATOM 2452 O O . SER A 1 349 ? -1.319 8.813 -7.525 1.00 86.50 349 SER A O 1
ATOM 2454 N N . PHE A 1 350 ? -0.273 6.866 -7.142 1.00 88.12 350 PHE A N 1
ATOM 2455 C CA . PHE A 1 350 ? -1.347 5.986 -7.607 1.00 88.12 350 PHE A CA 1
ATOM 2456 C C . PHE A 1 350 ? -2.303 5.568 -6.481 1.00 88.12 350 PHE A C 1
ATOM 2458 O O . PHE A 1 350 ? -3.470 5.283 -6.737 1.00 88.12 350 PHE A O 1
ATOM 2465 N N . ILE A 1 351 ? -1.843 5.547 -5.225 1.00 89.31 351 ILE A N 1
ATOM 2466 C CA . ILE A 1 351 ? -2.644 5.135 -4.057 1.00 89.31 351 ILE A CA 1
ATOM 2467 C C . ILE A 1 351 ? -3.447 6.310 -3.475 1.00 89.31 351 ILE A C 1
ATOM 2469 O O . ILE A 1 351 ? -4.595 6.142 -3.050 1.00 89.31 351 ILE A O 1
ATOM 2473 N N . ALA A 1 352 ? -2.867 7.511 -3.460 1.00 92.50 352 ALA A N 1
ATOM 2474 C CA . ALA A 1 352 ? -3.465 8.715 -2.890 1.00 92.50 352 ALA A CA 1
ATOM 2475 C C . ALA A 1 352 ? -4.873 9.049 -3.423 1.00 92.50 352 ALA A C 1
ATOM 2477 O O . ALA A 1 352 ? -5.723 9.386 -2.593 1.00 92.50 352 ALA A O 1
ATOM 2478 N N . PRO A 1 353 ? -5.191 8.899 -4.728 1.00 94.31 353 PRO A N 1
ATOM 2479 C CA . PRO A 1 353 ? -6.534 9.167 -5.243 1.00 94.31 353 PRO A CA 1
ATOM 2480 C C . PRO A 1 353 ? -7.600 8.304 -4.558 1.00 94.31 353 PRO A C 1
ATOM 2482 O O . PRO A 1 353 ? -8.654 8.801 -4.164 1.00 94.31 353 PRO A O 1
ATOM 2485 N N . PHE A 1 354 ? -7.307 7.023 -4.312 1.00 91.56 354 PHE A N 1
ATOM 2486 C CA . PHE A 1 354 ? -8.223 6.111 -3.621 1.00 91.56 354 PHE A CA 1
ATOM 2487 C C . PHE A 1 354 ? -8.419 6.498 -2.154 1.00 91.56 354 PHE A C 1
ATOM 2489 O O . PHE A 1 354 ? -9.548 6.503 -1.655 1.00 91.56 354 PHE A O 1
ATOM 2496 N N . LEU A 1 355 ? -7.338 6.874 -1.462 1.00 92.00 355 LEU A N 1
ATOM 2497 C CA . LEU A 1 355 ? -7.418 7.382 -0.089 1.00 92.00 355 LEU A CA 1
ATOM 2498 C C . LEU A 1 355 ? -8.255 8.664 -0.018 1.00 92.00 355 LEU A C 1
ATOM 2500 O O . LEU A 1 355 ? -9.044 8.833 0.915 1.00 92.00 355 LEU A O 1
ATOM 2504 N N . ALA A 1 356 ? -8.139 9.529 -1.024 1.00 94.88 356 ALA A N 1
ATOM 2505 C CA . ALA A 1 356 ? -8.923 10.745 -1.149 1.00 94.88 356 ALA A CA 1
ATOM 2506 C C . ALA A 1 356 ? -10.418 10.441 -1.366 1.00 94.88 356 ALA A C 1
ATOM 2508 O O . ALA A 1 356 ? -11.258 11.029 -0.683 1.00 94.88 356 ALA A O 1
ATOM 2509 N N . VAL A 1 357 ? -10.776 9.444 -2.190 1.00 93.62 357 VAL A N 1
ATOM 2510 C CA . VAL A 1 357 ? -12.172 8.973 -2.319 1.00 93.62 357 VAL A CA 1
ATOM 2511 C C . VAL A 1 357 ? -12.701 8.440 -0.987 1.00 93.62 357 VAL A C 1
ATOM 2513 O O . VAL A 1 357 ? -13.793 8.820 -0.556 1.00 93.62 357 VAL A O 1
ATOM 2516 N N . ILE A 1 358 ? -11.938 7.584 -0.298 1.00 91.50 358 ILE A N 1
ATOM 2517 C CA . ILE A 1 358 ? -12.334 7.034 1.009 1.00 91.50 358 ILE A CA 1
ATOM 2518 C C . ILE A 1 358 ? -12.582 8.171 2.005 1.00 91.50 358 ILE A C 1
ATOM 2520 O O . ILE A 1 358 ? -13.599 8.181 2.710 1.00 91.50 358 ILE A O 1
ATOM 2524 N N . LEU A 1 359 ? -11.685 9.159 2.038 1.00 93.62 359 LEU A N 1
ATOM 2525 C CA . LEU A 1 359 ? -11.817 10.331 2.889 1.00 93.62 359 LEU A CA 1
ATOM 2526 C C . LEU A 1 359 ? -13.071 11.139 2.527 1.00 93.62 359 LEU A C 1
ATOM 2528 O O . LEU A 1 359 ? -13.883 11.403 3.418 1.00 93.62 359 LEU A O 1
ATOM 2532 N N . ALA A 1 360 ? -13.286 11.441 1.245 1.00 94.75 360 ALA A N 1
ATOM 2533 C CA . ALA A 1 360 ? -14.447 12.175 0.749 1.00 94.75 360 ALA A CA 1
ATOM 2534 C C . ALA A 1 360 ? -15.768 11.493 1.133 1.00 94.75 360 ALA A C 1
ATOM 2536 O O . ALA A 1 360 ? -16.634 12.103 1.766 1.00 94.75 360 ALA A O 1
ATOM 2537 N N . VAL A 1 361 ? -15.889 10.191 0.854 1.00 92.69 361 VAL A N 1
ATOM 2538 C CA . VAL A 1 361 ? -17.078 9.386 1.173 1.00 92.69 361 VAL A CA 1
ATOM 2539 C C . VAL A 1 361 ? -17.309 9.311 2.683 1.00 92.69 361 VAL A C 1
ATOM 2541 O O . VAL A 1 361 ? -18.453 9.374 3.147 1.00 92.69 361 VAL A O 1
ATOM 2544 N N . SER A 1 362 ? -16.243 9.188 3.478 1.00 89.44 362 SER A N 1
ATOM 2545 C CA . SER A 1 362 ? -16.354 9.122 4.938 1.00 89.44 362 SER A CA 1
ATOM 2546 C C . SER A 1 362 ? -16.789 10.456 5.562 1.00 89.44 362 SER A C 1
ATOM 2548 O O . SER A 1 362 ? -17.534 10.460 6.549 1.00 89.44 362 SER A O 1
ATOM 2550 N N . MET A 1 363 ? -16.365 11.588 4.990 1.00 93.06 363 MET A N 1
ATOM 2551 C CA . MET A 1 363 ? -16.675 12.926 5.499 1.00 93.06 363 MET A CA 1
ATOM 2552 C C . MET A 1 363 ? -18.040 13.440 5.036 1.00 93.06 363 MET A C 1
ATOM 2554 O O . MET A 1 363 ? -18.749 14.046 5.840 1.00 93.06 363 MET A O 1
ATOM 2558 N N . ALA A 1 364 ? -18.462 13.124 3.808 1.00 90.19 364 ALA A N 1
ATOM 2559 C CA . ALA A 1 364 ? -19.768 13.517 3.272 1.00 90.19 364 ALA A CA 1
ATOM 2560 C C . ALA A 1 364 ? -20.951 12.913 4.058 1.00 90.19 364 ALA A C 1
ATOM 2562 O O . ALA A 1 364 ? -22.044 13.480 4.120 1.00 90.19 364 ALA A O 1
ATOM 2563 N N . ARG A 1 365 ? -20.753 11.764 4.713 1.00 83.75 365 ARG A N 1
ATOM 2564 C CA . ARG A 1 365 ? -21.815 11.078 5.466 1.00 83.75 365 ARG A CA 1
ATOM 2565 C C . ARG A 1 365 ? -22.177 11.836 6.733 1.00 83.75 365 ARG A C 1
ATOM 2567 O O . ARG A 1 365 ? -21.327 12.012 7.595 1.00 83.75 365 ARG A O 1
ATOM 2574 N N . ARG A 1 366 ? -23.435 12.243 6.930 1.00 73.69 366 ARG A N 1
ATOM 2575 C CA . ARG A 1 366 ? -23.871 12.841 8.211 1.00 73.69 366 ARG A CA 1
ATOM 2576 C C . ARG A 1 366 ? -23.603 11.867 9.368 1.00 73.69 366 ARG A C 1
ATOM 2578 O O . ARG A 1 366 ? -23.869 10.671 9.203 1.00 73.69 366 ARG A O 1
ATOM 2585 N N . PRO A 1 367 ? -23.090 12.332 10.525 1.00 67.69 367 PRO A N 1
ATOM 2586 C CA . PRO A 1 367 ? -23.025 11.479 11.697 1.00 67.69 367 PRO A CA 1
ATOM 2587 C C . PRO A 1 367 ? -24.487 11.203 12.024 1.00 67.69 367 PRO A C 1
ATOM 2589 O O . PRO A 1 367 ? -25.238 12.136 12.310 1.00 67.69 367 PRO A O 1
ATOM 2592 N N . ARG A 1 368 ? -24.943 9.956 11.879 1.00 61.31 368 ARG A N 1
ATOM 2593 C CA . ARG A 1 368 ? -26.287 9.622 12.348 1.00 61.31 368 ARG A CA 1
ATOM 2594 C C . ARG A 1 368 ? -26.255 9.917 13.833 1.00 61.31 368 ARG A C 1
ATOM 2596 O O . ARG A 1 368 ? -25.497 9.261 14.547 1.00 61.31 368 ARG A O 1
ATOM 2603 N N . GLY A 1 369 ? -26.984 10.959 14.238 1.00 51.66 369 GLY A N 1
ATOM 2604 C CA . GLY A 1 369 ? -27.125 11.314 15.634 1.00 51.66 369 GLY A CA 1
ATOM 2605 C C . GLY A 1 369 ? -27.449 10.022 16.349 1.00 51.66 369 GLY A C 1
ATOM 2606 O O . GLY A 1 369 ? -28.434 9.360 16.013 1.00 51.66 369 GLY A O 1
ATOM 2607 N N . ILE A 1 370 ? -26.567 9.609 17.258 1.00 52.31 370 ILE A N 1
ATOM 2608 C CA . ILE A 1 370 ? -26.986 8.691 18.300 1.00 52.31 370 ILE A CA 1
ATOM 2609 C C . ILE A 1 370 ? -28.160 9.455 18.888 1.00 52.31 370 ILE A C 1
ATOM 2611 O O . ILE A 1 370 ? -27.944 10.526 19.455 1.00 52.31 370 ILE A O 1
ATOM 2615 N N . LYS A 1 371 ? -29.396 9.009 18.609 1.00 54.16 371 LYS A N 1
ATOM 2616 C CA . LYS A 1 371 ? -30.546 9.434 19.393 1.00 54.16 371 LYS A CA 1
ATOM 2617 C C . LYS A 1 371 ? -30.085 9.083 20.789 1.00 54.16 371 LYS A C 1
ATOM 2619 O O . LYS A 1 371 ? -30.031 7.905 21.132 1.00 54.16 371 LYS A O 1
ATOM 2624 N N . VAL A 1 372 ? -29.588 10.083 21.515 1.00 59.19 372 VAL A N 1
ATOM 2625 C CA . VAL A 1 372 ? -29.422 9.986 22.946 1.00 59.19 372 VAL A CA 1
ATOM 2626 C C . VAL A 1 372 ? -30.848 9.703 23.332 1.00 59.19 372 VAL A C 1
ATOM 2628 O O . VAL A 1 372 ? -31.707 10.578 23.212 1.00 59.19 372 VAL A O 1
ATOM 2631 N N . ILE A 1 373 ? -31.128 8.427 23.589 1.00 58.56 373 ILE A N 1
ATOM 2632 C CA . ILE A 1 373 ? -32.336 8.026 24.266 1.00 58.56 373 ILE A CA 1
ATOM 2633 C C . ILE A 1 373 ? -32.137 8.740 25.586 1.00 58.56 373 ILE A C 1
ATOM 2635 O O . ILE A 1 373 ? -31.405 8.286 26.462 1.00 58.56 373 ILE A O 1
ATOM 2639 N N . ARG A 1 374 ? -32.637 9.977 25.633 1.00 59.38 374 ARG A N 1
ATOM 2640 C CA . ARG A 1 374 ? -32.918 10.682 26.854 1.00 59.38 374 ARG A CA 1
ATOM 2641 C C . ARG A 1 374 ? -33.903 9.704 27.453 1.00 59.38 374 ARG A C 1
ATOM 2643 O O . ARG A 1 374 ? -35.065 9.678 27.058 1.00 59.38 374 ARG A O 1
ATOM 2650 N N . ASN A 1 375 ? -33.389 8.801 28.284 1.00 51.78 375 ASN A N 1
ATOM 2651 C CA . ASN A 1 375 ? -34.171 8.253 29.359 1.00 51.78 375 ASN A CA 1
ATOM 2652 C C . ASN A 1 375 ? -34.610 9.518 30.076 1.00 51.78 375 ASN A C 1
ATOM 2654 O O . ASN A 1 375 ? -33.879 10.094 30.878 1.00 51.78 375 ASN A O 1
ATOM 2658 N N . VAL A 1 376 ? -35.754 10.035 29.632 1.00 56.97 376 VAL A N 1
ATOM 2659 C CA . VAL A 1 376 ? -36.676 10.743 30.475 1.00 56.97 376 VAL A CA 1
ATOM 2660 C C . VAL A 1 376 ? -36.849 9.726 31.580 1.00 56.97 376 VAL A C 1
ATOM 2662 O O . VAL A 1 376 ? -37.564 8.740 31.429 1.00 56.97 376 VAL A O 1
ATOM 2665 N N . ALA A 1 377 ? -36.029 9.875 32.621 1.00 56.75 377 ALA A N 1
ATOM 2666 C CA . ALA A 1 377 ? -36.435 9.490 33.939 1.00 56.75 377 ALA A CA 1
ATOM 2667 C C . ALA A 1 377 ? -37.790 10.173 34.060 1.00 56.75 377 ALA A C 1
ATOM 2669 O O . ALA A 1 377 ? -37.875 11.384 34.270 1.00 56.75 377 ALA A O 1
ATOM 2670 N N . GLY A 1 378 ? -38.841 9.412 33.746 1.00 52.22 378 GLY A N 1
ATOM 2671 C CA . GLY A 1 378 ? -40.156 9.747 34.224 1.00 52.22 378 GLY A CA 1
ATOM 2672 C C . GLY A 1 378 ? -39.962 10.009 35.713 1.00 52.22 378 GLY A C 1
ATOM 2673 O O . GLY A 1 378 ? -39.154 9.304 36.334 1.00 52.22 378 GLY A O 1
ATOM 2674 N N . PRO A 1 379 ? -40.582 11.056 36.265 1.00 57.78 379 PRO A N 1
ATOM 2675 C CA . PRO A 1 379 ? -40.589 11.251 37.700 1.00 57.78 379 PRO A CA 1
ATOM 2676 C C . PRO A 1 379 ? -41.203 9.985 38.302 1.00 57.78 379 PRO A C 1
ATOM 2678 O O . PRO A 1 379 ? -42.417 9.818 38.325 1.00 57.78 379 PRO A O 1
ATOM 2681 N N . LEU A 1 380 ? -40.352 9.035 38.693 1.00 57.50 380 LEU A N 1
ATOM 2682 C CA . LEU A 1 380 ? -40.748 7.882 39.470 1.00 57.50 380 LEU A CA 1
ATOM 2683 C C . LEU A 1 380 ? -41.142 8.453 40.820 1.00 57.50 380 LEU A C 1
ATOM 2685 O O . LEU A 1 380 ? -40.290 8.822 41.624 1.00 57.50 380 LEU A O 1
ATOM 2689 N N . GLY A 1 381 ? -42.455 8.630 40.942 1.00 57.16 381 GLY A N 1
ATOM 2690 C CA . GLY A 1 381 ? -43.248 8.573 42.154 1.00 57.16 381 GLY A CA 1
ATOM 2691 C C . GLY A 1 381 ? -42.536 9.020 43.418 1.00 57.16 381 GLY A C 1
ATOM 2692 O O . GLY A 1 381 ? -41.925 8.216 44.112 1.00 57.16 381 GLY A O 1
ATOM 2693 N N . LYS A 1 382 ? -42.753 10.285 43.781 1.00 53.94 382 LYS A N 1
ATOM 2694 C CA . LYS A 1 382 ? -42.736 10.712 45.184 1.00 53.94 382 LYS A CA 1
ATOM 2695 C C . LYS A 1 382 ? -43.991 10.264 45.960 1.00 53.94 382 LYS A C 1
ATOM 2697 O O . LYS A 1 382 ? -44.130 10.636 47.112 1.00 53.94 382 LYS A O 1
ATOM 2702 N N . GLU A 1 383 ? -44.886 9.463 45.378 1.00 57.44 383 GLU A N 1
ATOM 2703 C CA . GLU A 1 383 ? -46.197 9.147 45.979 1.00 57.44 383 GLU A CA 1
ATOM 2704 C C . GLU A 1 383 ? -46.234 7.875 46.853 1.00 57.44 383 GLU A C 1
ATOM 2706 O O . GLU A 1 383 ? -47.304 7.456 47.272 1.00 57.44 383 GLU A O 1
ATOM 2711 N N . GLY A 1 384 ? -45.099 7.233 47.155 1.00 56.34 384 GLY A N 1
ATOM 2712 C CA . GLY A 1 384 ? -45.104 5.898 47.779 1.00 56.34 384 GLY A CA 1
ATOM 2713 C C . GLY A 1 384 ? -44.673 5.775 49.245 1.00 56.34 384 GLY A C 1
ATOM 2714 O O . GLY A 1 384 ? -44.609 4.651 49.729 1.00 56.34 384 GLY A O 1
ATOM 2715 N N . LEU A 1 385 ? -44.313 6.855 49.950 1.00 57.09 385 LEU A N 1
ATOM 2716 C CA . LEU A 1 385 ? -43.676 6.756 51.282 1.00 57.09 385 LEU A CA 1
ATOM 2717 C C . LEU A 1 385 ? -44.415 7.488 52.416 1.00 57.09 385 LEU A C 1
ATOM 2719 O O . LEU A 1 385 ? -43.804 7.797 53.434 1.00 57.09 385 LEU A O 1
ATOM 2723 N N . GLU A 1 386 ? -45.723 7.722 52.283 1.00 55.38 386 GLU A N 1
ATOM 2724 C CA . GLU A 1 386 ? -46.534 8.395 53.317 1.00 55.38 386 GLU A CA 1
ATOM 2725 C C . GLU A 1 386 ? -47.610 7.495 53.965 1.00 55.38 386 GLU A C 1
ATOM 2727 O O . GLU A 1 386 ? -48.622 7.981 54.454 1.00 55.38 386 GLU A O 1
ATOM 2732 N N . GLN A 1 387 ? -47.410 6.171 54.004 1.00 52.19 387 GLN A N 1
ATOM 2733 C CA . GLN A 1 387 ? -48.290 5.253 54.753 1.00 52.19 387 GLN A CA 1
ATOM 2734 C C . GLN A 1 387 ? -47.513 4.137 55.465 1.00 52.19 387 GLN A C 1
ATOM 2736 O O . GLN A 1 387 ? -47.682 2.958 55.168 1.00 52.19 387 GLN A O 1
ATOM 2741 N N . ALA A 1 388 ? -46.652 4.502 56.416 1.00 56.56 388 ALA A N 1
ATOM 2742 C CA . ALA A 1 388 ? -46.233 3.586 57.480 1.00 56.56 388 ALA A CA 1
ATOM 2743 C C . ALA A 1 388 ? -45.680 4.363 58.685 1.00 56.56 388 ALA A C 1
ATOM 2745 O O . ALA A 1 388 ? -44.486 4.640 58.776 1.00 56.56 388 ALA A O 1
ATOM 2746 N N . SER A 1 389 ? -46.566 4.716 59.612 1.00 49.84 389 SER A N 1
ATOM 2747 C CA . SER A 1 389 ? -46.253 5.053 61.003 1.00 49.84 389 SER A CA 1
ATOM 2748 C C . SER A 1 389 ? -47.534 4.899 61.827 1.00 49.84 389 SER A C 1
ATOM 2750 O O . SER A 1 389 ? -48.599 5.233 61.303 1.00 49.84 389 SER A O 1
ATOM 2752 N N . PRO A 1 390 ? -47.448 4.580 63.124 1.00 54.09 390 PRO A N 1
ATOM 2753 C CA . PRO A 1 390 ? -46.735 3.492 63.799 1.00 54.09 390 PRO A CA 1
ATOM 2754 C C . PRO A 1 390 ? -47.650 2.302 64.138 1.00 54.09 390 PRO A C 1
ATOM 2756 O O . PRO A 1 390 ? -48.876 2.506 64.285 1.00 54.09 390 PRO A O 1
#

Sequence (390 aa):
MIIIAAALGLLLNVGPVIVLLSGAAADDPWQTGLRVTAQFAGGFLISTAAGALLLRGGRIAAESALAALASSAVAWALGGAALAAWGVGFNEADAGTSRSWFSDAFPILAGCAWFSGSCALFLIAHSLLRPLRLQTLRTILSTLLAIPTALALGLSSVTPTIPLLGAAVVLVVASFQLGTRPTRAKRVTYHRQALNQGQRTRIATVAAIAAVLGFGCAAFALIGSTWLPAVGDGTDAMRVGILSGAVIAIITVIAGAVVLVSRRGRVALAPATAAIGALICVAVSYSLSIDHAVGWPLLIPAAALTGLTGGLLLAPALPGPALLRASLVTAVSVALAAALGLIVITAISFIAPFLAVILAVSMARRPRGIKVIRNVAGPLGKEGLEQASP

pLDDT: mean 84.55, std 12.49, range [47.72, 97.75]